Protein AF-0000000079569703 (afdb_homodimer)

Sequence (438 aa):
MSLWSQFIEHDGRGVQKWSQYFAAYENHLARFEGRPVRLLEIGVNRGGSLQLWKKYLGPRAIIVGLDIDPACKQVEEPQIHVRIGSQTDTALLQSIDDEFGPFDVVLDDGSHQNAHQIATMEFLYPRMSPTGVYLVEDVHTSYMERYAGGLHREGTFIERAKHLIDELHADYAGEALAPSAFTRSTTSLHFYDSVVAFERAPHPQAVSVDRGHPPLNRKMSLWSQFIEHDGRGVQKWSQYFAAYENHLARFEGRPVRLLEIGVNRGGSLQLWKKYLGPRAIIVGLDIDPACKQVEEPQIHVRIGSQTDTALLQSIDDEFGPFDVVLDDGSHQNAHQIATMEFLYPRMSPTGVYLVEDVHTSYMERYAGGLHREGTFIERAKHLIDELHADYAGEALAPSAFTRSTTSLHFYDSVVAFERAPHPQAVSVDRGHPPLNRK

Secondary structure (DSSP, 8-state):
--HHHHHHT--SB-EEEETTHHHHHHHHHGGGTTS-EEEEEE--TTSHHHHHHHHHH-TTEEEEEEESSGGGGGG-BTTEEEEES-TT-HHHHHHHHHHH-S-SEEEE-S---HHHHHHHHHHHGGGS-TT-EEEEE-GGGGG-GGGT--TT-TTSHHHHHHHHHHHHTGGGSGGGS---HHHHHEEEEEEETTEEEEEE---PPP-EEEESB------/--HHHHHHT--SB-EEEETTHHHHHHHHHGGGTTS-EEEEEE--TTSHHHHHHHHHH-TTEEEEEEESSGGGGGG-BTTEEEEES-TT-HHHHHHHHHHH-S-SEEEE-S---HHHHHHHHHHHGGGS-TT-EEEEE-GGGGG-GGGT--TT-TTSHHHHHHHHHHHHTGGGSGGGS---HHHHHEEEEEEETTEEEEEE---PPP-EEEESB------

Foldseek 3Di:
DALLVCVVPQDDWDDDDDSQCSVVCCVACVVQAPHQFEEEEEDQVRNSVQVSCPVRRHDNYAYEYEAQDPVSCVSDDVSYGYDHRALLPLVSVVVVCVVGDQGQEYEYPHPLQQQSVVNNCVRNVLSHDLFHKYKYAQLVCLPPVVSVHRDVDPSGNVVVVVVLVCLCVQVPVPPVHHHDPSVQFWDDWDDDDGMIMTGTHGDDDDDDDDDDDPPDPPD/DALLVCVVPQDDWDDDDDSQCSVVCCVACVVQAPHQFEEEEEDQVRNRVQVSCPVRNHDNYAYEYEAQDPVSCVSDDVSYGYDHRALLPLVSVVVVCVVGDQGQEYEYPHPLQQLSVVNNCVRNVLSHDLFHKYKYAQLVCLPPVVSVHRDVDPSGNVVVVVVLVCLCVQVPVPPVHHHDSSVQFWDDWDDDDGMIMTGTHGDDDDDDDDDDDPDDPPD

Structure (mmCIF, N/CA/C/O backbone):
data_AF-0000000079569703-model_v1
#
loop_
_entity.id
_entity.type
_entity.pdbx_description
1 polymer 'Class I SAM-dependent methyltransferase'
#
loop_
_atom_site.group_PDB
_atom_site.id
_atom_site.type_symbol
_atom_site.label_atom_id
_atom_site.label_alt_id
_atom_site.label_comp_id
_atom_site.label_asym_id
_atom_site.label_entity_id
_atom_site.label_seq_id
_atom_site.pdbx_PDB_ins_code
_atom_site.Cartn_x
_atom_site.Cartn_y
_atom_site.Cartn_z
_atom_site.occupancy
_atom_site.B_iso_or_equiv
_atom_site.auth_seq_id
_atom_site.auth_comp_id
_atom_site.auth_asym_id
_atom_site.auth_atom_id
_atom_site.pdbx_PDB_model_num
ATOM 1 N N . MET A 1 1 ? -22.016 9.148 -0.458 1 83.06 1 MET A N 1
ATOM 2 C CA . MET A 1 1 ? -21.266 10.023 -1.351 1 83.06 1 MET A CA 1
ATOM 3 C C . MET A 1 1 ? -19.766 9.805 -1.186 1 83.06 1 MET A C 1
ATOM 5 O O . MET A 1 1 ? -19.281 9.656 -0.065 1 83.06 1 MET A O 1
ATOM 9 N N . SER A 1 2 ? -19.062 9.773 -2.312 1 92.75 2 SER A N 1
ATOM 10 C CA . SER A 1 2 ? -17.625 9.578 -2.248 1 92.75 2 SER A CA 1
ATOM 11 C C . SER A 1 2 ? -16.922 10.812 -1.703 1 92.75 2 SER A C 1
ATOM 13 O O . SER A 1 2 ? -17.484 11.914 -1.735 1 92.75 2 SER A O 1
ATOM 15 N N . LEU A 1 3 ? -15.797 10.633 -1.174 1 95.94 3 LEU A N 1
ATOM 16 C CA . LEU A 1 3 ? -15.008 11.758 -0.678 1 95.94 3 LEU A CA 1
ATOM 17 C C . LEU A 1 3 ? -14.68 12.734 -1.805 1 95.94 3 LEU A C 1
ATOM 19 O O . LEU A 1 3 ? -14.68 13.945 -1.6 1 95.94 3 LEU A O 1
ATOM 23 N N . TRP A 1 4 ? -14.461 12.211 -2.99 1 94.19 4 TRP A N 1
ATOM 24 C CA . TRP A 1 4 ? -14.195 13.047 -4.156 1 94.19 4 TRP A CA 1
ATOM 25 C C . TRP A 1 4 ? -15.383 13.945 -4.469 1 94.19 4 TRP A C 1
ATOM 27 O O . TRP A 1 4 ? -15.219 15.148 -4.699 1 94.19 4 TRP A O 1
ATOM 37 N N . SER A 1 5 ? -16.562 13.359 -4.438 1 95.5 5 SER A N 1
ATOM 38 C CA . SER A 1 5 ? -17.766 14.133 -4.699 1 95.5 5 SER A CA 1
ATOM 39 C C . SER A 1 5 ? -17.953 15.219 -3.648 1 95.5 5 SER A C 1
ATOM 41 O O . SER A 1 5 ? -18.344 16.344 -3.975 1 95.5 5 SER A O 1
ATOM 43 N N . GLN A 1 6 ? -17.688 14.891 -2.436 1 96.44 6 GLN A N 1
ATOM 44 C CA . GLN A 1 6 ? -17.797 15.867 -1.355 1 96.44 6 GLN A CA 1
ATOM 45 C C . GLN A 1 6 ? -16.797 17 -1.547 1 96.44 6 GLN A C 1
ATOM 47 O O . GLN A 1 6 ? -17.125 18.172 -1.303 1 96.44 6 GLN A O 1
ATOM 52 N N . PHE A 1 7 ? -15.609 16.672 -2.002 1 97.44 7 PHE A N 1
ATOM 53 C CA . PHE A 1 7 ? -14.562 17.641 -2.26 1 97.44 7 PHE A CA 1
ATOM 54 C C . PHE A 1 7 ? -14.961 18.578 -3.4 1 97.44 7 PHE A C 1
ATOM 56 O O . PHE A 1 7 ? -14.852 19.797 -3.281 1 97.44 7 PHE A O 1
ATOM 63 N N . ILE A 1 8 ? -15.484 17.984 -4.445 1 96 8 ILE A N 1
ATOM 64 C CA . ILE A 1 8 ? -15.852 18.75 -5.625 1 96 8 ILE A CA 1
ATOM 65 C C . ILE A 1 8 ? -17 19.719 -5.285 1 96 8 ILE A C 1
ATOM 67 O O . ILE A 1 8 ? -17.047 20.828 -5.797 1 96 8 ILE A O 1
ATOM 71 N N . GLU A 1 9 ? -17.828 19.375 -4.359 1 96.38 9 GLU A N 1
ATOM 72 C CA . GLU A 1 9 ? -19 20.172 -4 1 96.38 9 GLU A CA 1
ATOM 73 C C . GLU A 1 9 ? -18.703 21.078 -2.811 1 96.38 9 GLU A C 1
ATOM 75 O O . GLU A 1 9 ? -19.562 21.844 -2.377 1 96.38 9 GLU A O 1
ATOM 80 N N . HIS A 1 10 ? -17.531 20.984 -2.266 1 96.5 10 HIS A N 1
ATOM 81 C CA . HIS A 1 10 ? -17.172 21.734 -1.064 1 96.5 10 HIS A CA 1
ATOM 82 C C . HIS A 1 10 ? -17.281 23.234 -1.296 1 96.5 10 HIS A C 1
ATOM 84 O O . HIS A 1 10 ? -16.734 23.766 -2.266 1 96.5 10 HIS A O 1
ATOM 90 N N . ASP A 1 11 ? -17.984 23.891 -0.408 1 95.19 11 ASP A N 1
ATOM 91 C CA . ASP A 1 11 ? -18.203 25.328 -0.532 1 95.19 11 ASP A CA 1
ATOM 92 C C . ASP A 1 11 ? -17.812 26.062 0.758 1 95.19 11 ASP A C 1
ATOM 94 O O . ASP A 1 11 ? -18.234 27.188 0.982 1 95.19 11 ASP A O 1
ATOM 98 N N . GLY A 1 12 ? -17.094 25.469 1.61 1 96.25 12 GLY A N 1
ATOM 99 C CA . GLY A 1 12 ? -16.578 26.078 2.826 1 96.25 12 GLY A CA 1
ATOM 100 C C . GLY A 1 12 ? -15.234 26.75 2.639 1 96.25 12 GLY A C 1
ATOM 101 O O . GLY A 1 12 ? -15.008 27.422 1.639 1 96.25 12 GLY A O 1
ATOM 102 N N . ARG A 1 13 ? -14.383 26.625 3.643 1 96.06 13 ARG A N 1
ATOM 103 C CA . ARG A 1 13 ? -13.039 27.188 3.568 1 96.06 13 ARG A CA 1
ATOM 104 C C . ARG A 1 13 ? -12.258 26.578 2.404 1 96.06 13 ARG A C 1
ATOM 106 O O . ARG A 1 13 ? -12.539 25.453 1.977 1 96.06 13 ARG A O 1
ATOM 113 N N . GLY A 1 14 ? -11.242 27.344 1.96 1 96.44 14 GLY A N 1
ATOM 114 C CA . GLY A 1 14 ? -10.477 26.906 0.803 1 96.44 14 GLY A CA 1
ATOM 115 C C . GLY A 1 14 ? -9.719 25.609 1.049 1 96.44 14 GLY A C 1
ATOM 116 O O . GLY A 1 14 ? -9.164 25.406 2.131 1 96.44 14 GLY A O 1
ATOM 117 N N . VAL A 1 15 ? -9.695 24.75 0.038 1 96.69 15 VAL A N 1
ATOM 118 C CA . VAL A 1 15 ? -8.961 23.5 0.113 1 96.69 15 VAL A CA 1
ATOM 119 C C . VAL A 1 15 ? -8.375 23.156 -1.255 1 96.69 15 VAL A C 1
ATOM 121 O O . VAL A 1 15 ? -9.055 23.281 -2.275 1 96.69 15 VAL A O 1
ATOM 124 N N . GLN A 1 16 ? -7.164 22.922 -1.303 1 96.19 16 GLN A N 1
ATOM 125 C CA . GLN A 1 16 ? -6.465 22.453 -2.492 1 96.19 16 GLN A CA 1
ATOM 126 C C . GLN A 1 16 ? -5.949 21.031 -2.301 1 96.19 16 GLN A C 1
ATOM 128 O O . GLN A 1 16 ? -5.289 20.734 -1.302 1 96.19 16 GLN A O 1
ATOM 133 N N . LYS A 1 17 ? -6.32 20.156 -3.197 1 97.12 17 LYS A N 1
ATOM 134 C CA . LYS A 1 17 ? -5.836 18.781 -3.164 1 97.12 17 LYS A CA 1
ATOM 135 C C . LYS A 1 17 ? -5.531 18.266 -4.57 1 97.12 17 LYS A C 1
ATOM 137 O O . LYS A 1 17 ? -6.094 18.766 -5.551 1 97.12 17 LYS A O 1
ATOM 142 N N . TRP A 1 18 ? -4.613 17.344 -4.621 1 96.62 18 TRP A N 1
ATOM 143 C CA . TRP A 1 18 ? -4.395 16.594 -5.852 1 96.62 18 TRP A CA 1
ATOM 144 C C . TRP A 1 18 ? -5.461 15.523 -6.027 1 96.62 18 TRP A C 1
ATOM 146 O O . TRP A 1 18 ? -5.805 14.82 -5.074 1 96.62 18 TRP A O 1
ATOM 156 N N . SER A 1 19 ? -5.957 15.344 -7.23 1 94.62 19 SER A N 1
ATOM 157 C CA . SER A 1 19 ? -7.086 14.461 -7.496 1 94.62 19 SER A CA 1
ATOM 158 C C . SER A 1 19 ? -6.754 13.016 -7.145 1 94.62 19 SER A C 1
ATOM 160 O O . SER A 1 19 ? -7.605 12.281 -6.648 1 94.62 19 SER A O 1
ATOM 162 N N . GLN A 1 20 ? -5.52 12.625 -7.336 1 94.31 20 GLN A N 1
ATOM 163 C CA . GLN A 1 20 ? -5.156 11.219 -7.18 1 94.31 20 GLN A CA 1
ATOM 164 C C . GLN A 1 20 ? -5.047 10.836 -5.703 1 94.31 20 GLN A C 1
ATOM 166 O O . GLN A 1 20 ? -4.922 9.656 -5.367 1 94.31 20 GLN A O 1
ATOM 171 N N . TYR A 1 21 ? -5.105 11.867 -4.812 1 97.81 21 TYR A N 1
ATOM 172 C CA . TYR A 1 21 ? -4.996 11.586 -3.385 1 97.81 21 TYR A CA 1
ATOM 173 C C . TYR A 1 21 ? -6.258 10.914 -2.865 1 97.81 21 TYR A C 1
ATOM 175 O O . TYR A 1 21 ? -6.23 10.234 -1.833 1 97.81 21 TYR A O 1
ATOM 183 N N . PHE A 1 22 ? -7.352 11.094 -3.529 1 96.88 22 PHE A N 1
ATOM 184 C CA . PHE A 1 22 ? -8.648 10.719 -2.977 1 96.88 22 PHE A CA 1
ATOM 185 C C . PHE A 1 22 ? -8.797 9.195 -2.939 1 96.88 22 PHE A C 1
ATOM 187 O O . PHE A 1 22 ? -9.461 8.656 -2.051 1 96.88 22 PHE A O 1
ATOM 194 N N . ALA A 1 23 ? -8.109 8.516 -3.877 1 94.06 23 ALA A N 1
ATOM 195 C CA . ALA A 1 23 ? -8.109 7.059 -3.793 1 94.06 23 ALA A CA 1
ATOM 196 C C . ALA A 1 23 ? -7.434 6.59 -2.508 1 94.06 23 ALA A C 1
ATOM 198 O O . ALA A 1 23 ? -7.938 5.688 -1.832 1 94.06 23 ALA A O 1
ATOM 199 N N . ALA A 1 24 ? -6.301 7.199 -2.189 1 97.81 24 ALA A N 1
ATOM 200 C CA . ALA A 1 24 ? -5.594 6.863 -0.957 1 97.81 24 ALA A CA 1
ATOM 201 C C . ALA A 1 24 ? -6.438 7.195 0.27 1 97.81 24 ALA A C 1
ATOM 203 O O . ALA A 1 24 ? -6.578 6.371 1.177 1 97.81 24 ALA A O 1
ATOM 204 N N . TYR A 1 25 ? -7.074 8.406 0.26 1 98.5 25 TYR A N 1
ATOM 205 C CA . TYR A 1 25 ? -7.918 8.812 1.377 1 98.5 25 TYR A CA 1
ATOM 206 C C . TYR A 1 25 ? -9.023 7.797 1.625 1 98.5 25 TYR A C 1
ATOM 208 O O . TYR A 1 25 ? -9.18 7.301 2.744 1 98.5 25 TYR A O 1
ATOM 216 N N . GLU A 1 26 ? -9.711 7.473 0.61 1 97.19 26 GLU A N 1
ATOM 217 C CA . GLU A 1 26 ? -10.867 6.598 0.758 1 97.19 26 GLU A CA 1
ATOM 218 C C . GLU A 1 26 ? -10.453 5.195 1.195 1 97.19 26 GLU A C 1
ATOM 220 O O . GLU A 1 26 ? -11.102 4.586 2.045 1 97.19 26 GLU A O 1
ATOM 225 N N . ASN A 1 27 ? -9.398 4.754 0.633 1 97.31 27 ASN A N 1
ATOM 226 C CA . ASN A 1 27 ? -8.922 3.418 0.984 1 97.31 27 ASN A CA 1
ATOM 227 C C . ASN A 1 27 ? -8.57 3.32 2.467 1 97.31 27 ASN A C 1
ATOM 229 O O . ASN A 1 27 ? -8.797 2.285 3.094 1 97.31 27 ASN A O 1
ATOM 233 N N . HIS A 1 28 ? -8.062 4.375 3.076 1 98.56 28 HIS A N 1
ATOM 234 C CA . HIS A 1 28 ? -7.492 4.254 4.414 1 98.56 28 HIS A CA 1
ATOM 235 C C . HIS A 1 28 ? -8.406 4.891 5.457 1 98.56 28 HIS A C 1
ATOM 237 O O . HIS A 1 28 ? -8.305 4.578 6.648 1 98.56 28 HIS A O 1
ATOM 243 N N . LEU A 1 29 ? -9.336 5.789 5.035 1 98.62 29 LEU A N 1
ATOM 244 C CA . LEU A 1 29 ? -10.117 6.539 6.02 1 98.62 29 LEU A CA 1
ATOM 245 C C . LEU A 1 29 ? -11.547 6.016 6.094 1 98.62 29 LEU A C 1
ATOM 247 O O . LEU A 1 29 ? -12.273 6.32 7.043 1 98.62 29 LEU A O 1
ATOM 251 N N . ALA A 1 30 ? -11.969 5.207 5.086 1 97.56 30 ALA A N 1
ATOM 252 C CA . ALA A 1 30 ? -13.367 4.789 4.988 1 97.56 30 ALA A CA 1
ATOM 253 C C . ALA A 1 30 ? -13.82 4.07 6.254 1 97.56 30 ALA A C 1
ATOM 255 O O . ALA A 1 30 ? -14.953 4.234 6.703 1 97.56 30 ALA A O 1
ATOM 256 N N . ARG A 1 31 ? -12.969 3.293 6.863 1 96.69 31 ARG A N 1
ATOM 257 C CA . ARG A 1 31 ? -13.336 2.475 8.016 1 96.69 31 ARG A CA 1
ATOM 258 C C . ARG A 1 31 ? -13.648 3.346 9.227 1 96.69 31 ARG A C 1
ATOM 260 O O . ARG A 1 31 ? -14.219 2.871 10.211 1 96.69 31 ARG A O 1
ATOM 267 N N . PHE A 1 32 ? -13.281 4.582 9.195 1 98.25 32 PHE A N 1
ATOM 268 C CA . PHE A 1 32 ? -13.477 5.477 10.336 1 98.25 32 PHE A CA 1
ATOM 269 C C . PHE A 1 32 ? -14.75 6.293 10.172 1 98.25 32 PHE A C 1
ATOM 271 O O . PHE A 1 32 ? -15.18 6.977 11.102 1 98.25 32 PHE A O 1
ATOM 278 N N . GLU A 1 33 ? -15.359 6.332 9 1 97.94 33 GLU A N 1
ATOM 279 C CA . GLU A 1 33 ? -16.531 7.148 8.719 1 97.94 33 GLU A CA 1
ATOM 280 C C . GLU A 1 33 ? -17.672 6.828 9.688 1 97.94 33 GLU A C 1
ATOM 282 O O . GLU A 1 33 ? -18.031 5.66 9.867 1 97.94 33 GLU A O 1
ATOM 287 N N . GLY A 1 34 ? -18.172 7.789 10.32 1 97.75 34 GLY A N 1
ATOM 288 C CA . GLY A 1 34 ? -19.328 7.645 11.203 1 97.75 34 GLY A CA 1
ATOM 289 C C . GLY A 1 34 ? -18.953 7.102 12.57 1 97.75 34 GLY A C 1
ATOM 290 O O . GLY A 1 34 ? -19.828 6.848 13.406 1 97.75 34 GLY A O 1
ATOM 291 N N . ARG A 1 35 ? -17.672 6.945 12.859 1 97.94 35 ARG A N 1
ATOM 292 C CA . ARG A 1 35 ? -17.203 6.391 14.125 1 97.94 35 ARG A CA 1
ATOM 293 C C . ARG A 1 35 ? -16.438 7.438 14.93 1 97.94 35 ARG A C 1
ATOM 295 O O . ARG A 1 35 ? -16.047 8.484 14.391 1 97.94 35 ARG A O 1
ATOM 302 N N . PRO A 1 36 ? -16.344 7.156 16.25 1 98.38 36 PRO A N 1
ATOM 303 C CA . PRO A 1 36 ? -15.398 8.008 16.984 1 98.38 36 PRO A CA 1
ATOM 304 C C . PRO A 1 36 ? -13.977 7.895 16.453 1 98.38 36 PRO A C 1
ATOM 306 O O . PRO A 1 36 ? -13.438 6.789 16.328 1 98.38 36 PRO A O 1
ATOM 309 N N . VAL A 1 37 ? -13.422 8.969 16.016 1 98.75 37 VAL A N 1
ATOM 310 C CA . VAL A 1 37 ? -12.086 8.977 15.438 1 98.75 37 VAL A CA 1
ATOM 311 C C . VAL A 1 37 ? -11.398 10.305 15.75 1 98.75 37 VAL A C 1
ATOM 313 O O . VAL A 1 37 ? -12.039 11.359 15.758 1 98.75 37 VAL A O 1
ATOM 316 N N . ARG A 1 38 ? -10.148 10.281 16.109 1 98.94 38 ARG A N 1
ATOM 317 C CA . ARG A 1 38 ? -9.305 11.453 16.312 1 98.94 38 ARG A CA 1
ATOM 318 C C . ARG A 1 38 ? -8.281 11.594 15.188 1 98.94 38 ARG A C 1
ATOM 320 O O . ARG A 1 38 ? -7.445 10.711 14.984 1 98.94 38 ARG A O 1
ATOM 327 N N . LEU A 1 39 ? -8.375 12.703 14.461 1 98.94 39 LEU A N 1
ATOM 328 C CA . LEU A 1 39 ? -7.512 12.953 13.312 1 98.94 39 LEU A CA 1
ATOM 329 C C . LEU A 1 39 ? -6.66 14.195 13.539 1 98.94 39 LEU A C 1
ATOM 331 O O . LEU A 1 39 ? -7.176 15.242 13.945 1 98.94 39 LEU A O 1
ATOM 335 N N . LEU A 1 40 ? -5.352 14.047 13.336 1 99 40 LEU A N 1
ATOM 336 C CA . LEU A 1 40 ? -4.43 15.18 13.312 1 99 40 LEU A CA 1
ATOM 337 C C . LEU A 1 40 ? -3.951 15.461 11.891 1 99 40 LEU A C 1
ATOM 339 O O . LEU A 1 40 ? -3.412 14.57 11.227 1 99 40 LEU A O 1
ATOM 343 N N . GLU A 1 41 ? -4.215 16.609 11.445 1 98.94 41 GLU A N 1
ATOM 344 C 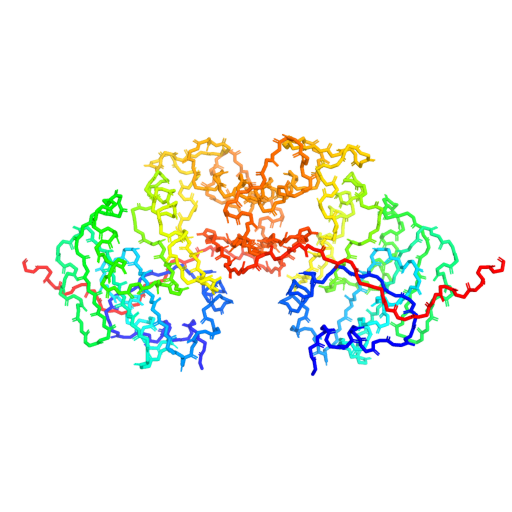CA . GLU A 1 41 ? -3.621 17.047 10.188 1 98.94 41 GLU A CA 1
ATOM 345 C C . GLU A 1 41 ? -2.537 18.094 10.438 1 98.94 41 GLU A C 1
ATOM 347 O O . GLU A 1 41 ? -2.789 19.125 11.078 1 98.94 41 GLU A O 1
ATOM 352 N N . ILE A 1 42 ? -1.378 17.781 9.969 1 98.88 42 ILE A N 1
ATOM 353 C CA . ILE A 1 42 ? -0.294 18.75 9.938 1 98.88 42 ILE A CA 1
ATOM 354 C C . ILE A 1 42 ? -0.381 19.594 8.664 1 98.88 42 ILE A C 1
ATOM 356 O O . ILE A 1 42 ? -0.294 19.062 7.559 1 98.88 42 ILE A O 1
ATOM 360 N N . GLY A 1 43 ? -0.492 20.859 8.773 1 98.62 43 GLY A N 1
ATOM 361 C CA . GLY A 1 43 ? -0.796 21.75 7.672 1 98.62 43 GLY A CA 1
ATOM 362 C C . GLY A 1 43 ? -2.271 22.094 7.562 1 98.62 43 GLY A C 1
ATOM 363 O O . GLY A 1 43 ? -3.068 21.266 7.102 1 98.62 43 GLY A O 1
ATOM 364 N N . VAL A 1 44 ? -2.627 23.328 7.996 1 97.81 44 VAL A N 1
ATOM 365 C CA . VAL A 1 44 ? -4.02 23.766 8.016 1 97.81 44 VAL A CA 1
ATOM 366 C C . VAL A 1 44 ? -4.293 24.672 6.824 1 97.81 44 VAL A C 1
ATOM 368 O O . VAL A 1 44 ? -5.254 24.453 6.078 1 97.81 44 VAL A O 1
ATOM 371 N N . ASN A 1 45 ? -3.363 25.625 6.582 1 96 45 ASN A N 1
ATOM 372 C CA . ASN A 1 45 ? -3.51 26.609 5.523 1 96 45 ASN A CA 1
ATOM 373 C C . ASN A 1 45 ? -4.863 27.312 5.598 1 96 45 ASN A C 1
ATOM 375 O O . ASN A 1 45 ? -5.18 27.953 6.602 1 96 45 ASN A O 1
ATOM 379 N N . ARG A 1 46 ? -5.836 27.109 4.68 1 95.56 46 ARG A N 1
ATOM 380 C CA . ARG A 1 46 ? -7.102 27.828 4.664 1 95.56 46 ARG A CA 1
ATOM 381 C C . ARG A 1 46 ? -8.172 27.078 5.445 1 95.56 46 ARG A C 1
ATOM 383 O O . ARG A 1 46 ? -9.289 27.578 5.621 1 95.56 46 ARG A O 1
ATOM 390 N N . GLY A 1 47 ? -7.914 25.906 5.836 1 97.38 47 GLY A N 1
ATOM 391 C CA . GLY A 1 47 ? -8.758 25.172 6.77 1 97.38 47 GLY A CA 1
ATOM 392 C C . GLY A 1 47 ? -9.805 24.312 6.078 1 97.38 47 GLY A C 1
ATOM 393 O O . GLY A 1 47 ? -10.562 23.594 6.738 1 97.38 47 GLY A O 1
ATOM 394 N N . GLY A 1 48 ? -9.836 24.328 4.758 1 97.56 48 GLY A N 1
ATOM 395 C CA . GLY A 1 48 ? -10.867 23.609 4.023 1 97.56 48 GLY A CA 1
ATOM 396 C C . GLY A 1 48 ? -10.773 22.109 4.176 1 97.56 48 GLY A C 1
ATOM 397 O O . GLY A 1 48 ? -11.789 21.406 4.207 1 97.56 48 GLY A O 1
ATOM 398 N N . SER A 1 49 ? -9.57 21.547 4.227 1 97.88 49 SER A N 1
ATOM 399 C CA . SER A 1 49 ? -9.422 20.109 4.391 1 97.88 49 SER A CA 1
ATOM 400 C C . SER A 1 49 ? -9.977 19.641 5.738 1 97.88 49 SER A C 1
ATOM 402 O O . SER A 1 49 ? -10.586 18.578 5.832 1 97.88 49 SER A O 1
ATOM 404 N N . LEU A 1 50 ? -9.734 20.438 6.805 1 98.56 50 LEU A N 1
ATOM 405 C CA . LEU A 1 50 ? -10.281 20.094 8.109 1 98.56 50 LEU A CA 1
ATOM 406 C C . LEU A 1 50 ? -11.805 20 8.062 1 98.56 50 LEU A C 1
ATOM 408 O O . LEU A 1 50 ? -12.391 19.094 8.648 1 98.56 50 LEU A O 1
ATOM 412 N N . GLN A 1 51 ? -12.406 20.906 7.312 1 98.19 51 GLN A N 1
ATOM 413 C CA . GLN A 1 51 ? -13.859 20.859 7.145 1 98.19 51 GLN A CA 1
ATOM 414 C C . GLN A 1 51 ? -14.289 19.641 6.344 1 98.19 51 GLN A C 1
ATOM 416 O O . GLN A 1 51 ? -15.328 19.047 6.625 1 98.19 51 GLN A O 1
ATOM 421 N N . LEU A 1 52 ? -13.516 19.344 5.344 1 97.94 52 LEU A N 1
ATOM 422 C CA . LEU A 1 52 ? -13.797 18.156 4.551 1 97.94 52 LEU A CA 1
ATOM 423 C C . LEU A 1 52 ? -13.758 16.906 5.418 1 97.94 52 LEU A C 1
ATOM 425 O O . LEU A 1 52 ? -14.656 16.062 5.34 1 97.94 52 LEU A O 1
ATOM 429 N N . TRP A 1 53 ? -12.703 16.781 6.312 1 98.5 53 TRP A N 1
ATOM 430 C CA . TRP A 1 53 ? -12.602 15.625 7.199 1 98.5 53 TRP A CA 1
ATOM 431 C C . TRP A 1 53 ? -13.773 15.57 8.164 1 98.5 53 TRP A C 1
ATOM 433 O O . TRP A 1 53 ? -14.336 14.5 8.406 1 98.5 53 TRP A O 1
ATOM 443 N N . LYS A 1 54 ? -14.102 16.734 8.719 1 98.19 54 LYS A N 1
ATOM 444 C CA . LYS A 1 54 ? -15.242 16.828 9.633 1 98.19 54 LYS A CA 1
ATOM 445 C C . LYS A 1 54 ? -16.5 16.266 8.992 1 98.19 54 LYS A C 1
ATOM 447 O O . LYS A 1 54 ? -17.203 15.445 9.594 1 98.19 54 LYS A O 1
ATOM 452 N N . LYS A 1 55 ? -16.766 16.672 7.762 1 97.62 55 LYS A N 1
ATOM 453 C CA . LYS A 1 55 ? -17.953 16.234 7.039 1 97.62 55 LYS A CA 1
ATOM 454 C C . LYS A 1 55 ? -17.875 14.75 6.707 1 97.62 55 LYS A C 1
ATOM 456 O O . LYS A 1 55 ? -18.828 14.008 6.918 1 97.62 55 LYS A O 1
ATOM 461 N N . TYR A 1 56 ? -16.797 14.281 6.219 1 98.06 56 TYR A N 1
ATOM 462 C CA . TYR A 1 56 ? -16.609 12.922 5.73 1 98.06 56 TYR A CA 1
ATOM 463 C C . TYR A 1 56 ? -16.641 11.922 6.883 1 98.06 56 TYR A C 1
ATOM 465 O O . TYR A 1 56 ? -17.328 10.898 6.797 1 98.06 56 TYR A O 1
ATOM 473 N N . LEU A 1 57 ? -15.953 12.219 8.023 1 98.25 57 LEU A N 1
ATOM 474 C CA . LEU A 1 57 ? -15.789 11.273 9.125 1 98.25 57 LEU A CA 1
ATOM 475 C C . LEU A 1 57 ? -17 11.328 10.062 1 98.25 57 LEU A C 1
ATOM 477 O O . LEU A 1 57 ? -17.266 10.359 10.773 1 98.25 57 LEU A O 1
ATOM 481 N N . GLY A 1 58 ? -17.688 12.531 10.141 1 97.88 58 GLY A N 1
ATOM 482 C CA . GLY A 1 58 ? -18.953 12.57 10.844 1 97.88 58 GLY A CA 1
ATOM 483 C C . GLY A 1 58 ? -18.859 13.258 12.195 1 97.88 58 GLY A C 1
ATOM 484 O O . GLY A 1 58 ? -17.812 13.758 12.578 1 97.88 58 GLY A O 1
ATOM 485 N N . PRO A 1 59 ? -19.922 13.281 12.914 1 97.88 59 PRO A N 1
ATOM 486 C CA . PRO A 1 59 ? -20.062 14.148 14.086 1 97.88 59 PRO A CA 1
ATOM 487 C C . PRO A 1 59 ? -19.297 13.641 15.297 1 97.88 59 PRO A C 1
ATOM 489 O O . PRO A 1 59 ? -19.125 14.367 16.281 1 97.88 59 PRO A O 1
ATOM 492 N N . ARG A 1 60 ? -18.844 12.438 15.266 1 97.88 60 ARG A N 1
ATOM 493 C CA . ARG A 1 60 ? -18.141 11.883 16.422 1 97.88 60 ARG A CA 1
ATOM 494 C C . ARG A 1 60 ? -16.625 12.047 16.266 1 97.88 60 ARG A C 1
ATOM 496 O O . ARG A 1 60 ? -15.867 11.641 17.156 1 97.88 60 ARG A O 1
ATOM 503 N N . ALA A 1 61 ? -16.203 12.617 15.148 1 98.56 61 ALA A N 1
ATOM 504 C CA . ALA A 1 61 ? -14.781 12.828 14.898 1 98.56 61 ALA A CA 1
ATOM 505 C C . ALA A 1 61 ? -14.266 14.055 15.648 1 98.56 61 ALA A C 1
ATOM 507 O O . ALA A 1 61 ? -14.992 15.031 15.828 1 98.56 61 ALA A O 1
ATOM 508 N N . ILE A 1 62 ? -13.094 13.961 16.141 1 98.69 62 ILE A N 1
ATOM 509 C CA . ILE A 1 62 ? -12.312 15.102 16.625 1 98.69 62 ILE A CA 1
ATOM 510 C C . ILE A 1 62 ? -11.195 15.422 15.641 1 98.69 62 ILE A C 1
ATOM 512 O O . ILE A 1 62 ? -10.344 14.578 15.367 1 98.69 62 ILE A O 1
ATOM 516 N N . ILE A 1 63 ? -11.25 16.625 15.148 1 98.88 63 ILE A N 1
ATOM 517 C CA . ILE A 1 63 ? -10.289 17.047 14.125 1 98.88 63 ILE A CA 1
ATOM 518 C C . ILE A 1 63 ? -9.336 18.094 14.703 1 98.88 63 ILE A C 1
ATOM 520 O O . ILE A 1 63 ? -9.773 19.125 15.219 1 98.88 63 ILE A O 1
ATOM 524 N N . VAL A 1 64 ? -8.062 17.797 14.609 1 98.94 64 VAL A N 1
ATOM 525 C CA . VAL A 1 64 ? -7.035 18.719 15.109 1 98.94 64 VAL A CA 1
ATOM 526 C C . VAL A 1 64 ? -6.102 19.109 13.969 1 98.94 64 VAL A C 1
ATOM 528 O O . VAL A 1 64 ? -5.641 18.266 13.203 1 98.94 64 VAL A O 1
ATOM 531 N N . GLY A 1 65 ? -5.93 20.406 13.812 1 98.88 65 GLY A N 1
ATOM 532 C CA . GLY A 1 65 ? -4.961 20.938 12.867 1 98.88 65 GLY A CA 1
ATOM 533 C C . GLY A 1 65 ? -3.75 21.562 13.539 1 98.88 65 GLY A C 1
ATOM 534 O O . GLY A 1 65 ? -3.873 22.188 14.586 1 98.88 65 GLY A O 1
ATOM 535 N N . LEU A 1 66 ? -2.609 21.359 12.984 1 98.94 66 LEU A N 1
ATOM 536 C CA . LEU A 1 66 ? -1.36 21.984 13.391 1 98.94 66 LEU A CA 1
ATOM 537 C C . LEU A 1 66 ? -0.767 22.812 12.25 1 98.94 66 LEU A C 1
ATOM 539 O O . LEU A 1 66 ? -0.645 22.312 11.125 1 98.94 66 LEU A O 1
ATOM 543 N N . ASP A 1 67 ? -0.524 24.031 12.523 1 98.81 67 ASP A N 1
ATOM 544 C CA . ASP A 1 67 ? 0.116 24.875 11.523 1 98.81 67 ASP A CA 1
ATOM 545 C C . ASP A 1 67 ? 1.081 25.859 12.18 1 98.81 67 ASP A C 1
ATOM 547 O O . ASP A 1 67 ? 0.873 26.281 13.32 1 98.81 67 ASP A O 1
ATOM 551 N N . ILE A 1 68 ? 2.129 26.188 11.422 1 98.5 68 ILE A N 1
ATOM 552 C CA . ILE A 1 68 ? 3.127 27.125 11.945 1 98.5 68 ILE A CA 1
ATOM 553 C C . ILE A 1 68 ? 2.59 28.547 11.883 1 98.5 68 ILE A C 1
ATOM 555 O O . ILE A 1 68 ? 3.023 29.406 12.648 1 98.5 68 ILE A O 1
ATOM 559 N N . ASP A 1 69 ? 1.674 28.812 10.945 1 97.94 69 ASP A N 1
ATOM 560 C CA . ASP A 1 69 ? 1.104 30.156 10.75 1 97.94 69 ASP A CA 1
ATOM 561 C C . ASP A 1 69 ? 0.07 30.469 11.828 1 97.94 69 ASP A C 1
ATOM 563 O O . ASP A 1 69 ? -1.01 29.875 11.852 1 97.94 69 ASP A O 1
ATOM 567 N N . PRO A 1 70 ? 0.258 31.453 12.586 1 97.81 70 PRO A N 1
ATOM 568 C CA . PRO A 1 70 ? -0.667 31.781 13.672 1 97.81 70 PRO A CA 1
ATOM 569 C C . PRO A 1 70 ? -2.062 32.156 13.18 1 97.81 70 PRO A C 1
ATOM 571 O O . PRO A 1 70 ? -3.047 31.969 13.898 1 97.81 70 PRO A O 1
ATOM 574 N N . ALA A 1 71 ? -2.172 32.562 11.953 1 96.5 71 ALA A N 1
ATOM 575 C CA . ALA A 1 71 ? -3.465 32.969 11.398 1 96.5 71 ALA A CA 1
ATOM 576 C C . ALA A 1 71 ? -4.398 31.766 11.289 1 96.5 71 ALA A C 1
ATOM 578 O O . ALA A 1 71 ? -5.621 31.922 11.234 1 96.5 71 ALA A O 1
ATOM 579 N N . CYS A 1 72 ? -3.85 30.594 11.312 1 97.69 72 CYS A N 1
ATOM 580 C CA . CYS A 1 72 ? -4.645 29.391 11.141 1 97.69 72 CYS A CA 1
ATOM 581 C C . CYS A 1 72 ? -5.5 29.125 12.375 1 97.69 72 CYS A C 1
ATOM 583 O O . CYS A 1 72 ? -6.441 28.328 12.32 1 97.69 72 CYS A O 1
ATOM 585 N N . LYS A 1 73 ? -5.219 29.797 13.477 1 97.75 73 LYS A N 1
ATOM 586 C CA . LYS A 1 73 ? -6.031 29.641 14.68 1 97.75 73 LYS A CA 1
ATOM 587 C C . LYS A 1 73 ? -7.484 30.016 14.406 1 97.75 73 LYS A C 1
ATOM 589 O O . LYS A 1 73 ? -8.398 29.453 15.023 1 97.75 73 LYS A O 1
ATOM 594 N N . GLN A 1 74 ? -7.73 30.828 13.469 1 95.81 74 GLN A N 1
ATOM 595 C CA . GLN A 1 74 ? -9.055 31.344 13.156 1 95.81 74 GLN A CA 1
ATOM 596 C C . GLN A 1 74 ? -9.938 30.266 12.516 1 95.81 74 GLN A C 1
ATOM 598 O O . GLN A 1 74 ? -11.148 30.453 12.375 1 95.81 74 GLN A O 1
ATOM 603 N N . VAL A 1 75 ? -9.305 29.188 12.102 1 95.56 75 VAL A N 1
ATOM 604 C CA . VAL A 1 75 ? -10 28.109 11.406 1 95.56 75 VAL A CA 1
ATOM 605 C C . VAL A 1 75 ? -10.836 27.312 12.406 1 95.56 75 VAL A C 1
ATOM 607 O O . VAL A 1 75 ? -11.727 26.547 12.008 1 95.56 75 VAL A O 1
ATOM 610 N N . GLU A 1 76 ? -10.594 27.453 13.672 1 97.88 76 GLU A N 1
ATOM 611 C CA . GLU A 1 76 ? -11.273 26.672 14.695 1 97.88 76 GLU A CA 1
ATOM 612 C C . GLU A 1 76 ? -12.789 26.844 14.617 1 97.88 76 GLU A C 1
ATOM 614 O O . GLU A 1 76 ? -13.281 27.938 14.336 1 97.88 76 GLU A O 1
ATOM 619 N N . GLU A 1 77 ? -13.461 25.906 14.812 1 97.31 77 GLU A N 1
ATOM 620 C CA . GLU A 1 77 ? -14.914 25.797 14.914 1 97.31 77 GLU A CA 1
ATOM 621 C C . GLU A 1 77 ? -15.328 24.531 15.648 1 97.31 77 GLU A C 1
ATOM 623 O O . GLU A 1 77 ? -14.469 23.719 16.031 1 97.31 77 GLU A O 1
ATOM 628 N N . PRO A 1 78 ? -16.516 24.359 15.992 1 96.25 78 PRO A N 1
ATOM 629 C CA . PRO A 1 78 ? -16.906 23.141 16.703 1 96.25 78 PRO A CA 1
ATOM 630 C C . PRO A 1 78 ? -16.391 21.875 16.031 1 96.25 78 PRO A C 1
ATOM 632 O O . PRO A 1 78 ? -16.516 21.719 14.805 1 96.25 78 PRO A O 1
ATOM 635 N N . GLN A 1 79 ? -15.727 21.062 16.719 1 97.19 79 GLN A N 1
ATOM 636 C CA . GLN A 1 79 ? -15.203 19.781 16.281 1 97.19 79 GLN A CA 1
ATOM 637 C C . GLN A 1 79 ? -13.805 19.922 15.68 1 97.19 79 GLN A C 1
ATOM 639 O O . GLN A 1 79 ? -13.102 18.938 15.477 1 97.19 79 GLN A O 1
ATOM 644 N N . ILE A 1 80 ? -13.406 21.156 15.352 1 98.75 80 ILE A N 1
ATOM 645 C CA . ILE A 1 80 ? -12.102 21.422 14.758 1 98.75 80 ILE A CA 1
ATOM 646 C C . ILE A 1 80 ? -11.258 22.25 15.719 1 98.75 80 ILE A C 1
ATOM 648 O O . ILE A 1 80 ? -11.633 23.375 16.062 1 98.75 80 ILE A O 1
ATOM 652 N N . HIS A 1 81 ? -10.219 21.734 16.109 1 98.88 81 HIS A N 1
ATOM 653 C CA . HIS A 1 81 ? -9.258 22.391 16.984 1 98.88 81 HIS A CA 1
ATOM 654 C C . HIS A 1 81 ? -7.945 22.656 16.25 1 98.88 81 HIS A C 1
ATOM 656 O O . HIS A 1 81 ? -7.48 21.828 15.477 1 98.88 81 HIS A O 1
ATOM 662 N N . VAL A 1 82 ? -7.348 23.844 16.5 1 98.88 82 VAL A N 1
ATOM 663 C CA . VAL A 1 82 ? -6.113 24.203 15.812 1 98.88 82 VAL A CA 1
ATOM 664 C C . VAL A 1 82 ? -5.035 24.562 16.828 1 98.88 82 VAL A C 1
ATOM 666 O O . VAL A 1 82 ? -5.297 25.312 17.781 1 98.88 82 VAL A O 1
ATOM 669 N N . ARG A 1 83 ? -3.9 24.016 16.672 1 98.88 83 ARG A N 1
ATOM 670 C CA . ARG A 1 83 ? -2.699 24.359 17.438 1 98.88 83 ARG A CA 1
ATOM 671 C C . ARG A 1 83 ? -1.64 24.969 16.516 1 98.88 83 ARG A C 1
ATOM 673 O O . ARG A 1 83 ? -1.55 24.609 15.344 1 98.88 83 ARG A O 1
ATOM 680 N N . ILE A 1 84 ? -0.916 25.922 17.094 1 98.81 84 ILE A N 1
ATOM 681 C CA . ILE A 1 84 ? 0.021 26.719 16.297 1 98.81 84 ILE A CA 1
ATOM 682 C C . ILE A 1 84 ? 1.453 26.359 16.703 1 98.81 84 ILE A C 1
ATOM 684 O O . ILE A 1 84 ? 1.799 26.375 17.875 1 98.81 84 ILE A O 1
ATOM 688 N N . GLY A 1 85 ? 2.295 26 15.734 1 98.81 85 GLY A N 1
ATOM 689 C CA . GLY A 1 85 ? 3.709 25.75 15.969 1 98.81 85 GLY A CA 1
ATOM 690 C C . GLY A 1 85 ? 4.34 24.859 14.906 1 98.81 85 GLY A C 1
ATOM 691 O O . GLY A 1 85 ? 3.695 24.516 13.922 1 98.81 85 GLY A O 1
ATOM 692 N N . SER A 1 86 ? 5.578 24.578 15.07 1 98.69 86 SER A N 1
ATOM 693 C CA . SER A 1 86 ? 6.348 23.781 14.125 1 98.69 86 SER A CA 1
ATOM 694 C C . SER A 1 86 ? 6.07 22.297 14.305 1 98.69 86 SER A C 1
ATOM 696 O O . SER A 1 86 ? 6.012 21.797 15.438 1 98.69 86 SER A O 1
ATOM 698 N N . GLN A 1 87 ? 5.91 21.562 13.234 1 98.62 87 GLN A N 1
ATOM 699 C CA . GLN A 1 87 ? 5.723 20.125 13.312 1 98.62 87 GLN A CA 1
ATOM 700 C C . GLN A 1 87 ? 6.984 19.438 13.828 1 98.62 87 GLN A C 1
ATOM 702 O O . GLN A 1 87 ? 6.953 18.25 14.172 1 98.62 87 GLN A O 1
ATOM 707 N N . THR A 1 88 ? 8.117 20.078 13.852 1 98.19 88 THR A N 1
ATOM 708 C CA . THR A 1 88 ? 9.344 19.453 14.328 1 98.19 88 THR A CA 1
ATOM 709 C C . THR A 1 88 ? 9.539 19.719 15.82 1 98.19 88 THR A C 1
ATOM 711 O O . THR A 1 88 ? 10.492 19.234 16.422 1 98.19 88 THR A O 1
ATOM 714 N N . ASP A 1 89 ? 8.641 20.562 16.406 1 98.75 89 ASP A N 1
ATOM 715 C CA . ASP A 1 89 ? 8.672 20.812 17.844 1 98.75 89 ASP A CA 1
ATOM 716 C C . ASP A 1 89 ? 8.055 19.641 18.625 1 98.75 89 ASP A C 1
ATOM 718 O O . ASP A 1 89 ? 6.844 19.594 18.812 1 98.75 89 ASP A O 1
ATOM 722 N N . THR A 1 90 ? 8.914 18.781 19.188 1 98.44 90 THR A N 1
ATOM 723 C CA . THR A 1 90 ? 8.445 17.547 19.812 1 98.44 90 THR A CA 1
ATOM 724 C C . THR A 1 90 ? 7.695 17.844 21.109 1 98.44 90 THR A C 1
ATOM 726 O O . THR A 1 90 ? 6.785 17.094 21.484 1 98.44 90 THR A O 1
ATOM 729 N N . ALA A 1 91 ? 8.078 18.906 21.766 1 98.75 91 ALA A N 1
ATOM 730 C CA . ALA A 1 91 ? 7.332 19.281 22.969 1 98.75 91 ALA A CA 1
ATOM 731 C C . ALA A 1 91 ? 5.902 19.688 22.625 1 98.75 91 ALA A C 1
ATOM 733 O O . ALA A 1 91 ? 4.961 19.328 23.328 1 98.75 91 ALA A O 1
ATOM 734 N N . LEU A 1 92 ? 5.785 20.438 21.578 1 98.81 92 LEU A N 1
ATOM 735 C CA . LEU A 1 92 ? 4.457 20.812 21.109 1 98.81 92 LEU A CA 1
ATOM 736 C C . LEU A 1 92 ? 3.662 19.594 20.672 1 98.81 92 LEU A C 1
ATOM 738 O O . LEU A 1 92 ? 2.496 19.438 21.047 1 98.81 92 LEU A O 1
ATOM 742 N N . LEU A 1 93 ? 4.273 18.703 19.906 1 98.94 93 LEU A N 1
ATOM 743 C CA . LEU A 1 93 ? 3.604 17.484 19.469 1 98.94 93 LEU A CA 1
ATOM 744 C C . LEU A 1 93 ? 3.145 16.656 20.656 1 98.94 93 LEU A C 1
ATOM 746 O O . LEU A 1 93 ? 2.037 16.109 20.656 1 98.94 93 LEU A O 1
ATOM 750 N N . GLN A 1 94 ? 4.008 16.578 21.641 1 98.88 94 GLN A N 1
ATOM 751 C CA . GLN A 1 94 ? 3.635 15.852 22.844 1 98.88 94 GLN A CA 1
ATOM 752 C C . GLN A 1 94 ? 2.428 16.484 23.531 1 98.88 94 GLN A C 1
ATOM 754 O O . GLN A 1 94 ? 1.515 15.781 23.969 1 98.88 94 GLN A O 1
ATOM 759 N N . SER A 1 95 ? 2.455 17.766 23.656 1 98.88 95 SER A N 1
ATOM 760 C CA . SER A 1 95 ? 1.338 18.453 24.281 1 98.88 95 SER A CA 1
ATOM 761 C C . SER A 1 95 ? 0.038 18.219 23.516 1 98.88 95 SER A C 1
ATOM 763 O O . SER A 1 95 ? -1.021 18.047 24.125 1 98.88 95 SER A O 1
ATOM 765 N N . ILE A 1 96 ? 0.082 18.203 22.203 1 98.94 96 ILE A N 1
ATOM 766 C CA . ILE A 1 96 ? -1.079 17.938 21.359 1 98.94 96 ILE A CA 1
ATOM 767 C C . ILE A 1 96 ? -1.549 16.5 21.578 1 98.94 96 ILE A C 1
ATOM 769 O O . ILE A 1 96 ? -2.748 16.234 21.703 1 98.94 96 ILE A O 1
ATOM 773 N N . ASP A 1 97 ? -0.61 15.602 21.625 1 98.81 97 ASP A N 1
ATOM 774 C CA . ASP A 1 97 ? -0.926 14.195 21.859 1 98.81 97 ASP A CA 1
ATOM 775 C C . ASP A 1 97 ? -1.57 14.008 23.234 1 98.81 97 ASP A C 1
ATOM 777 O O . ASP A 1 97 ? -2.537 13.258 23.375 1 98.81 97 ASP A O 1
ATOM 781 N N . ASP A 1 98 ? -1.03 14.656 24.25 1 98.81 98 ASP A N 1
ATOM 782 C CA . ASP A 1 98 ? -1.582 14.578 25.609 1 98.81 98 ASP A CA 1
ATOM 783 C C . ASP A 1 98 ? -3.016 15.102 25.641 1 98.81 98 ASP A C 1
ATOM 785 O O . ASP A 1 98 ? -3.855 14.57 26.375 1 98.81 98 ASP A O 1
ATOM 789 N N . GLU A 1 99 ? -3.246 16.062 24.891 1 98.88 99 GLU A N 1
ATOM 790 C CA . GLU A 1 99 ? -4.543 16.734 24.922 1 98.88 99 GLU A CA 1
ATOM 791 C C . GLU A 1 99 ? -5.582 15.984 24.109 1 98.88 99 GLU A C 1
ATOM 793 O O . GLU A 1 99 ? -6.738 15.859 24.516 1 98.88 99 GLU A O 1
ATOM 798 N N . PHE A 1 100 ? -5.172 15.43 22.938 1 98.75 100 PHE A N 1
ATOM 799 C CA . PHE A 1 100 ? -6.176 14.938 22.016 1 98.75 100 PHE A CA 1
ATOM 800 C C . PHE A 1 100 ? -5.945 13.469 21.688 1 98.75 100 PHE A C 1
ATOM 802 O O . PHE A 1 100 ? -6.844 12.789 21.172 1 98.75 100 PHE A O 1
ATOM 809 N N . GLY A 1 101 ? -4.699 12.938 21.906 1 98 101 GLY A N 1
ATOM 810 C CA . GLY A 1 101 ? -4.34 11.594 21.484 1 98 101 GLY A CA 1
ATOM 811 C C . GLY A 1 101 ? -4.945 10.516 22.359 1 98 101 GLY A C 1
ATOM 812 O O . GLY A 1 101 ? -5.746 10.805 23.25 1 98 101 GLY A O 1
ATOM 813 N N . PRO A 1 102 ? -4.586 9.344 22.062 1 98.75 102 PRO A N 1
ATOM 814 C CA . PRO A 1 102 ? -3.861 8.906 20.859 1 98.75 102 PRO A CA 1
ATOM 815 C C . PRO A 1 102 ? -4.664 9.109 19.578 1 98.75 102 PRO A C 1
ATOM 817 O O . PRO A 1 102 ? -5.887 8.93 19.578 1 98.75 102 PRO A O 1
ATOM 820 N N . PHE A 1 103 ? -4.008 9.469 18.516 1 98.94 103 PHE A N 1
ATOM 821 C CA . PHE A 1 103 ? -4.676 9.719 17.25 1 98.94 103 PHE A CA 1
ATOM 822 C C . PHE A 1 103 ? -4.895 8.422 16.484 1 98.94 103 PHE A C 1
ATOM 824 O O . PHE A 1 103 ? -4.031 7.539 16.484 1 98.94 103 PHE A O 1
ATOM 831 N N . ASP A 1 104 ? -6.039 8.344 15.852 1 98.94 104 ASP A N 1
ATOM 832 C CA . ASP A 1 104 ? -6.355 7.238 14.953 1 98.94 104 ASP A CA 1
ATOM 833 C C . ASP A 1 104 ? -5.816 7.5 13.547 1 98.94 104 ASP A C 1
ATOM 835 O O . ASP A 1 104 ? -5.445 6.562 12.836 1 98.94 104 ASP A O 1
ATOM 839 N N . VAL A 1 105 ? -5.832 8.734 13.156 1 98.94 105 VAL A N 1
ATOM 840 C CA . VAL A 1 105 ? -5.379 9.148 11.828 1 98.94 105 VAL A CA 1
ATOM 841 C C . VAL A 1 105 ? -4.434 10.344 11.961 1 98.94 105 VAL A C 1
ATOM 843 O O . VAL A 1 105 ? -4.754 11.328 12.641 1 98.94 105 VAL A O 1
ATOM 846 N N . VAL A 1 106 ? -3.293 10.25 11.367 1 99 106 VAL A N 1
ATOM 847 C CA . VAL A 1 106 ? -2.424 11.406 11.172 1 99 106 VAL A CA 1
ATOM 848 C C . VAL A 1 106 ? -2.197 11.633 9.68 1 99 106 VAL A C 1
ATOM 850 O O . VAL A 1 106 ? -1.896 10.695 8.938 1 99 106 VAL A O 1
ATOM 853 N N . LEU A 1 107 ? -2.461 12.805 9.266 1 98.94 107 LEU A N 1
ATOM 854 C CA . LEU A 1 107 ? -2.207 13.227 7.891 1 98.94 107 LEU A CA 1
ATOM 855 C C . LEU A 1 107 ? -1.19 14.367 7.852 1 98.94 107 LEU A C 1
ATOM 857 O O . LEU A 1 107 ? -1.483 15.484 8.289 1 98.94 107 LEU A O 1
ATOM 861 N N . ASP A 1 108 ? 0.021 14.062 7.371 1 98.94 108 ASP A N 1
ATOM 862 C CA . ASP A 1 108 ? 1.091 15.047 7.273 1 98.94 108 ASP A CA 1
ATOM 863 C C . ASP A 1 108 ? 1.033 15.797 5.945 1 98.94 108 ASP A C 1
ATOM 865 O O . ASP A 1 108 ? 1.442 15.266 4.91 1 98.94 108 ASP A O 1
ATOM 869 N N . ASP A 1 109 ? 0.507 16.922 5.938 1 98.62 109 ASP A N 1
ATOM 870 C CA . ASP A 1 109 ? 0.436 17.859 4.812 1 98.62 109 ASP A CA 1
ATOM 871 C C . ASP A 1 109 ? 1.046 19.203 5.18 1 98.62 109 ASP A C 1
ATOM 873 O O . ASP A 1 109 ? 0.459 20.266 4.902 1 98.62 109 ASP A O 1
ATOM 877 N N . GLY A 1 110 ? 2.174 19.156 5.891 1 97.75 110 GLY A N 1
ATOM 878 C CA . GLY A 1 110 ? 2.818 20.328 6.449 1 97.75 110 GLY A CA 1
ATOM 879 C C . GLY A 1 110 ? 3.84 20.953 5.52 1 97.75 110 GLY A C 1
ATOM 880 O O . GLY A 1 110 ? 3.506 21.344 4.402 1 97.75 110 GLY A O 1
ATOM 881 N N . SER A 1 111 ? 5.145 20.984 5.961 1 97.44 111 SER A N 1
ATOM 882 C CA . SER A 1 111 ? 6.203 21.719 5.277 1 97.44 111 SER A CA 1
ATOM 883 C C . SER A 1 111 ? 6.625 21.016 3.994 1 97.44 111 SER A C 1
ATOM 885 O O . SER A 1 111 ? 7.234 21.641 3.113 1 97.44 111 SER A O 1
ATOM 887 N N . HIS A 1 112 ? 6.434 19.75 3.896 1 97.88 112 HIS A N 1
ATOM 888 C CA . HIS A 1 112 ? 6.84 18.891 2.801 1 97.88 112 HIS A CA 1
ATOM 889 C C . HIS A 1 112 ? 8.359 18.766 2.736 1 97.88 112 HIS A C 1
ATOM 891 O O . HIS A 1 112 ? 8.898 18.172 1.799 1 97.88 112 HIS A O 1
ATOM 897 N N . GLN A 1 113 ? 9.055 19.406 3.75 1 98.69 113 GLN A N 1
ATOM 898 C CA . GLN A 1 113 ? 10.484 19.141 3.891 1 98.69 113 GLN A CA 1
ATOM 899 C C . GLN A 1 113 ? 10.742 17.719 4.348 1 98.69 113 GLN A C 1
ATOM 901 O O . GLN A 1 113 ? 10.195 17.281 5.363 1 98.69 113 GLN A O 1
ATOM 906 N N . ASN A 1 114 ? 11.602 17.062 3.633 1 98.88 114 ASN A N 1
ATOM 907 C CA . ASN A 1 114 ? 11.836 15.648 3.904 1 98.88 114 ASN A CA 1
ATOM 908 C C . ASN A 1 114 ? 12.227 15.414 5.359 1 98.88 114 ASN A C 1
ATOM 910 O O . ASN A 1 114 ? 11.672 14.539 6.023 1 98.88 114 ASN A O 1
ATOM 914 N N . ALA A 1 115 ? 13.117 16.203 5.852 1 98.81 115 ALA A N 1
ATOM 915 C CA . ALA A 1 115 ? 13.578 16.031 7.227 1 98.81 115 ALA A CA 1
ATOM 916 C C . ALA A 1 115 ? 12.438 16.25 8.219 1 98.81 115 ALA A C 1
ATOM 918 O O . ALA A 1 115 ? 12.375 15.578 9.25 1 98.81 115 ALA A O 1
ATOM 919 N N . HIS A 1 116 ? 11.516 17.188 7.965 1 98.88 116 HIS A N 1
ATOM 920 C CA . HIS A 1 116 ? 10.375 17.438 8.836 1 98.88 116 HIS A CA 1
ATOM 921 C C . HIS A 1 116 ? 9.391 16.281 8.805 1 98.88 116 HIS A C 1
ATOM 923 O O . HIS A 1 116 ? 8.883 15.859 9.844 1 98.88 116 HIS A O 1
ATOM 929 N N . GLN A 1 117 ? 9.133 15.781 7.598 1 98.88 117 GLN A N 1
ATOM 930 C CA . GLN A 1 117 ? 8.219 14.656 7.449 1 98.88 117 GLN A CA 1
ATOM 931 C C . GLN A 1 117 ? 8.719 13.438 8.227 1 98.88 117 GLN A C 1
ATOM 933 O O . GLN A 1 117 ? 7.949 12.781 8.922 1 98.88 117 GLN A O 1
ATOM 938 N N . ILE A 1 118 ? 10.023 13.156 8.102 1 98.88 118 ILE A N 1
ATOM 939 C CA . ILE A 1 118 ? 10.617 12.016 8.789 1 98.88 118 ILE A CA 1
ATOM 940 C C . ILE A 1 118 ? 10.523 12.219 10.297 1 98.88 118 ILE A C 1
ATOM 942 O O . ILE A 1 118 ? 10.062 11.328 11.023 1 98.88 118 ILE A O 1
ATOM 946 N N . ALA A 1 119 ? 10.906 13.406 10.75 1 98.75 119 ALA A N 1
ATOM 947 C CA . ALA A 1 119 ? 10.906 13.695 12.18 1 98.75 119 ALA A CA 1
ATOM 948 C C . ALA A 1 119 ? 9.5 13.602 12.766 1 98.75 119 ALA A C 1
ATOM 950 O O . ALA A 1 119 ? 9.312 13.055 13.859 1 98.75 119 ALA A O 1
ATOM 951 N N . THR A 1 120 ? 8.547 14.125 12.086 1 98.81 120 THR A N 1
ATOM 952 C CA . THR A 1 120 ? 7.16 14.117 12.547 1 98.81 120 THR A CA 1
ATOM 953 C C . THR A 1 120 ? 6.633 12.688 12.664 1 98.81 120 THR A C 1
ATOM 955 O O . THR A 1 120 ? 6.031 12.328 13.672 1 98.81 120 THR A O 1
ATOM 958 N N . MET A 1 121 ? 6.863 11.898 11.633 1 98.81 121 MET A N 1
ATOM 959 C CA . MET A 1 121 ? 6.398 10.516 11.641 1 98.81 121 MET A CA 1
ATOM 960 C C . MET A 1 121 ? 7.047 9.727 12.766 1 98.81 121 MET A C 1
ATOM 962 O O . MET A 1 121 ? 6.371 8.984 13.477 1 98.81 121 MET A O 1
ATOM 966 N N . GLU A 1 122 ? 8.344 9.844 12.891 1 98.5 122 GLU A N 1
ATOM 967 C CA . GLU A 1 122 ? 9.078 9.086 13.906 1 98.5 122 GLU A CA 1
ATOM 968 C C . GLU A 1 122 ? 8.578 9.414 15.305 1 98.5 122 GLU A C 1
ATOM 970 O O . GLU A 1 122 ? 8.578 8.555 16.188 1 98.5 122 GLU A O 1
ATOM 975 N N . PHE A 1 123 ? 8.117 10.625 15.492 1 98.81 123 PHE A N 1
ATOM 976 C CA . PHE A 1 123 ? 7.617 11.031 16.797 1 98.81 123 PHE A CA 1
ATOM 977 C C . PHE A 1 123 ? 6.188 10.547 17 1 98.81 123 PHE A C 1
ATOM 979 O O . PHE A 1 123 ? 5.863 9.977 18.047 1 98.81 123 PHE A O 1
ATOM 986 N N . LEU A 1 124 ? 5.34 10.75 16.016 1 98.88 124 LEU A N 1
ATOM 987 C CA . LEU A 1 124 ? 3.906 10.555 16.203 1 98.88 124 LEU A CA 1
ATOM 988 C C . LEU A 1 124 ? 3.527 9.094 16.016 1 98.88 124 LEU A C 1
ATOM 990 O O . LEU A 1 124 ? 2.645 8.586 16.719 1 98.88 124 LEU A O 1
ATOM 994 N N . TYR A 1 125 ? 4.137 8.383 15.148 1 98.88 125 TYR A N 1
ATOM 995 C CA . TYR A 1 125 ? 3.689 7.062 14.711 1 98.88 125 TYR A CA 1
ATOM 996 C C . TYR A 1 125 ? 3.619 6.098 15.883 1 98.88 125 TYR A C 1
ATOM 998 O O . TYR A 1 125 ? 2.602 5.43 16.094 1 98.88 125 TYR A O 1
ATOM 1006 N N . PRO A 1 126 ? 4.676 6.008 16.703 1 98.5 126 PRO A N 1
ATOM 1007 C CA . PRO A 1 126 ? 4.617 5.039 17.812 1 98.5 126 PRO A CA 1
ATOM 1008 C C . PRO A 1 126 ? 3.594 5.422 18.875 1 98.5 126 PRO A C 1
ATOM 1010 O O . PRO A 1 126 ? 3.279 4.613 19.75 1 98.5 126 PRO A O 1
ATOM 1013 N N . ARG A 1 127 ? 3.037 6.609 18.828 1 98.69 127 ARG A N 1
ATOM 1014 C CA . ARG A 1 127 ? 2.152 7.121 19.875 1 98.69 127 ARG A CA 1
ATOM 1015 C C . ARG A 1 127 ? 0.691 7.023 19.438 1 98.69 127 ARG A C 1
ATOM 1017 O O . ARG A 1 127 ? -0.212 7.297 20.234 1 98.69 127 ARG A O 1
ATOM 1024 N N . MET A 1 128 ? 0.453 6.582 18.219 1 98.81 128 MET A N 1
ATOM 1025 C CA . MET A 1 128 ? -0.893 6.512 17.656 1 98.81 128 MET A CA 1
ATOM 1026 C C . MET A 1 128 ? -1.658 5.32 18.234 1 98.81 128 MET A C 1
ATOM 1028 O O . MET A 1 128 ? -1.068 4.449 18.875 1 98.81 128 MET A O 1
ATOM 1032 N N . SER A 1 129 ? -2.971 5.363 17.953 1 98.5 129 SER A N 1
ATOM 1033 C CA . SER A 1 129 ? -3.793 4.191 18.234 1 98.5 129 SER A CA 1
ATOM 1034 C C . SER A 1 129 ? -3.205 2.938 17.578 1 98.5 129 SER A C 1
ATOM 1036 O O . SER A 1 129 ? -2.684 2.992 16.469 1 98.5 129 SER A O 1
ATOM 1038 N N . PRO A 1 130 ? -3.316 1.785 18.234 1 98.06 130 PRO A N 1
ATOM 1039 C CA . PRO A 1 130 ? -2.719 0.55 17.719 1 98.06 130 PRO A CA 1
ATOM 1040 C C . PRO A 1 130 ? -3.266 0.153 16.359 1 98.06 130 PRO A C 1
ATOM 1042 O O . PRO A 1 130 ? -2.658 -0.665 15.656 1 98.06 130 PRO A O 1
ATOM 1045 N N . THR A 1 131 ? -4.41 0.706 15.977 1 97.88 131 THR A N 1
ATOM 1046 C CA . THR A 1 131 ? -4.992 0.369 14.68 1 97.88 131 THR A CA 1
ATOM 1047 C C . THR A 1 131 ? -5.098 1.608 13.797 1 97.88 131 THR A C 1
ATOM 1049 O O . THR A 1 131 ? -5.996 1.701 12.953 1 97.88 131 THR A O 1
ATOM 1052 N N . GLY A 1 132 ? -4.242 2.564 14.055 1 98.69 132 GLY A N 1
ATOM 1053 C CA . GLY A 1 132 ? -4.309 3.834 13.344 1 98.69 132 GLY A CA 1
ATOM 1054 C C . GLY A 1 132 ? -3.641 3.789 11.984 1 98.69 132 GLY A C 1
ATOM 1055 O O . GLY A 1 132 ? -3.078 2.764 11.594 1 98.69 132 GLY A O 1
ATOM 1056 N N . VAL A 1 133 ? -3.801 4.879 11.234 1 98.94 133 VAL A N 1
ATOM 1057 C CA . VAL A 1 133 ? -3.168 5.035 9.93 1 98.94 133 VAL A CA 1
ATOM 1058 C C . VAL A 1 133 ? -2.432 6.371 9.867 1 98.94 133 VAL A C 1
ATOM 1060 O O . VAL A 1 133 ? -2.922 7.383 10.375 1 98.94 133 VAL A O 1
ATOM 1063 N N . TYR A 1 134 ? -1.222 6.352 9.367 1 98.94 134 TYR A N 1
ATOM 1064 C CA . TYR A 1 134 ? -0.393 7.531 9.141 1 98.94 134 TYR A CA 1
ATOM 1065 C C . TYR A 1 134 ? -0.205 7.793 7.652 1 98.94 134 TYR A C 1
ATOM 1067 O O . TYR A 1 134 ? 0.291 6.934 6.922 1 98.94 134 TYR A O 1
ATOM 1075 N N . LEU A 1 135 ? -0.667 8.984 7.18 1 98.94 135 LEU A N 1
ATOM 1076 C CA . LEU A 1 135 ? -0.513 9.352 5.777 1 98.94 135 LEU A CA 1
ATOM 1077 C C . LEU A 1 135 ? 0.426 10.539 5.629 1 98.94 135 LEU A C 1
ATOM 1079 O O . LEU A 1 135 ? 0.362 11.492 6.414 1 98.94 135 LEU A O 1
ATOM 1083 N N . VAL A 1 136 ? 1.295 10.445 4.648 1 98.94 136 VAL A N 1
ATOM 1084 C CA . VAL A 1 136 ? 2.16 11.562 4.293 1 98.94 136 VAL A CA 1
ATOM 1085 C C . VAL A 1 136 ? 1.881 11.992 2.855 1 98.94 136 VAL A C 1
ATOM 1087 O O . VAL A 1 136 ? 1.994 11.188 1.926 1 98.94 136 VAL A O 1
ATOM 1090 N N . GLU A 1 137 ? 1.474 13.258 2.691 1 98.5 137 GLU A N 1
ATOM 1091 C CA . GLU A 1 137 ? 1.186 13.828 1.381 1 98.5 137 GLU A CA 1
ATOM 1092 C C . GLU A 1 137 ? 2.43 14.469 0.774 1 98.5 137 GLU A C 1
ATOM 1094 O O . GLU A 1 137 ? 3.402 14.742 1.481 1 98.5 137 GLU A O 1
ATOM 1099 N N . ASP A 1 138 ? 2.359 14.664 -0.533 1 98.62 138 ASP A N 1
ATOM 1100 C CA . ASP A 1 138 ? 3.336 15.422 -1.312 1 98.62 138 ASP A CA 1
ATOM 1101 C C . ASP A 1 138 ? 4.734 14.828 -1.164 1 98.62 138 ASP A C 1
ATOM 1103 O O . ASP A 1 138 ? 5.719 15.562 -1.082 1 98.62 138 ASP A O 1
ATOM 1107 N N . VAL A 1 139 ? 4.848 13.547 -1.114 1 98.81 139 VAL A N 1
ATOM 1108 C CA . VAL A 1 139 ? 6.148 12.898 -0.964 1 98.81 139 VAL A CA 1
ATOM 1109 C C . VAL A 1 139 ? 6.914 12.969 -2.283 1 98.81 139 VAL A C 1
ATOM 1111 O O . VAL A 1 139 ? 8.078 12.578 -2.352 1 98.81 139 VAL A O 1
ATOM 1114 N N . HIS A 1 140 ? 6.254 13.5 -3.436 1 98.38 140 HIS A N 1
ATOM 1115 C CA . HIS A 1 140 ? 7.023 13.797 -4.641 1 98.38 140 HIS A CA 1
ATOM 1116 C C . HIS A 1 140 ? 8.164 14.758 -4.344 1 98.38 140 HIS A C 1
ATOM 1118 O O . HIS A 1 140 ? 9.148 14.805 -5.086 1 98.38 140 HIS A O 1
ATOM 1124 N N . THR A 1 141 ? 8.102 15.523 -3.248 1 98.75 141 THR A N 1
ATOM 1125 C CA . THR A 1 141 ? 9.172 16.438 -2.852 1 98.75 141 THR A CA 1
ATOM 1126 C C . THR A 1 141 ? 10.445 15.664 -2.518 1 98.75 141 THR A C 1
ATOM 1128 O O . THR A 1 141 ? 11.531 16.234 -2.477 1 98.75 141 THR A O 1
ATOM 1131 N N . SER A 1 142 ? 10.344 14.375 -2.246 1 98.94 142 SER A N 1
ATOM 1132 C CA . SER A 1 142 ? 11.5 13.508 -2.031 1 98.94 142 SER A CA 1
ATOM 1133 C C . SER A 1 142 ? 12.406 13.477 -3.258 1 98.94 142 SER A C 1
ATOM 1135 O O . SER A 1 142 ? 13.547 13.016 -3.184 1 98.94 142 SER A O 1
ATOM 1137 N N . TYR A 1 143 ? 11.898 14 -4.387 1 98.75 143 TYR A N 1
ATOM 1138 C CA . TYR A 1 143 ? 12.664 13.961 -5.625 1 98.75 143 TYR A CA 1
ATOM 1139 C C . TYR A 1 143 ? 13.117 15.359 -6.039 1 98.75 143 TYR A C 1
ATOM 1141 O O . TYR A 1 143 ? 13.828 15.516 -7.031 1 98.75 143 TYR A O 1
ATOM 1149 N N . MET A 1 144 ? 12.727 16.359 -5.262 1 98.5 144 MET A N 1
ATOM 1150 C CA . MET A 1 144 ? 12.93 17.75 -5.656 1 98.5 144 MET A CA 1
ATOM 1151 C C . MET A 1 144 ? 14.039 18.391 -4.828 1 98.5 144 MET A C 1
ATOM 1153 O O . MET A 1 144 ? 13.977 18.406 -3.598 1 98.5 144 MET A O 1
ATOM 1157 N N . GLU A 1 145 ? 14.938 19.031 -5.43 1 97.94 145 GLU A N 1
ATOM 1158 C CA . GLU A 1 145 ? 16.109 19.609 -4.785 1 97.94 145 GLU A CA 1
ATOM 1159 C C . GLU A 1 145 ? 15.727 20.656 -3.754 1 97.94 145 GLU A C 1
ATOM 1161 O O . GLU A 1 145 ? 16.312 20.734 -2.676 1 97.94 145 GLU A O 1
ATOM 1166 N N . ARG A 1 146 ? 14.75 21.438 -4.027 1 97.56 146 ARG A N 1
ATOM 1167 C CA . ARG A 1 146 ? 14.32 22.531 -3.156 1 97.56 146 ARG A CA 1
ATOM 1168 C C . ARG A 1 146 ? 13.875 22 -1.796 1 97.56 146 ARG A C 1
ATOM 1170 O O . ARG A 1 146 ? 13.812 22.75 -0.821 1 97.56 146 ARG A O 1
ATOM 1177 N N . TYR A 1 147 ? 13.594 20.734 -1.672 1 98.44 147 TYR A N 1
ATOM 1178 C CA . TYR A 1 147 ? 13.156 20.094 -0.433 1 98.44 147 TYR A CA 1
ATOM 1179 C C . TYR A 1 147 ? 14.211 19.125 0.084 1 98.44 147 TYR A C 1
ATOM 1181 O O . TYR A 1 147 ? 13.883 18.188 0.817 1 98.44 147 TYR A O 1
ATOM 1189 N N . ALA A 1 148 ? 15.398 19.328 -0.438 1 98.25 148 ALA A N 1
ATOM 1190 C CA . ALA A 1 148 ? 16.516 18.438 -0.134 1 98.25 148 ALA A CA 1
ATOM 1191 C C . ALA A 1 148 ? 16.234 17.016 -0.632 1 98.25 148 ALA A C 1
ATOM 1193 O O . ALA A 1 148 ? 16.641 16.047 0.003 1 98.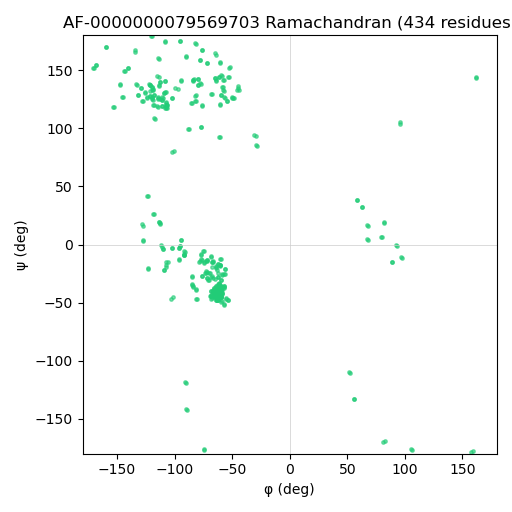25 148 ALA A O 1
ATOM 1194 N N . GLY A 1 149 ? 15.5 16.984 -1.726 1 98.62 149 GLY A N 1
ATOM 1195 C CA . GLY A 1 149 ? 15.195 15.703 -2.354 1 98.62 149 GLY A CA 1
ATOM 1196 C C . GLY A 1 149 ? 16.156 15.344 -3.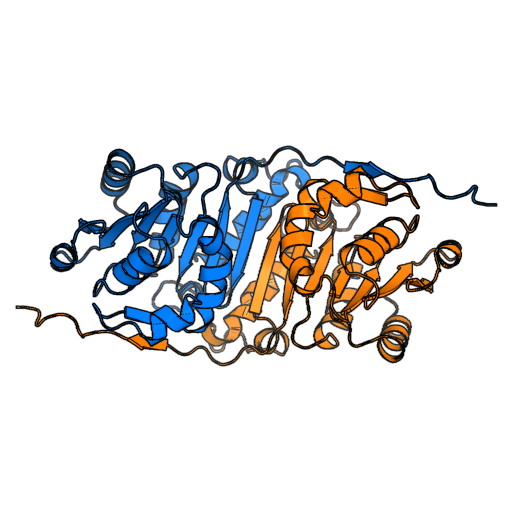471 1 98.62 149 GLY A C 1
ATOM 1197 O O . GLY A 1 149 ? 17.062 16.109 -3.789 1 98.62 149 GLY A O 1
ATOM 1198 N N . GLY A 1 150 ? 15.984 14.156 -4.008 1 98.69 150 GLY A N 1
ATOM 1199 C CA . GLY A 1 150 ? 16.781 13.562 -5.078 1 98.69 150 GLY A CA 1
ATOM 1200 C C . GLY A 1 150 ? 16.625 12.055 -5.168 1 98.69 150 GLY A C 1
ATOM 1201 O O . GLY A 1 150 ? 16.5 11.375 -4.148 1 98.69 150 GLY A O 1
ATOM 1202 N N . LEU A 1 151 ? 16.641 11.633 -6.418 1 98.62 151 LEU A N 1
ATOM 1203 C CA . LEU A 1 151 ? 16.516 10.195 -6.633 1 98.62 151 LEU A CA 1
ATOM 1204 C C . LEU A 1 151 ? 17.578 9.438 -5.832 1 98.62 151 LEU A C 1
ATOM 1206 O O . LEU A 1 151 ? 18.766 9.727 -5.934 1 98.62 151 LEU A O 1
ATOM 1210 N N . HIS A 1 152 ? 17.172 8.469 -4.926 1 98 152 HIS A N 1
ATOM 1211 C CA . HIS A 1 152 ? 18.016 7.586 -4.121 1 98 152 HIS A CA 1
ATOM 1212 C C . HIS A 1 152 ? 18.781 8.367 -3.062 1 98 152 HIS A C 1
ATOM 1214 O O . HIS A 1 152 ? 19.75 7.859 -2.482 1 98 152 HIS A O 1
ATOM 1220 N N . ARG A 1 153 ? 18.359 9.562 -2.816 1 98.31 153 ARG A N 1
ATOM 1221 C CA . ARG A 1 153 ? 19.078 10.367 -1.835 1 98.31 153 ARG A CA 1
ATOM 1222 C C . ARG A 1 153 ? 18.656 10.008 -0.416 1 98.31 153 ARG A C 1
ATOM 1224 O O . ARG A 1 153 ? 17.484 10.164 -0.056 1 98.31 153 ARG A O 1
ATOM 1231 N N . GLU A 1 154 ? 19.609 9.641 0.375 1 98.19 154 GLU A N 1
ATOM 1232 C CA . GLU A 1 154 ? 19.328 9.367 1.779 1 98.19 154 GLU A CA 1
ATOM 1233 C C . GLU A 1 154 ? 18.797 10.609 2.49 1 98.19 154 GLU A C 1
ATOM 1235 O O . GLU A 1 154 ? 19.203 11.727 2.18 1 98.19 154 GLU A O 1
ATOM 1240 N N . GLY A 1 155 ? 17.906 10.391 3.381 1 98.44 155 GLY A N 1
ATOM 1241 C CA . GLY A 1 155 ? 17.328 11.5 4.129 1 98.44 155 GLY A CA 1
ATOM 1242 C C . GLY A 1 155 ? 16.016 11.977 3.568 1 98.44 155 GLY A C 1
ATOM 1243 O O . GLY A 1 155 ? 15.344 12.828 4.172 1 98.44 155 GLY A O 1
ATOM 1244 N N . THR A 1 156 ? 15.656 11.508 2.369 1 98.88 156 THR A N 1
ATOM 1245 C CA . THR A 1 156 ? 14.328 11.805 1.861 1 98.88 156 THR A CA 1
ATOM 1246 C C . THR A 1 156 ? 13.281 10.906 2.521 1 98.88 156 THR A C 1
ATOM 1248 O O . THR A 1 156 ? 13.617 9.859 3.076 1 98.88 156 THR A O 1
ATOM 1251 N N . PHE A 1 157 ? 12.047 11.32 2.494 1 98.94 157 PHE A N 1
ATOM 1252 C CA . PHE A 1 157 ? 11 10.516 3.117 1 98.94 157 PHE A CA 1
ATOM 1253 C C . PHE A 1 157 ? 10.812 9.203 2.377 1 98.94 157 PHE A C 1
ATOM 1255 O O . PHE A 1 157 ? 10.609 8.156 3 1 98.94 157 PHE A O 1
ATOM 1262 N N . ILE A 1 158 ? 10.844 9.203 1.016 1 98.94 158 ILE A N 1
ATOM 1263 C CA . ILE A 1 158 ? 10.664 7.996 0.22 1 98.94 158 ILE A CA 1
ATOM 1264 C C . ILE A 1 158 ? 11.758 6.988 0.56 1 98.94 158 ILE A C 1
ATOM 1266 O O . ILE A 1 158 ? 11.484 5.801 0.743 1 98.94 158 ILE A O 1
ATOM 1270 N N . GLU A 1 159 ? 13.016 7.418 0.699 1 98.88 159 GLU A N 1
ATOM 1271 C CA . GLU A 1 159 ? 14.078 6.484 1.062 1 98.88 159 GLU A CA 1
ATOM 1272 C C . GLU A 1 159 ? 13.875 5.945 2.477 1 98.88 159 GLU A C 1
ATOM 1274 O O . GLU A 1 159 ? 14.125 4.766 2.736 1 98.88 159 GLU A O 1
ATOM 1279 N N . ARG A 1 160 ? 13.438 6.816 3.375 1 98.88 160 ARG A N 1
ATOM 1280 C CA . ARG A 1 160 ? 13.117 6.336 4.715 1 98.88 160 ARG A CA 1
ATOM 1281 C C . ARG A 1 160 ? 12.023 5.277 4.668 1 98.88 160 ARG A C 1
ATOM 1283 O O . ARG A 1 160 ? 12.109 4.25 5.344 1 98.88 160 ARG A O 1
ATOM 1290 N N . ALA A 1 161 ? 11.008 5.543 3.898 1 98.94 161 ALA A N 1
ATOM 1291 C CA . ALA A 1 161 ? 9.914 4.59 3.762 1 98.94 161 ALA A CA 1
ATOM 1292 C C . ALA A 1 161 ? 10.398 3.271 3.168 1 98.94 161 ALA A C 1
ATOM 1294 O O . ALA A 1 161 ? 9.938 2.197 3.568 1 98.94 161 ALA A O 1
ATOM 1295 N N . LYS A 1 162 ? 11.305 3.322 2.195 1 98.88 162 LYS A N 1
ATOM 1296 C CA . LYS A 1 162 ? 11.891 2.107 1.638 1 98.88 162 LYS A CA 1
ATOM 1297 C C . LYS A 1 162 ? 12.617 1.305 2.713 1 98.88 162 LYS A C 1
ATOM 1299 O O . LYS A 1 162 ? 12.531 0.075 2.742 1 98.88 162 LYS A O 1
ATOM 1304 N N . HIS A 1 163 ? 13.312 1.973 3.611 1 98.75 163 HIS A N 1
ATOM 1305 C CA . HIS A 1 163 ? 13.961 1.289 4.723 1 98.75 163 HIS A CA 1
ATOM 1306 C C . HIS A 1 163 ? 12.93 0.633 5.641 1 98.75 163 HIS A C 1
ATOM 1308 O O . HIS A 1 163 ? 13.18 -0.443 6.191 1 98.75 163 HIS A O 1
ATOM 1314 N N . LEU A 1 164 ? 11.836 1.271 5.797 1 98.88 164 LEU A N 1
ATOM 1315 C CA . LEU A 1 164 ? 10.797 0.742 6.672 1 98.88 164 LEU A CA 1
ATOM 1316 C C . LEU A 1 164 ? 10.156 -0.503 6.066 1 98.88 164 LEU A C 1
ATOM 1318 O O . LEU A 1 164 ? 9.641 -1.356 6.793 1 98.88 164 LEU A O 1
ATOM 1322 N N . ILE A 1 165 ? 10.203 -0.647 4.715 1 98.88 165 ILE A N 1
ATOM 1323 C CA . ILE A 1 165 ? 9.797 -1.897 4.082 1 98.88 165 ILE A CA 1
ATOM 1324 C C . ILE A 1 165 ? 10.648 -3.047 4.613 1 98.88 165 ILE A C 1
ATOM 1326 O O . ILE A 1 165 ? 10.133 -4.129 4.906 1 98.88 165 ILE A O 1
ATOM 1330 N N . ASP A 1 166 ? 11.961 -2.814 4.75 1 98.88 166 ASP A N 1
ATOM 1331 C CA . ASP A 1 166 ? 12.836 -3.834 5.309 1 98.88 166 ASP A CA 1
ATOM 1332 C C . ASP A 1 166 ? 12.5 -4.113 6.773 1 98.88 166 ASP A C 1
ATOM 1334 O O . ASP A 1 166 ? 12.5 -5.266 7.207 1 98.88 166 ASP A O 1
ATOM 1338 N N . GLU A 1 167 ? 12.18 -3.053 7.52 1 98.5 167 GLU A N 1
ATOM 1339 C CA . GLU A 1 167 ? 11.805 -3.252 8.922 1 98.5 167 GLU A CA 1
ATOM 1340 C C . GLU A 1 167 ? 10.531 -4.086 9.039 1 98.5 167 GLU A C 1
ATOM 1342 O O . GLU A 1 167 ? 10.406 -4.906 9.945 1 98.5 167 GLU A O 1
ATOM 1347 N N . LEU A 1 168 ? 9.617 -3.871 8.141 1 98.25 168 LEU A N 1
ATOM 1348 C CA . LEU A 1 168 ? 8.398 -4.668 8.094 1 98.25 168 LEU A CA 1
ATOM 1349 C C . LEU A 1 168 ? 8.727 -6.152 7.961 1 98.25 168 LEU A C 1
ATOM 1351 O O . LEU A 1 168 ? 7.965 -7.004 8.43 1 98.25 168 LEU A O 1
ATOM 1355 N N . HIS A 1 169 ? 9.922 -6.477 7.395 1 98.25 169 HIS A N 1
ATOM 1356 C CA . HIS A 1 169 ? 10.297 -7.852 7.094 1 98.25 169 HIS A CA 1
ATOM 1357 C C . HIS A 1 169 ? 11.461 -8.312 7.961 1 98.25 169 HIS A C 1
ATOM 1359 O O . HIS A 1 169 ? 12.117 -9.305 7.652 1 98.25 169 HIS A O 1
ATOM 1365 N N . ALA A 1 170 ? 11.68 -7.641 9.031 1 97.94 170 ALA A N 1
ATOM 1366 C CA . ALA A 1 170 ? 12.875 -7.855 9.844 1 97.94 170 ALA A CA 1
ATOM 1367 C C . ALA A 1 170 ? 12.914 -9.281 10.398 1 97.94 170 ALA A C 1
ATOM 1369 O O . ALA A 1 170 ? 13.992 -9.852 10.586 1 97.94 170 ALA A O 1
ATOM 1370 N N . ASP A 1 171 ? 11.758 -9.898 10.602 1 97.06 171 ASP A N 1
ATOM 1371 C CA . ASP A 1 171 ? 11.672 -11.242 11.156 1 97.06 171 ASP A CA 1
ATOM 1372 C C . ASP A 1 171 ? 12.352 -12.258 10.234 1 97.06 171 ASP A C 1
ATOM 1374 O O . ASP A 1 171 ? 12.68 -13.367 10.664 1 97.06 171 ASP A O 1
ATOM 1378 N N . TYR A 1 172 ? 12.594 -11.891 9 1 97.19 172 TYR A N 1
ATOM 1379 C CA . TYR A 1 172 ? 13.078 -12.852 8.008 1 97.19 172 TYR A CA 1
ATOM 1380 C C . TYR A 1 172 ? 14.531 -12.555 7.633 1 97.19 172 TYR A C 1
ATOM 1382 O O . TYR A 1 172 ? 15.117 -13.25 6.801 1 97.19 172 TYR A O 1
ATOM 1390 N N . ALA A 1 173 ? 15.047 -11.469 8.188 1 97.38 173 ALA A N 1
ATOM 1391 C CA . ALA A 1 173 ? 16.359 -10.984 7.766 1 97.38 173 ALA A CA 1
ATOM 1392 C C . ALA A 1 173 ? 17.453 -11.523 8.68 1 97.38 173 ALA A C 1
ATOM 1394 O O . ALA A 1 173 ? 18.625 -11.188 8.508 1 97.38 173 ALA A O 1
ATOM 1395 N N . GLY A 1 174 ? 17.125 -12.391 9.656 1 95.94 174 GLY A N 1
ATOM 1396 C CA . GLY A 1 174 ? 18.109 -12.953 10.57 1 95.94 174 GLY A CA 1
ATOM 1397 C C . GLY A 1 174 ? 18.906 -11.891 11.312 1 95.94 174 GLY A C 1
ATOM 1398 O O . GLY A 1 174 ? 18.328 -10.938 11.844 1 95.94 174 GLY A O 1
ATOM 1399 N N . GLU A 1 175 ? 20.156 -12.055 11.336 1 97 175 GLU A N 1
ATOM 1400 C CA . GLU A 1 175 ? 21.016 -11.156 12.102 1 97 175 GLU A CA 1
ATOM 1401 C C . GLU A 1 175 ? 21.25 -9.844 11.359 1 97 175 GLU A C 1
ATOM 1403 O O . GLU A 1 175 ? 21.719 -8.875 11.945 1 97 175 GLU A O 1
ATOM 1408 N N . ALA A 1 176 ? 20.922 -9.859 10.094 1 97.62 176 ALA A N 1
ATOM 1409 C CA . ALA A 1 176 ? 21.188 -8.68 9.273 1 97.62 176 ALA A CA 1
ATOM 1410 C C . ALA A 1 176 ? 20.312 -7.5 9.703 1 97.62 176 ALA A C 1
ATOM 1412 O O . ALA A 1 176 ? 20.672 -6.344 9.484 1 97.62 176 ALA A O 1
ATOM 1413 N N . LEU A 1 177 ? 19.141 -7.777 10.273 1 98.12 177 LEU A N 1
ATOM 1414 C CA . LEU A 1 177 ? 18.203 -6.734 10.695 1 98.12 177 LEU A CA 1
ATOM 1415 C C . LEU A 1 177 ? 17.328 -7.227 11.844 1 98.12 177 LEU A C 1
ATOM 1417 O O . LEU A 1 177 ? 16.516 -8.141 11.664 1 98.12 177 LEU A O 1
ATOM 1421 N N . ALA A 1 178 ? 17.406 -6.617 12.961 1 97.75 178 ALA A N 1
ATOM 1422 C CA . ALA A 1 178 ? 16.609 -7.008 14.117 1 97.75 178 ALA A CA 1
ATOM 1423 C C . ALA A 1 178 ? 15.211 -6.383 14.055 1 97.75 178 ALA A C 1
ATOM 1425 O O . ALA A 1 178 ? 15.062 -5.23 13.641 1 97.75 178 ALA A O 1
ATOM 1426 N N . PRO A 1 179 ? 14.203 -7.129 14.469 1 97.12 179 PRO A N 1
ATOM 1427 C CA . PRO A 1 179 ? 12.875 -6.516 14.555 1 97.12 179 PRO A CA 1
ATOM 1428 C C . PRO A 1 179 ? 12.844 -5.305 15.484 1 97.12 179 PRO A C 1
ATOM 1430 O O . PRO A 1 179 ? 13.57 -5.27 16.484 1 97.12 179 PRO A O 1
ATOM 1433 N N . SER A 1 180 ? 12.062 -4.348 15.148 1 97.12 180 SER A N 1
ATOM 1434 C CA . SER A 1 180 ? 11.883 -3.107 15.898 1 97.12 180 SER A CA 1
ATOM 1435 C C . SER A 1 180 ? 10.438 -2.93 16.344 1 97.12 180 SER A C 1
ATOM 1437 O O . SER A 1 180 ? 9.594 -3.799 16.109 1 97.12 180 SER A O 1
ATOM 1439 N N . ALA A 1 181 ? 10.156 -1.856 17.047 1 97.38 181 ALA A N 1
ATOM 1440 C CA . ALA A 1 181 ? 8.781 -1.512 17.406 1 97.38 181 ALA A CA 1
ATOM 1441 C C . ALA A 1 181 ? 7.922 -1.341 16.156 1 97.38 181 ALA A C 1
ATOM 1443 O O . ALA A 1 181 ? 6.742 -1.708 16.141 1 97.38 181 ALA A O 1
ATOM 1444 N N . PHE A 1 182 ? 8.531 -0.787 15.109 1 98.19 182 PHE A N 1
ATOM 1445 C CA . PHE A 1 182 ? 7.824 -0.65 13.836 1 98.19 182 PHE A CA 1
ATOM 1446 C C . PHE A 1 182 ? 7.426 -2.016 13.289 1 98.19 182 PHE A C 1
ATOM 1448 O O . PHE A 1 182 ? 6.289 -2.205 12.852 1 98.19 182 PHE A O 1
ATOM 1455 N N . THR A 1 183 ? 8.336 -2.982 13.383 1 97.94 183 THR A N 1
ATOM 1456 C CA . THR A 1 183 ? 8.07 -4.348 12.945 1 97.94 183 THR A CA 1
ATOM 1457 C C . THR A 1 183 ? 6.855 -4.922 13.664 1 97.94 183 THR A C 1
ATOM 1459 O O . THR A 1 183 ? 6.027 -5.594 13.047 1 97.94 183 THR A O 1
ATOM 1462 N N . ARG A 1 184 ? 6.688 -4.574 14.891 1 97.75 184 ARG A N 1
ATOM 1463 C CA . ARG A 1 184 ? 5.707 -5.227 15.75 1 97.75 184 ARG A CA 1
ATOM 1464 C C . ARG A 1 184 ? 4.371 -4.496 15.711 1 97.75 184 ARG A C 1
ATOM 1466 O O . ARG A 1 184 ? 3.355 -5.02 16.172 1 97.75 184 ARG A O 1
ATOM 1473 N N . SER A 1 185 ? 4.355 -3.287 15.062 1 98.38 185 SER A N 1
ATOM 1474 C CA . SER A 1 185 ? 3.145 -2.484 15.188 1 98.38 185 SER A CA 1
ATOM 1475 C C . SER A 1 185 ? 2.609 -2.072 13.82 1 98.38 185 SER A C 1
ATOM 1477 O O . SER A 1 185 ? 1.667 -1.283 13.734 1 98.38 185 SER A O 1
ATOM 1479 N N . THR A 1 186 ? 3.248 -2.533 12.75 1 98.5 186 THR A N 1
ATOM 1480 C CA . THR A 1 186 ? 2.855 -2.129 11.406 1 98.5 186 THR A CA 1
ATOM 1481 C C . THR A 1 186 ? 2.484 -3.348 10.562 1 98.5 186 THR A C 1
ATOM 1483 O O . THR A 1 186 ? 3.188 -4.359 10.586 1 98.5 186 THR A O 1
ATOM 1486 N N . THR A 1 187 ? 1.398 -3.223 9.797 1 97.81 187 THR A N 1
ATOM 1487 C CA . THR A 1 187 ? 0.96 -4.379 9.016 1 97.81 187 THR A CA 1
ATOM 1488 C C . THR A 1 187 ? 1.219 -4.156 7.531 1 97.81 187 THR A C 1
ATOM 1490 O O . THR A 1 187 ? 1.282 -5.117 6.758 1 97.81 187 THR A O 1
ATOM 1493 N N . SER A 1 188 ? 1.344 -2.836 7.148 1 98.62 188 SER A N 1
ATOM 1494 C CA . SER A 1 188 ? 1.537 -2.621 5.719 1 98.62 188 SER A CA 1
ATOM 1495 C C . SER A 1 188 ? 1.948 -1.182 5.426 1 98.62 188 SER A C 1
ATOM 1497 O O . SER A 1 188 ? 1.721 -0.287 6.242 1 98.62 188 SER A O 1
ATOM 1499 N N . LEU A 1 189 ? 2.615 -0.976 4.344 1 98.81 189 LEU A N 1
ATOM 1500 C CA . LEU A 1 189 ? 2.98 0.292 3.721 1 98.81 189 LEU A CA 1
ATOM 1501 C C . LEU A 1 189 ? 2.389 0.402 2.32 1 98.81 189 LEU A C 1
ATOM 1503 O O . LEU A 1 189 ? 2.457 -0.548 1.537 1 98.81 189 LEU A O 1
ATOM 1507 N N . HIS A 1 190 ? 1.858 1.542 2.055 1 98.94 190 HIS A N 1
ATOM 1508 C CA . HIS A 1 190 ? 1.19 1.753 0.776 1 98.94 190 HIS A CA 1
ATOM 1509 C C . HIS A 1 190 ? 1.721 3 0.076 1 98.94 190 HIS A C 1
ATOM 1511 O O . HIS A 1 190 ? 1.696 4.094 0.644 1 98.94 190 HIS A O 1
ATOM 1517 N N . PHE A 1 191 ? 2.193 2.809 -1.119 1 98.88 191 PHE A N 1
ATOM 1518 C CA . PHE A 1 191 ? 2.715 3.9 -1.935 1 98.88 191 PHE A CA 1
ATOM 1519 C C . PHE A 1 191 ? 1.753 4.234 -3.068 1 98.88 191 PHE A C 1
ATOM 1521 O O . PHE A 1 191 ? 1.438 3.377 -3.895 1 98.88 191 PHE A O 1
ATOM 1528 N N . TYR A 1 192 ? 1.248 5.41 -3.064 1 98.56 192 TYR A N 1
ATOM 1529 C CA . TYR A 1 192 ? 0.478 5.996 -4.156 1 98.56 192 TYR A CA 1
ATOM 1530 C C . TYR A 1 192 ? 1.279 7.082 -4.867 1 98.56 192 TYR A C 1
ATOM 1532 O O . TYR A 1 192 ? 2.424 7.359 -4.496 1 98.56 192 TYR A O 1
ATOM 1540 N N . ASP A 1 193 ? 0.694 7.598 -5.957 1 97.69 193 ASP A N 1
ATOM 1541 C CA . ASP A 1 193 ? 1.309 8.766 -6.578 1 97.69 193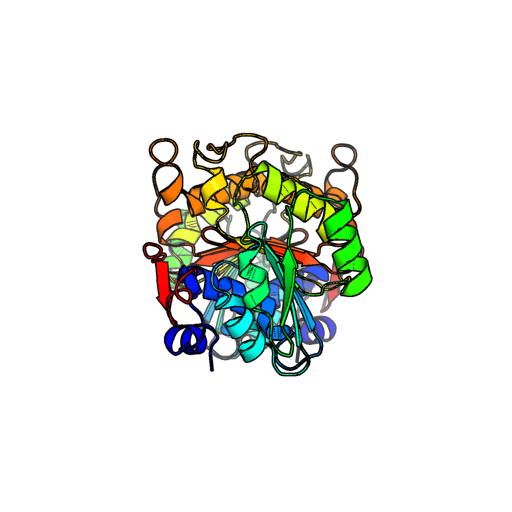 ASP A CA 1
ATOM 1542 C C . ASP A 1 193 ? 1.355 9.945 -5.605 1 97.69 193 ASP A C 1
ATOM 1544 O O . ASP A 1 193 ? 0.369 10.672 -5.449 1 97.69 193 ASP A O 1
ATOM 1548 N N . SER A 1 194 ? 2.479 10.039 -4.895 1 98.38 194 SER A N 1
ATOM 1549 C CA . SER A 1 194 ? 2.883 11.156 -4.043 1 98.38 194 SER A CA 1
ATOM 1550 C C . SER A 1 194 ? 2.219 11.07 -2.672 1 98.38 194 SER A C 1
ATOM 1552 O O . SER A 1 194 ? 2.107 12.078 -1.969 1 98.38 194 SER A O 1
ATOM 1554 N N . VAL A 1 195 ? 1.713 9.93 -2.252 1 98.81 195 VAL A N 1
ATOM 1555 C CA . VAL A 1 195 ? 1.23 9.672 -0.898 1 98.81 195 VAL A CA 1
ATOM 1556 C C . VAL A 1 195 ? 1.789 8.344 -0.394 1 98.81 195 VAL A C 1
ATOM 1558 O O . VAL A 1 195 ? 1.841 7.363 -1.139 1 98.81 195 VAL A O 1
ATOM 1561 N N . VAL A 1 196 ? 2.217 8.297 0.829 1 98.94 196 VAL A N 1
ATOM 1562 C CA . VAL A 1 196 ? 2.557 7.051 1.509 1 98.94 196 VAL A CA 1
ATOM 1563 C C . VAL A 1 196 ? 1.657 6.867 2.729 1 98.94 196 VAL A C 1
ATOM 1565 O O . VAL A 1 196 ? 1.421 7.812 3.482 1 98.94 196 VAL A O 1
ATOM 1568 N N . ALA A 1 197 ? 1.11 5.711 2.896 1 98.94 197 ALA A N 1
ATOM 1569 C CA . ALA A 1 197 ? 0.285 5.387 4.059 1 98.94 197 ALA A CA 1
ATOM 1570 C C . ALA A 1 197 ? 0.855 4.195 4.82 1 98.94 197 ALA A C 1
ATOM 1572 O O . ALA A 1 197 ? 1.327 3.229 4.215 1 98.94 197 ALA A O 1
ATOM 1573 N N . PHE A 1 198 ? 0.869 4.266 6.109 1 98.94 198 PHE A N 1
ATOM 1574 C CA . PHE A 1 198 ? 1.267 3.205 7.027 1 98.94 198 PHE A CA 1
ATOM 1575 C C . PHE A 1 198 ? 0.082 2.742 7.867 1 98.94 198 PHE A C 1
ATOM 1577 O O . PHE A 1 198 ? -0.579 3.553 8.516 1 98.94 198 PHE A O 1
ATOM 1584 N N . GLU A 1 199 ? -0.184 1.471 7.863 1 98.81 199 GLU A N 1
ATOM 1585 C CA . GLU A 1 199 ? -1.26 0.9 8.672 1 98.81 199 GLU A CA 1
ATOM 1586 C C . GLU A 1 199 ? -0.713 0.221 9.922 1 98.81 199 GLU A C 1
ATOM 1588 O O . GLU A 1 199 ? 0.134 -0.669 9.828 1 98.81 199 GLU A O 1
ATOM 1593 N N . ARG A 1 200 ? -1.237 0.632 11.047 1 98.62 200 ARG A N 1
ATOM 1594 C CA . ARG A 1 200 ? -0.828 0.055 12.32 1 98.62 200 ARG A CA 1
ATOM 1595 C C . ARG A 1 200 ? -1.768 -1.07 12.742 1 98.62 200 ARG A C 1
ATOM 1597 O O . ARG A 1 200 ? -2.979 -0.986 12.531 1 98.62 200 ARG A O 1
ATOM 1604 N N . ALA A 1 201 ? -1.316 -2.068 13.266 1 97.31 201 ALA A N 1
ATOM 1605 C CA . ALA A 1 201 ? -1.965 -3.145 14.016 1 97.31 201 ALA A CA 1
ATOM 1606 C C . ALA A 1 201 ? -0.932 -4.055 14.672 1 97.31 201 ALA A C 1
ATOM 1608 O O . ALA A 1 201 ? 0.217 -4.121 14.227 1 97.31 201 ALA A O 1
ATOM 1609 N N . PRO A 1 202 ? -1.35 -4.637 15.75 1 93.12 202 PRO A N 1
ATOM 1610 C CA . PRO A 1 202 ? -0.416 -5.648 16.25 1 93.12 202 PRO A CA 1
ATOM 1611 C C . PRO A 1 202 ? 0.025 -6.633 15.172 1 93.12 202 PRO A C 1
ATOM 1613 O O . PRO A 1 202 ? -0.801 -7.102 14.383 1 93.12 202 PRO A O 1
ATOM 1616 N N . HIS A 1 203 ? 1.254 -6.777 15.016 1 89.38 203 HIS A N 1
ATOM 1617 C CA . HIS A 1 203 ? 1.834 -7.684 14.023 1 89.38 203 HIS A CA 1
ATOM 1618 C C . HIS A 1 203 ? 2.33 -8.969 14.688 1 89.38 203 HIS A C 1
ATOM 1620 O O . HIS A 1 203 ? 3.535 -9.148 14.867 1 89.38 203 HIS A O 1
ATOM 1626 N N . PRO A 1 204 ? 1.364 -9.844 14.953 1 82.44 204 PRO A N 1
ATOM 1627 C CA . PRO A 1 204 ? 1.808 -11.102 15.555 1 82.44 204 PRO A CA 1
ATOM 1628 C C . PRO A 1 204 ? 2.691 -11.922 14.617 1 82.44 204 PRO A C 1
ATOM 1630 O O . PRO A 1 204 ? 2.771 -11.633 13.422 1 82.44 204 PRO A O 1
ATOM 1633 N N . GLN A 1 205 ? 3.336 -12.859 15.172 1 84.19 205 GLN A N 1
ATOM 1634 C CA . GLN A 1 205 ? 4.141 -13.766 14.359 1 84.19 205 GLN A CA 1
ATOM 1635 C C . GLN A 1 205 ? 3.283 -14.461 13.305 1 84.19 205 GLN A C 1
ATOM 1637 O O . GLN A 1 205 ? 2.166 -14.898 13.594 1 84.19 205 GLN A O 1
ATOM 1642 N N . ALA A 1 206 ? 3.814 -14.438 12.125 1 87.88 206 ALA A N 1
ATOM 1643 C CA . ALA A 1 206 ? 3.146 -15.109 11.008 1 87.88 206 ALA A CA 1
ATOM 1644 C C . ALA A 1 206 ? 2.955 -16.594 11.305 1 87.88 206 ALA A C 1
ATOM 1646 O O . ALA A 1 206 ? 3.85 -17.25 11.852 1 87.88 206 ALA A O 1
ATOM 1647 N N . VAL A 1 207 ? 1.757 -17.047 10.992 1 90.69 207 VAL A N 1
ATOM 1648 C CA . VAL A 1 207 ? 1.475 -18.469 11.18 1 90.69 207 VAL A CA 1
ATOM 1649 C C . VAL A 1 207 ? 1.005 -19.078 9.859 1 90.69 207 VAL A C 1
ATOM 1651 O O . VAL A 1 207 ? 0.121 -18.531 9.195 1 90.69 207 VAL A O 1
ATOM 1654 N N . SER A 1 208 ? 1.676 -20.141 9.484 1 93.81 208 SER A N 1
ATOM 1655 C CA . SER A 1 208 ? 1.222 -20.922 8.336 1 93.81 208 SER A CA 1
ATOM 1656 C C . SER A 1 208 ? 0.118 -21.891 8.719 1 93.81 208 SER A C 1
ATOM 1658 O O . SER A 1 208 ? 0.264 -22.656 9.68 1 93.81 208 SER A O 1
ATOM 1660 N N . VAL A 1 209 ? -0.961 -21.859 8.031 1 94.44 209 VAL A N 1
ATOM 1661 C CA . VAL A 1 209 ? -2.117 -22.688 8.352 1 94.44 209 VAL A CA 1
ATOM 1662 C C . VAL A 1 209 ? -2.432 -23.609 7.172 1 94.44 209 VAL A C 1
ATOM 1664 O O . VAL A 1 209 ? -2.414 -23.172 6.016 1 94.44 209 VAL A O 1
ATOM 1667 N N . ASP A 1 210 ? -2.637 -24.812 7.418 1 95.44 210 ASP A N 1
ATOM 1668 C CA . ASP A 1 210 ? -2.973 -25.828 6.418 1 95.44 210 ASP A CA 1
ATOM 1669 C C . ASP A 1 210 ? -4.422 -26.281 6.566 1 95.44 210 ASP A C 1
ATOM 1671 O O . ASP A 1 210 ? -4.883 -26.547 7.676 1 95.44 210 ASP A O 1
ATOM 1675 N N . ARG A 1 211 ? -5.129 -26.281 5.469 1 94.25 211 ARG A N 1
ATOM 1676 C CA . ARG A 1 211 ? -6.512 -26.75 5.434 1 94.25 211 ARG A CA 1
ATOM 1677 C C . ARG A 1 211 ? -6.75 -27.672 4.246 1 94.25 211 ARG A C 1
ATOM 1679 O O . ARG A 1 211 ? -5.934 -27.734 3.322 1 94.25 211 ARG A O 1
ATOM 1686 N N . GLY A 1 212 ? -7.809 -28.359 4.242 1 93.38 212 GLY A N 1
ATOM 1687 C CA . GLY A 1 212 ? -8.18 -29.234 3.145 1 93.38 212 GLY A CA 1
ATOM 1688 C C . GLY A 1 212 ? -7.508 -30.594 3.221 1 93.38 212 GLY A C 1
ATOM 1689 O O . GLY A 1 212 ? -7.066 -31.016 4.293 1 93.38 212 GLY A O 1
ATOM 1690 N N . HIS A 1 213 ? -7.613 -31.359 2.168 1 88.56 213 HIS A N 1
ATOM 1691 C CA . HIS A 1 213 ? -7.16 -32.75 2.143 1 88.56 213 HIS A CA 1
ATOM 1692 C C . HIS A 1 213 ? -5.793 -32.875 1.48 1 88.56 213 HIS A C 1
ATOM 1694 O O . HIS A 1 213 ? -5.453 -32.062 0.593 1 88.56 213 HIS A O 1
ATOM 1700 N N . PRO A 1 214 ? -4.926 -33.656 2.135 1 74.56 214 PRO A N 1
ATOM 1701 C CA . PRO A 1 214 ? -3.631 -33.875 1.488 1 74.56 214 PRO A CA 1
ATOM 1702 C C . PRO A 1 214 ? -3.771 -34.375 0.055 1 74.56 214 PRO A C 1
ATOM 1704 O O . PRO A 1 214 ? -4.859 -34.812 -0.352 1 74.56 214 PRO A O 1
ATOM 1707 N N . PRO A 1 215 ? -2.607 -33.969 -0.775 1 62.25 215 PRO A N 1
ATOM 1708 C CA . PRO A 1 215 ? -2.691 -34.469 -2.152 1 62.25 215 PRO A CA 1
ATOM 1709 C C . PRO A 1 215 ? -3.129 -35.938 -2.229 1 62.25 215 PRO A C 1
ATOM 1711 O O . PRO A 1 215 ? -2.875 -36.719 -1.304 1 62.25 215 PRO A O 1
ATOM 1714 N N . LEU A 1 216 ? -4.062 -36.188 -3.09 1 49.91 216 LEU A N 1
ATOM 1715 C CA . LEU A 1 216 ? -4.352 -37.594 -3.348 1 49.91 216 LEU A CA 1
ATOM 1716 C C . LEU A 1 216 ? -3.061 -38.406 -3.516 1 49.91 216 LEU A C 1
ATOM 1718 O O . LEU A 1 216 ? -2.047 -37.844 -3.963 1 49.91 216 LEU A O 1
ATOM 1722 N N . ASN A 1 217 ? -2.943 -39.562 -2.947 1 43.41 217 ASN A N 1
ATOM 1723 C CA . ASN A 1 217 ? -1.866 -40.531 -3.119 1 43.41 217 ASN A CA 1
ATOM 1724 C C . ASN A 1 217 ? -1.233 -40.438 -4.504 1 43.41 217 ASN A C 1
ATOM 1726 O O . ASN A 1 217 ? -1.931 -40.5 -5.516 1 43.41 217 ASN A O 1
ATOM 1730 N N . ARG A 1 218 ? -0.147 -39.438 -4.652 1 46.34 218 ARG A N 1
ATOM 1731 C CA . ARG A 1 218 ? 0.68 -39.594 -5.848 1 46.34 218 ARG A CA 1
ATOM 1732 C C . ARG A 1 218 ? 0.777 -41.062 -6.262 1 46.34 218 ARG A C 1
ATOM 1734 O O . ARG A 1 218 ? 1.15 -41.906 -5.457 1 46.34 218 ARG A O 1
ATOM 1741 N N . LYS A 1 219 ? -0.106 -41.562 -7.199 1 37.03 219 LYS A N 1
ATOM 1742 C CA . LYS A 1 219 ? 0.245 -42.875 -7.715 1 37.03 219 LYS A CA 1
ATOM 1743 C C . LYS A 1 219 ? 1.64 -42.875 -8.336 1 37.03 219 LYS A C 1
ATOM 1745 O O . LYS A 1 219 ? 2.049 -41.875 -8.945 1 37.03 219 LYS A O 1
ATOM 1750 N N . MET B 1 1 ? -19.391 -13.758 3.941 1 83.31 1 MET B N 1
ATOM 1751 C CA . MET B 1 1 ? -18.328 -14.445 4.672 1 83.31 1 MET B CA 1
ATOM 1752 C C . MET B 1 1 ? -16.953 -13.953 4.234 1 83.31 1 MET B C 1
ATOM 1754 O O . MET B 1 1 ? -16.719 -13.742 3.047 1 83.31 1 MET B O 1
ATOM 1758 N N . SER B 1 2 ? -16.078 -13.766 5.227 1 92.62 2 SER B N 1
ATOM 1759 C CA . SER B 1 2 ? -14.742 -13.305 4.898 1 92.62 2 SER B CA 1
ATOM 1760 C C . SER B 1 2 ? -13.93 -14.398 4.219 1 92.62 2 SER B C 1
ATOM 1762 O O . SER B 1 2 ? -14.242 -15.586 4.34 1 92.62 2 SER B O 1
ATOM 1764 N N . LEU B 1 3 ? -12.977 -14.023 3.484 1 95.88 3 LEU B N 1
ATOM 1765 C CA . LEU B 1 3 ? -12.094 -14.992 2.842 1 95.88 3 LEU B CA 1
ATOM 1766 C C . LEU B 1 3 ? -11.391 -15.859 3.879 1 95.88 3 LEU B C 1
ATOM 1768 O O . LEU B 1 3 ? -11.195 -17.062 3.666 1 95.88 3 LEU B O 1
ATOM 1772 N N . TRP B 1 4 ? -11.055 -15.273 5.008 1 94.06 4 TRP B N 1
ATOM 1773 C CA . TRP B 1 4 ? -10.422 -16.016 6.098 1 94.06 4 TRP B CA 1
ATOM 1774 C C . TRP B 1 4 ? -11.344 -17.125 6.613 1 94.06 4 TRP B C 1
ATOM 1776 O O . TRP B 1 4 ? -10.914 -18.266 6.793 1 94.06 4 TRP B O 1
ATOM 1786 N N . SER B 1 5 ? -12.594 -16.75 6.809 1 95.38 5 SER B N 1
ATOM 1787 C CA . SER B 1 5 ? -13.555 -17.734 7.281 1 95.38 5 SER B CA 1
ATOM 1788 C C . SER B 1 5 ? -13.734 -18.875 6.27 1 95.38 5 SER B C 1
ATOM 1790 O O . SER B 1 5 ? -13.828 -20.047 6.648 1 95.38 5 SER B O 1
ATOM 1792 N N . GLN B 1 6 ? -13.758 -18.531 5.027 1 96.44 6 GLN B N 1
ATOM 1793 C CA . GLN B 1 6 ? -13.875 -19.531 3.975 1 96.44 6 GLN B CA 1
ATOM 1794 C C . GLN B 1 6 ? -12.664 -20.453 3.967 1 96.44 6 GLN B C 1
ATOM 1796 O O . GLN B 1 6 ? -12.805 -21.672 3.777 1 96.44 6 GLN B O 1
ATOM 1801 N N . PHE B 1 7 ? -11.5 -19.891 4.188 1 97.38 7 PHE B N 1
ATOM 1802 C CA . PHE B 1 7 ? -10.258 -20.641 4.238 1 97.38 7 PHE B CA 1
ATOM 1803 C C . PHE B 1 7 ? -10.258 -21.609 5.422 1 97.38 7 PHE B C 1
ATOM 1805 O O . PHE B 1 7 ? -9.93 -22.781 5.27 1 97.38 7 PHE B O 1
ATOM 1812 N N . ILE B 1 8 ? -10.688 -21.109 6.555 1 95.81 8 ILE B N 1
ATOM 1813 C CA . ILE B 1 8 ? -10.672 -21.906 7.773 1 95.81 8 ILE B CA 1
ATOM 1814 C C . ILE B 1 8 ? -11.656 -23.062 7.641 1 95.81 8 ILE B C 1
ATOM 1816 O O . ILE B 1 8 ? -11.406 -24.156 8.141 1 95.81 8 ILE B O 1
ATOM 1820 N N . GLU B 1 9 ? -12.688 -22.906 6.879 1 96.31 9 GLU B N 1
ATOM 1821 C CA . GLU B 1 9 ? -13.734 -23.922 6.734 1 96.31 9 GLU B CA 1
ATOM 1822 C C . GLU B 1 9 ? -13.492 -24.781 5.496 1 96.31 9 GLU B C 1
ATOM 1824 O O . GLU B 1 9 ? -14.266 -25.703 5.219 1 96.31 9 GLU B O 1
ATOM 1829 N N . HIS B 1 10 ? -12.492 -24.469 4.746 1 96.5 10 HIS B N 1
ATOM 1830 C CA . HIS B 1 10 ? -12.227 -25.172 3.488 1 96.5 10 HIS B CA 1
ATOM 1831 C C . HIS B 1 10 ? -12.008 -26.656 3.715 1 96.5 10 HIS B C 1
ATOM 1833 O O . HIS B 1 10 ? -11.203 -27.047 4.562 1 96.5 10 HIS B O 1
ATOM 1839 N N . ASP B 1 11 ? -12.727 -27.469 2.959 1 95.19 11 ASP B N 1
ATOM 1840 C CA . ASP B 1 11 ? -12.625 -28.906 3.096 1 95.19 11 ASP B CA 1
ATOM 1841 C C . ASP B 1 11 ? -12.359 -29.578 1.747 1 95.19 11 ASP B C 1
ATOM 1843 O O . ASP B 1 11 ? -12.578 -30.781 1.585 1 95.19 11 ASP B O 1
ATOM 1847 N N . GLY B 1 12 ? -11.93 -28.875 0.789 1 96.31 12 GLY B N 1
ATOM 1848 C CA . GLY B 1 12 ? -11.547 -29.406 -0.512 1 96.31 12 GLY B CA 1
ATOM 1849 C C . GLY B 1 12 ? -10.086 -29.797 -0.589 1 96.31 12 GLY B C 1
ATOM 1850 O O . GLY B 1 12 ? -9.555 -30.406 0.337 1 96.31 12 GLY B O 1
ATOM 1851 N N . ARG B 1 13 ? -9.469 -29.531 -1.729 1 96.12 13 ARG B N 1
ATOM 1852 C CA . ARG B 1 13 ? -8.055 -29.828 -1.914 1 96.12 13 ARG B CA 1
ATOM 1853 C C . ARG B 1 13 ? -7.199 -29.062 -0.904 1 96.12 13 ARG B C 1
ATOM 1855 O O . ARG B 1 13 ? -7.605 -28.016 -0.41 1 96.12 13 ARG B O 1
ATOM 1862 N N . GLY B 1 14 ? -6 -29.625 -0.67 1 96.5 14 GLY B N 1
ATOM 1863 C CA . GLY B 1 14 ? -5.133 -29.016 0.333 1 96.5 14 GLY B CA 1
ATOM 1864 C C . GLY B 1 14 ? -4.691 -27.609 -0.024 1 96.5 14 GLY B C 1
ATOM 1865 O O . GLY B 1 14 ? -4.395 -27.328 -1.186 1 96.5 14 GLY B O 1
ATOM 1866 N N . VAL B 1 15 ? -4.637 -26.75 0.976 1 96.75 15 VAL B N 1
ATOM 1867 C CA . VAL B 1 15 ? -4.184 -25.375 0.79 1 96.75 15 VAL B CA 1
ATOM 1868 C C . VAL B 1 15 ? -3.432 -24.906 2.033 1 96.75 15 VAL B C 1
ATOM 1870 O O . VAL B 1 15 ? -3.885 -25.125 3.158 1 96.75 15 VAL B O 1
ATOM 1873 N N . GLN B 1 16 ? -2.305 -24.438 1.86 1 96.19 16 GLN B N 1
ATOM 1874 C CA . GLN B 1 16 ? -1.499 -23.828 2.91 1 96.19 16 GLN B CA 1
ATOM 1875 C C . GLN B 1 16 ? -1.297 -22.344 2.65 1 96.19 16 GLN B C 1
ATOM 1877 O O . GLN B 1 16 ? -0.896 -21.938 1.553 1 96.19 16 GLN B O 1
ATOM 1882 N N . LYS B 1 17 ? -1.654 -21.531 3.607 1 97.12 17 LYS B N 1
ATOM 1883 C CA . LYS B 1 17 ? -1.445 -20.094 3.506 1 97.12 17 LYS B CA 1
ATOM 1884 C C . LYS B 1 17 ? -0.994 -19.5 4.84 1 97.12 17 LYS B C 1
ATOM 1886 O O . LYS B 1 17 ? -1.273 -20.078 5.898 1 97.12 17 LYS B O 1
ATOM 1891 N N . TRP B 1 18 ? -0.271 -18.438 4.742 1 96.5 18 TRP B N 1
ATOM 1892 C CA . TRP B 1 18 ? 0.025 -17.625 5.922 1 96.5 18 TRP B CA 1
ATOM 1893 C C . TRP B 1 18 ? -1.175 -16.766 6.309 1 96.5 18 TRP B C 1
ATOM 1895 O O . TRP B 1 18 ? -1.819 -16.172 5.449 1 96.5 18 TRP B O 1
ATOM 1905 N N . SER B 1 19 ? -1.461 -16.672 7.582 1 94.38 19 SER B N 1
ATOM 1906 C CA . SER B 1 19 ? -2.666 -16 8.07 1 94.38 19 SER B CA 1
ATOM 1907 C C . SER B 1 19 ? -2.68 -14.531 7.688 1 94.38 19 SER B C 1
ATOM 1909 O O . SER B 1 19 ? -3.734 -13.977 7.371 1 94.38 19 SER B O 1
ATOM 1911 N N . GLN B 1 20 ? -1.533 -13.906 7.637 1 94.19 20 GLN B N 1
ATOM 1912 C CA . GLN B 1 20 ? -1.474 -12.461 7.434 1 94.19 20 GLN B CA 1
ATOM 1913 C C . GLN B 1 20 ? -1.715 -12.102 5.969 1 94.19 20 GLN B C 1
ATOM 1915 O O . GLN B 1 20 ? -1.87 -10.93 5.633 1 94.19 20 GLN B O 1
ATOM 1920 N N . TYR B 1 21 ? -1.759 -13.148 5.102 1 97.75 21 TYR B N 1
ATOM 1921 C CA . TYR B 1 21 ? -1.97 -12.883 3.684 1 97.75 21 TYR B CA 1
ATOM 1922 C C . TYR B 1 21 ? -3.41 -12.469 3.414 1 97.75 21 TYR B C 1
ATOM 1924 O O . TYR B 1 21 ? -3.695 -11.82 2.402 1 97.75 21 TYR B O 1
ATOM 1932 N N . PHE B 1 22 ? -4.309 -12.828 4.262 1 96.75 22 PHE B N 1
ATOM 1933 C CA . PHE B 1 22 ? -5.73 -12.719 3.961 1 96.75 22 PHE B CA 1
ATOM 1934 C C . PHE B 1 22 ? -6.172 -11.258 3.973 1 96.75 22 PHE B C 1
ATOM 1936 O O . PHE B 1 22 ? -7.074 -10.875 3.225 1 96.75 22 PHE B O 1
ATOM 1943 N N . ALA B 1 23 ? -5.465 -10.445 4.781 1 93.94 23 ALA B N 1
ATOM 1944 C CA . ALA B 1 23 ? -5.75 -9.016 4.715 1 93.94 23 ALA B CA 1
ATOM 1945 C C . ALA B 1 23 ? -5.426 -8.453 3.336 1 93.94 23 ALA B C 1
ATOM 1947 O O . ALA B 1 23 ? -6.203 -7.676 2.775 1 93.94 23 ALA B O 1
ATOM 1948 N N . ALA B 1 24 ? -4.273 -8.844 2.811 1 97.81 24 ALA B N 1
ATOM 1949 C CA . ALA B 1 24 ? -3.881 -8.406 1.475 1 97.81 24 ALA B CA 1
ATOM 1950 C C . ALA B 1 24 ? -4.855 -8.922 0.419 1 97.81 24 ALA B C 1
ATOM 1952 O O . ALA B 1 24 ? -5.312 -8.156 -0.436 1 97.81 24 ALA B O 1
ATOM 1953 N N . TYR B 1 25 ? -5.234 -10.219 0.523 1 98.5 25 TYR B N 1
ATOM 1954 C CA . TYR B 1 25 ? -6.176 -10.805 -0.427 1 98.5 25 TYR B CA 1
ATOM 1955 C C . TYR B 1 25 ? -7.48 -10.016 -0.452 1 98.5 25 TYR B C 1
ATOM 1957 O O . TYR B 1 25 ? -7.934 -9.586 -1.516 1 98.5 25 TYR B O 1
ATOM 1965 N N . GLU B 1 26 ? -8.031 -9.82 0.68 1 97.12 26 GLU B N 1
ATOM 1966 C CA . GLU B 1 26 ? -9.336 -9.18 0.762 1 97.12 26 GLU B CA 1
ATOM 1967 C C . GLU B 1 26 ? -9.281 -7.734 0.278 1 97.12 26 GLU B C 1
ATOM 1969 O O . GLU B 1 26 ? -10.18 -7.273 -0.429 1 97.12 26 GLU B O 1
ATOM 1974 N N . ASN B 1 27 ? -8.242 -7.09 0.639 1 97.31 27 ASN B N 1
ATOM 1975 C CA . ASN B 1 27 ? -8.102 -5.695 0.227 1 97.31 27 ASN B CA 1
ATOM 1976 C C . ASN B 1 27 ? -8.055 -5.562 -1.292 1 97.31 27 ASN B C 1
ATOM 1978 O O . ASN B 1 27 ? -8.578 -4.602 -1.853 1 97.31 27 ASN B O 1
ATOM 1982 N N . HIS B 1 28 ? -7.477 -6.512 -1.996 1 98.56 28 HIS B N 1
ATOM 1983 C CA . HIS B 1 28 ? -7.195 -6.309 -3.412 1 98.56 28 HIS B CA 1
ATOM 1984 C C . HIS B 1 28 ? -8.133 -7.133 -4.285 1 98.56 28 HIS B C 1
ATOM 1986 O O . HIS B 1 28 ? -8.305 -6.84 -5.473 1 98.56 28 HIS B O 1
ATOM 1992 N N . LEU B 1 29 ? -8.805 -8.172 -3.711 1 98.56 29 LEU B N 1
ATOM 1993 C CA . LEU B 1 29 ? -9.586 -9.07 -4.543 1 98.56 29 LEU B CA 1
ATOM 1994 C C . LEU B 1 29 ? -11.078 -8.828 -4.348 1 98.56 29 LEU B C 1
ATOM 1996 O O . LEU B 1 29 ? -11.898 -9.281 -5.152 1 98.56 29 LEU B O 1
ATOM 2000 N N . ALA B 1 30 ? -11.453 -8.102 -3.27 1 97.56 30 ALA B N 1
ATOM 2001 C CA . ALA B 1 30 ? -12.859 -7.953 -2.904 1 97.56 30 ALA B CA 1
ATOM 2002 C C . ALA B 1 30 ? -13.664 -7.355 -4.055 1 97.56 30 ALA B C 1
ATOM 2004 O O . ALA B 1 30 ? -14.812 -7.75 -4.289 1 97.56 30 ALA B O 1
ATOM 2005 N N . ARG B 1 31 ? -13.109 -6.438 -4.793 1 96.69 31 ARG B N 1
ATOM 2006 C CA . ARG B 1 31 ? -13.836 -5.73 -5.84 1 96.69 31 ARG B CA 1
ATOM 2007 C C . ARG B 1 31 ? -14.195 -6.668 -6.988 1 96.69 31 ARG B C 1
ATOM 2009 O O . ARG B 1 31 ? -15.023 -6.328 -7.84 1 96.69 31 ARG B O 1
ATOM 2016 N N . PHE B 1 32 ? -13.602 -7.809 -7.055 1 98.25 32 PHE B N 1
ATOM 2017 C CA . PHE B 1 32 ? -13.828 -8.742 -8.148 1 98.25 32 PHE B CA 1
ATOM 2018 C C . PHE B 1 32 ? -14.867 -9.789 -7.77 1 98.25 32 PHE B C 1
ATOM 2020 O O . PHE B 1 32 ? -15.328 -10.555 -8.617 1 98.25 32 PHE B O 1
ATOM 2027 N N . GLU B 1 33 ? -15.242 -9.914 -6.5 1 97.88 33 GLU B N 1
ATOM 2028 C CA . GLU B 1 33 ? -16.172 -10.938 -6.027 1 97.88 33 GLU B CA 1
ATOM 2029 C C . GLU B 1 33 ? -17.5 -10.852 -6.766 1 97.88 33 GLU B C 1
ATOM 2031 O O . GLU B 1 33 ? -18.109 -9.773 -6.852 1 97.88 33 GLU B O 1
ATOM 2036 N N . GLY B 1 34 ? -17.922 -11.906 -7.312 1 97.75 34 GLY B N 1
ATOM 2037 C CA . GLY B 1 34 ? -19.203 -12 -7.977 1 97.75 34 GLY B CA 1
ATOM 2038 C C . GLY B 1 34 ? -19.203 -11.422 -9.383 1 97.75 34 GLY B C 1
ATOM 2039 O O . GLY B 1 34 ? -20.25 -11.352 -10.031 1 97.75 34 GLY B O 1
ATOM 2040 N N . ARG B 1 35 ? -18.062 -11.031 -9.891 1 97.94 35 ARG B N 1
ATOM 2041 C CA . ARG B 1 35 ? -17.922 -10.422 -11.211 1 97.94 35 ARG B CA 1
ATOM 2042 C C . ARG B 1 35 ? -17.141 -11.32 -12.156 1 97.94 35 ARG B C 1
ATOM 2044 O O . ARG B 1 35 ? -16.484 -12.273 -11.719 1 97.94 35 ARG B O 1
ATOM 2051 N N . PRO B 1 36 ? -17.344 -11.047 -13.469 1 98.38 36 PRO B N 1
ATOM 2052 C CA . PRO B 1 36 ? -16.406 -11.719 -14.375 1 98.38 36 PRO B CA 1
ATOM 2053 C C . PRO B 1 36 ? -14.961 -11.328 -14.109 1 98.38 36 PRO B C 1
ATOM 2055 O O . PRO B 1 36 ? -14.633 -10.141 -14.07 1 98.38 36 PRO B O 1
ATOM 2058 N N . VAL B 1 37 ? -14.156 -12.258 -13.805 1 98.75 37 VAL B N 1
ATOM 2059 C CA . VAL B 1 37 ? -12.758 -12.008 -13.477 1 98.75 37 VAL B CA 1
ATOM 2060 C C . VAL B 1 37 ? -11.898 -13.188 -13.938 1 98.75 37 VAL B C 1
ATOM 2062 O O . VAL B 1 37 ? -12.32 -14.344 -13.844 1 98.75 37 VAL B O 1
ATOM 2065 N N . ARG B 1 38 ? -10.766 -12.938 -14.508 1 98.94 38 ARG B N 1
ATOM 2066 C CA . ARG B 1 38 ? -9.766 -13.93 -14.891 1 98.94 38 ARG B CA 1
ATOM 2067 C C . ARG B 1 38 ? -8.547 -13.859 -13.977 1 98.94 38 ARG B C 1
ATOM 2069 O O . ARG B 1 38 ? -7.867 -12.828 -13.922 1 98.94 38 ARG B O 1
ATOM 2076 N N . LEU B 1 39 ? -8.297 -14.945 -13.258 1 98.94 39 LEU B N 1
ATOM 2077 C CA . LEU B 1 39 ? -7.207 -15 -12.289 1 98.94 39 LEU B CA 1
ATOM 2078 C C . LEU B 1 39 ? -6.191 -16.078 -12.688 1 98.94 39 LEU B C 1
ATOM 2080 O O . LEU B 1 39 ? -6.566 -17.203 -13 1 98.94 39 LEU B O 1
ATOM 2084 N N . LEU B 1 40 ? -4.926 -15.68 -12.734 1 99 40 LEU B N 1
ATOM 2085 C CA . LEU B 1 40 ? -3.814 -16.609 -12.898 1 99 40 LEU B CA 1
ATOM 2086 C C . LEU B 1 40 ? -3.037 -16.766 -11.594 1 99 40 LEU B C 1
ATOM 2088 O O . LEU B 1 40 ? -2.564 -15.773 -11.023 1 99 40 LEU B O 1
ATOM 2092 N N . GLU B 1 41 ? -2.988 -17.938 -11.117 1 98.94 41 GLU B N 1
ATOM 2093 C CA . GLU B 1 41 ? -2.096 -18.234 -10 1 98.94 41 GLU B CA 1
ATOM 2094 C C . GLU B 1 41 ? -0.9 -19.062 -10.453 1 98.94 41 GLU B C 1
ATOM 2096 O O . GLU B 1 41 ? -1.067 -20.125 -11.055 1 98.94 41 GLU B O 1
ATOM 2101 N N . ILE B 1 42 ? 0.244 -18.516 -10.211 1 98.88 42 ILE B N 1
ATOM 2102 C CA . ILE B 1 42 ? 1.479 -19.266 -10.398 1 98.88 42 ILE B CA 1
ATOM 2103 C C . ILE B 1 42 ? 1.779 -20.078 -9.141 1 98.88 42 ILE B C 1
ATOM 2105 O O . ILE B 1 42 ? 1.961 -19.516 -8.062 1 98.88 42 ILE B O 1
ATOM 2109 N N . GLY B 1 43 ? 1.893 -21.344 -9.25 1 98.62 43 GLY B N 1
ATOM 2110 C CA . GLY B 1 43 ? 1.963 -22.266 -8.125 1 98.62 43 GLY B CA 1
ATOM 2111 C C . GLY B 1 43 ? 0.62 -22.875 -7.762 1 98.62 43 GLY B C 1
ATOM 2112 O O . GLY B 1 43 ? -0.241 -22.188 -7.199 1 98.62 43 GLY B O 1
ATOM 2113 N N . VAL B 1 44 ? 0.443 -24.156 -8.117 1 97.81 44 VAL B N 1
ATOM 2114 C CA . VAL B 1 44 ? -0.819 -24.859 -7.891 1 97.81 44 VAL B CA 1
ATOM 2115 C C . VAL B 1 44 ? -0.691 -25.781 -6.684 1 97.81 44 VAL B C 1
ATOM 2117 O O . VAL B 1 44 ? -1.511 -25.734 -5.762 1 97.81 44 VAL B O 1
ATOM 2120 N N . ASN B 1 45 ? 0.421 -26.547 -6.648 1 96 45 ASN B N 1
ATOM 2121 C CA . ASN B 1 45 ? 0.663 -27.516 -5.594 1 96 45 ASN B CA 1
ATOM 2122 C C . ASN B 1 45 ? -0.524 -28.469 -5.426 1 96 45 ASN B C 1
ATOM 2124 O O . ASN B 1 45 ? -0.898 -29.172 -6.363 1 96 45 ASN B O 1
ATOM 2128 N N . ARG B 1 46 ? -1.316 -28.422 -4.336 1 95.69 46 ARG B N 1
ATOM 2129 C CA . ARG B 1 46 ? -2.4 -29.359 -4.094 1 95.69 46 ARG B CA 1
ATOM 2130 C C . ARG B 1 46 ? -3.721 -28.844 -4.648 1 95.69 46 ARG B C 1
ATOM 2132 O O . ARG B 1 46 ? -4.734 -29.547 -4.625 1 95.69 46 ARG B O 1
ATOM 2139 N N . GLY B 1 47 ? -3.771 -27.641 -5.066 1 97.38 47 GLY B N 1
ATOM 2140 C CA . GLY B 1 47 ? -4.895 -27.109 -5.816 1 97.38 47 GLY B CA 1
ATOM 2141 C C . GLY B 1 47 ? -5.934 -26.438 -4.934 1 97.38 47 GLY B C 1
ATOM 2142 O O . GLY B 1 47 ? -6.918 -25.891 -5.43 1 97.38 47 GLY B O 1
ATOM 2143 N N . GLY B 1 48 ? -5.719 -26.438 -3.629 1 97.62 48 GLY B N 1
ATOM 2144 C CA . GLY B 1 48 ? -6.715 -25.906 -2.707 1 97.62 48 GLY B CA 1
ATOM 2145 C C . GLY B 1 48 ? -6.938 -24.422 -2.848 1 97.62 48 GLY B C 1
ATOM 2146 O O . GLY B 1 48 ? -8.055 -23.938 -2.68 1 97.62 48 GLY B O 1
ATOM 2147 N N . SER B 1 49 ? -5.887 -23.656 -3.105 1 97.88 49 SER B N 1
ATOM 2148 C CA . SER B 1 49 ? -6.051 -22.219 -3.275 1 97.88 49 SER B CA 1
ATOM 2149 C C . SER B 1 49 ? -6.918 -21.891 -4.488 1 97.88 49 SER B C 1
ATOM 2151 O O . SER B 1 49 ? -7.73 -20.969 -4.449 1 97.88 49 SER B O 1
ATOM 2153 N N . LEU B 1 50 ? -6.746 -22.641 -5.594 1 98.56 50 LEU B N 1
ATOM 2154 C CA . LEU B 1 50 ? -7.578 -22.422 -6.773 1 98.56 50 LEU B CA 1
ATOM 2155 C C . LEU B 1 50 ? -9.055 -22.625 -6.441 1 98.56 50 LEU B C 1
ATOM 2157 O O . LEU B 1 50 ? -9.906 -21.859 -6.895 1 98.56 50 LEU B O 1
ATOM 2161 N N . GLN B 1 51 ? -9.328 -23.609 -5.609 1 98.19 51 GLN B N 1
ATOM 2162 C CA . GLN B 1 51 ? -10.703 -23.844 -5.176 1 98.19 51 GLN B CA 1
ATOM 2163 C C . GLN B 1 51 ? -11.203 -22.719 -4.293 1 98.19 51 GLN B C 1
ATOM 2165 O O . GLN B 1 51 ? -12.367 -22.328 -4.367 1 98.19 51 GLN B O 1
ATOM 2170 N N . LEU B 1 52 ? -10.32 -22.266 -3.455 1 97.94 52 LEU B N 1
ATOM 2171 C CA . LEU B 1 52 ? -10.68 -21.125 -2.604 1 97.94 52 LEU B CA 1
ATOM 2172 C C . LEU B 1 52 ? -11.031 -19.906 -3.443 1 97.94 52 LEU B C 1
ATOM 2174 O O . LEU B 1 52 ? -12.047 -19.25 -3.188 1 97.94 52 LEU B O 1
ATOM 2178 N N . TRP B 1 53 ? -10.203 -19.609 -4.508 1 98.5 53 TRP B N 1
ATOM 2179 C CA . TRP B 1 53 ? -10.484 -18.469 -5.379 1 98.5 53 TRP B CA 1
ATOM 2180 C C . TRP B 1 53 ? -11.805 -18.656 -6.113 1 98.5 53 TRP B C 1
ATOM 2182 O O . TRP B 1 53 ? -12.594 -17.719 -6.227 1 98.5 53 TRP B O 1
ATOM 2192 N N . LYS B 1 54 ? -12 -19.875 -6.621 1 98.19 54 LYS B N 1
ATOM 2193 C CA . LYS B 1 54 ? -13.242 -20.203 -7.312 1 98.19 54 LYS B CA 1
ATOM 2194 C C . LYS B 1 54 ? -14.453 -19.875 -6.441 1 98.19 54 LYS B C 1
ATOM 2196 O O . LYS B 1 54 ? -15.391 -19.219 -6.895 1 98.19 54 LYS B O 1
ATOM 2201 N N . LYS B 1 55 ? -14.406 -20.297 -5.199 1 97.62 55 LYS B N 1
ATOM 2202 C CA . LYS B 1 55 ? -15.508 -20.078 -4.266 1 97.62 55 LYS B CA 1
ATOM 2203 C C . LYS B 1 55 ? -15.648 -18.594 -3.93 1 97.62 55 LYS B C 1
ATOM 2205 O O . LYS B 1 55 ? -16.766 -18.062 -3.945 1 97.62 55 LYS B O 1
ATOM 2210 N N . TYR B 1 56 ? -14.602 -17.938 -3.635 1 98.06 56 TYR B N 1
ATOM 2211 C CA . TYR B 1 56 ? -14.594 -16.547 -3.17 1 98.06 56 TYR B CA 1
ATOM 2212 C C . TYR B 1 56 ? -15.031 -15.602 -4.277 1 98.06 56 TYR B C 1
ATOM 2214 O O . TYR B 1 56 ? -15.859 -14.719 -4.051 1 98.06 56 TYR B O 1
ATOM 2222 N N . LEU B 1 57 ? -14.516 -15.781 -5.531 1 98.25 57 LEU B N 1
ATOM 2223 C CA . LEU B 1 57 ? -14.734 -14.844 -6.625 1 98.25 57 LEU B CA 1
ATOM 2224 C C . LEU B 1 57 ? -16.062 -15.141 -7.336 1 98.25 57 LEU B C 1
ATOM 2226 O O . LEU B 1 57 ? -16.641 -14.258 -7.973 1 98.25 57 LEU B O 1
ATOM 2230 N N . GLY B 1 58 ? -16.516 -16.453 -7.293 1 97.88 58 GLY B N 1
ATOM 2231 C CA . GLY B 1 58 ? -17.859 -16.75 -7.754 1 97.88 58 GLY B CA 1
ATOM 2232 C C . GLY B 1 58 ? -17.891 -17.438 -9.109 1 97.88 58 GLY B C 1
ATOM 2233 O O . GLY B 1 58 ? -16.844 -17.734 -9.688 1 97.88 58 GLY B O 1
ATOM 2234 N N . PRO B 1 59 ? -19.047 -17.672 -9.633 1 97.88 59 PRO B N 1
ATOM 2235 C CA . PRO B 1 59 ? -19.234 -18.578 -10.766 1 97.88 59 PRO B CA 1
ATOM 2236 C C . PRO B 1 59 ? -18.812 -17.953 -12.094 1 97.88 59 PRO B C 1
ATOM 2238 O O . PRO B 1 59 ? -18.688 -18.656 -13.102 1 97.88 59 PRO B O 1
ATOM 2241 N N . ARG B 1 60 ? -18.594 -16.688 -12.125 1 97.94 60 ARG B N 1
ATOM 2242 C CA . ARG B 1 60 ? -18.219 -16.031 -13.383 1 97.94 60 ARG B CA 1
ATOM 2243 C C . ARG B 1 60 ? -16.703 -15.898 -13.516 1 97.94 60 ARG B C 1
ATOM 2245 O O . ARG B 1 60 ? -16.203 -15.367 -14.508 1 97.94 60 ARG B O 1
ATOM 2252 N N . ALA B 1 61 ? -15.984 -16.359 -12.492 1 98.5 61 ALA B N 1
ATOM 2253 C CA . ALA B 1 61 ? -14.523 -16.281 -12.516 1 98.5 61 ALA B CA 1
ATOM 2254 C C . ALA B 1 61 ? -13.93 -17.406 -13.359 1 98.5 61 ALA B C 1
ATOM 2256 O O . ALA B 1 61 ? -14.484 -18.516 -13.414 1 98.5 61 ALA B O 1
ATOM 2257 N N . ILE B 1 62 ? -12.906 -17.109 -14.062 1 98.69 62 ILE B N 1
ATOM 2258 C CA . ILE B 1 62 ? -12.031 -18.094 -14.703 1 98.69 62 ILE B CA 1
ATOM 2259 C C . ILE B 1 62 ? -10.711 -18.172 -13.945 1 98.69 62 ILE B C 1
ATOM 2261 O O . ILE B 1 62 ? -9.992 -17.188 -13.82 1 98.69 62 ILE B O 1
ATOM 2265 N N . ILE B 1 63 ? -10.438 -19.359 -13.461 1 98.88 63 ILE B N 1
ATOM 2266 C CA . ILE B 1 63 ? -9.258 -19.562 -12.641 1 98.88 63 ILE B CA 1
ATOM 2267 C C . ILE B 1 63 ? -8.242 -20.422 -13.398 1 98.88 63 ILE B C 1
ATOM 2269 O O . ILE B 1 63 ? -8.562 -21.531 -13.844 1 98.88 63 ILE B O 1
ATOM 2273 N N . VAL B 1 64 ? -7.047 -19.891 -13.539 1 98.94 64 VAL B N 1
ATOM 2274 C CA . VAL B 1 64 ? -5.977 -20.609 -14.234 1 98.94 64 VAL B CA 1
ATOM 2275 C C . VAL B 1 64 ? -4.793 -20.797 -13.289 1 98.94 64 VAL B C 1
ATOM 2277 O O . VAL B 1 64 ? -4.371 -19.859 -12.609 1 98.94 64 VAL B O 1
ATOM 2280 N N . GLY B 1 65 ? -4.363 -22.047 -13.18 1 98.88 65 GLY B N 1
ATOM 2281 C CA . GLY B 1 65 ? -3.154 -22.359 -12.445 1 98.88 65 GLY B CA 1
ATOM 2282 C C . GLY B 1 65 ? -1.994 -22.766 -13.336 1 98.88 65 GLY B C 1
ATOM 2283 O O . GLY B 1 65 ? -2.186 -23.438 -14.344 1 98.88 65 GLY B O 1
ATOM 2284 N N . LEU B 1 66 ? -0.824 -22.328 -13 1 98.94 66 LEU B N 1
ATOM 2285 C CA . LEU B 1 66 ? 0.423 -22.719 -13.641 1 98.94 66 LEU B CA 1
ATOM 2286 C C . LEU B 1 66 ? 1.359 -23.391 -12.641 1 98.94 66 LEU B C 1
ATOM 2288 O O . LEU B 1 66 ? 1.593 -22.859 -11.555 1 98.94 66 LEU B O 1
ATOM 2292 N N . ASP B 1 67 ? 1.772 -24.562 -12.961 1 98.81 67 ASP B N 1
ATOM 2293 C CA . ASP B 1 67 ? 2.736 -25.25 -12.117 1 98.81 67 ASP B CA 1
ATOM 2294 C C . ASP B 1 67 ? 3.734 -26.047 -12.953 1 98.81 67 ASP B C 1
ATOM 2296 O O . ASP B 1 67 ? 3.406 -26.5 -14.047 1 98.81 67 ASP B O 1
ATOM 2300 N N . ILE B 1 68 ? 4.941 -26.156 -12.406 1 98.56 68 ILE B N 1
ATOM 2301 C CA . ILE B 1 68 ? 5.984 -26.891 -13.117 1 98.56 68 ILE B CA 1
ATOM 2302 C C . ILE B 1 68 ? 5.746 -28.391 -12.984 1 98.56 68 ILE B C 1
ATOM 2304 O O . ILE B 1 68 ? 6.195 -29.172 -13.828 1 98.56 68 ILE B O 1
ATOM 2308 N N . ASP B 1 69 ? 5.086 -28.812 -11.891 1 97.94 69 ASP B N 1
ATOM 2309 C CA . ASP B 1 69 ? 4.824 -30.219 -11.617 1 97.94 69 ASP B CA 1
ATOM 2310 C C . ASP B 1 69 ? 3.688 -30.75 -12.492 1 97.94 69 ASP B C 1
ATOM 2312 O O . ASP B 1 69 ? 2.529 -30.375 -12.312 1 97.94 69 ASP B O 1
ATOM 2316 N N . PRO B 1 70 ? 3.924 -31.703 -13.297 1 97.81 70 PRO B N 1
ATOM 2317 C CA . PRO B 1 70 ? 2.893 -32.219 -14.203 1 97.81 70 PRO B CA 1
ATOM 2318 C C . PRO B 1 70 ? 1.708 -32.812 -13.461 1 97.81 70 PRO B C 1
ATOM 2320 O O . PRO B 1 70 ? 0.593 -32.875 -13.984 1 97.81 70 PRO B O 1
ATOM 2323 N N . ALA B 1 71 ? 1.9 -33.25 -12.242 1 96.5 71 ALA B N 1
ATOM 2324 C CA . ALA B 1 71 ? 0.829 -33.844 -11.461 1 96.5 71 ALA B CA 1
ATOM 2325 C C . ALA B 1 71 ? -0.279 -32.844 -11.164 1 96.5 71 ALA B C 1
ATOM 2327 O O . ALA B 1 71 ? -1.417 -33.25 -10.883 1 96.5 71 ALA B O 1
ATOM 2328 N N . CYS B 1 72 ? 0.031 -31.609 -11.266 1 97.75 72 CYS B N 1
ATOM 2329 C CA . CYS B 1 72 ? -0.934 -30.562 -10.93 1 97.75 72 CYS B CA 1
ATOM 2330 C C . CYS B 1 72 ? -2.035 -30.484 -11.984 1 97.75 72 CYS B C 1
ATOM 2332 O O . CYS B 1 72 ? -3.084 -29.891 -11.742 1 97.75 72 CYS B O 1
ATOM 2334 N N . LYS B 1 73 ? -1.84 -31.109 -13.125 1 97.75 73 LYS B N 1
ATOM 2335 C CA . LYS B 1 73 ? -2.873 -31.141 -14.156 1 97.75 73 LYS B CA 1
ATOM 2336 C C . LYS B 1 73 ? -4.156 -31.766 -13.633 1 97.75 73 LYS B C 1
ATOM 2338 O O . LYS B 1 73 ? -5.254 -31.406 -14.062 1 97.75 73 LYS B O 1
ATOM 2343 N N . GLN B 1 74 ? -4.07 -32.594 -12.672 1 95.88 74 GLN B N 1
ATOM 2344 C CA . GLN B 1 74 ? -5.195 -33.344 -12.133 1 95.88 74 GLN B CA 1
ATOM 2345 C C . GLN B 1 74 ? -6.129 -32.438 -11.328 1 95.88 74 GLN B C 1
ATOM 2347 O O . GLN B 1 74 ? -7.234 -32.844 -10.977 1 95.88 74 GLN B O 1
ATOM 2352 N N . VAL B 1 75 ? -5.645 -31.25 -11.016 1 95.69 75 VAL B N 1
ATOM 2353 C CA . VAL B 1 75 ? -6.395 -30.312 -10.195 1 95.69 75 VAL B CA 1
ATOM 2354 C C . VAL B 1 75 ? -7.531 -29.703 -11.008 1 95.69 75 VAL B C 1
ATOM 2356 O O . VAL B 1 75 ? -8.461 -29.125 -10.445 1 95.69 75 VAL B O 1
ATOM 2359 N N . GLU B 1 76 ? -7.504 -29.828 -12.305 1 97.94 76 GLU B N 1
ATOM 2360 C CA . GLU B 1 76 ? -8.492 -29.203 -13.18 1 97.94 76 GLU B CA 1
ATOM 2361 C C . GLU B 1 76 ? -9.906 -29.656 -12.82 1 97.94 76 GLU B C 1
ATOM 2363 O O . GLU B 1 76 ? -10.125 -30.812 -12.461 1 97.94 76 GLU B O 1
ATOM 2368 N N . GLU B 1 77 ? -10.773 -28.875 -12.867 1 97.44 77 GLU B N 1
ATOM 2369 C CA . GLU B 1 77 ? -12.211 -29.031 -12.703 1 97.44 77 GLU B CA 1
ATOM 2370 C C . GLU B 1 77 ? -12.977 -27.875 -13.328 1 97.44 77 GLU B C 1
ATOM 2372 O O . GLU B 1 77 ? -12.375 -26.938 -13.852 1 97.44 77 GLU B O 1
ATOM 2377 N N . PRO B 1 78 ? -14.227 -27.953 -13.438 1 96.31 78 PRO B N 1
ATOM 2378 C CA . PRO B 1 78 ? -14.961 -26.828 -14.039 1 96.31 78 PRO B CA 1
ATOM 2379 C C . PRO B 1 78 ? -14.57 -25.484 -13.453 1 96.31 78 PRO B C 1
ATOM 2381 O O . PRO B 1 78 ? -14.5 -25.328 -12.227 1 96.31 78 PRO B O 1
ATOM 2384 N N . GLN B 1 79 ? -14.211 -24.578 -14.242 1 97.12 79 GLN B N 1
ATOM 2385 C CA . GLN B 1 79 ? -13.867 -23.203 -13.891 1 97.12 79 GLN B CA 1
ATOM 2386 C C . GLN B 1 79 ? -12.383 -23.078 -13.562 1 97.12 79 GLN B C 1
ATOM 2388 O O . GLN B 1 79 ? -11.852 -21.969 -13.461 1 97.12 79 GLN B O 1
ATOM 2393 N N . ILE B 1 80 ? -11.711 -24.203 -13.344 1 98.75 80 ILE B N 1
ATOM 2394 C CA . ILE B 1 80 ? -10.289 -24.203 -13 1 98.75 80 ILE B CA 1
ATOM 2395 C C . ILE B 1 80 ? -9.5 -24.891 -14.117 1 98.75 80 ILE B C 1
ATOM 2397 O O . ILE B 1 80 ? -9.711 -26.078 -14.406 1 98.75 80 ILE B O 1
ATOM 2401 N N . HIS B 1 81 ? -8.656 -24.188 -14.68 1 98.94 81 HIS B N 1
ATOM 2402 C CA . HIS B 1 81 ? -7.766 -24.672 -15.727 1 98.94 81 HIS B CA 1
ATOM 2403 C C . HIS B 1 81 ? -6.316 -24.688 -15.258 1 98.94 81 HIS B C 1
ATOM 2405 O O . HIS B 1 81 ? -5.879 -23.766 -14.555 1 98.94 81 HIS B O 1
ATOM 2411 N N . VAL B 1 82 ? -5.57 -25.734 -15.633 1 98.88 82 VAL B N 1
ATOM 2412 C CA . VAL B 1 82 ? -4.184 -25.844 -15.18 1 98.88 82 VAL B CA 1
ATOM 2413 C C . VAL B 1 82 ? -3.262 -26.016 -16.391 1 98.88 82 VAL B C 1
ATOM 2415 O O . VAL B 1 82 ? -3.543 -26.812 -17.281 1 98.88 82 VAL B O 1
ATOM 2418 N N . ARG B 1 83 ? -2.248 -25.25 -16.438 1 98.88 83 ARG B N 1
ATOM 2419 C CA . ARG B 1 83 ? -1.16 -25.375 -17.406 1 98.88 83 ARG B CA 1
ATOM 2420 C C . ARG B 1 83 ? 0.143 -25.766 -16.719 1 98.88 83 ARG B C 1
ATOM 2422 O O . ARG B 1 83 ? 0.38 -25.375 -15.562 1 98.88 83 ARG B O 1
ATOM 2429 N N . ILE B 1 84 ? 0.916 -26.578 -17.422 1 98.81 84 ILE B N 1
ATOM 2430 C CA . ILE B 1 84 ? 2.113 -27.156 -16.828 1 98.81 84 ILE B CA 1
ATOM 2431 C C . ILE B 1 84 ? 3.357 -26.547 -17.469 1 98.81 84 ILE B C 1
ATOM 2433 O O . ILE B 1 84 ? 3.477 -26.516 -18.688 1 98.81 84 ILE B O 1
ATOM 2437 N N . GLY B 1 85 ? 4.273 -26 -16.672 1 98.81 85 GLY B N 1
ATOM 2438 C CA . GLY B 1 85 ? 5.547 -25.5 -17.156 1 98.81 85 GLY B CA 1
ATOM 2439 C C . GLY B 1 85 ? 6.184 -24.5 -16.219 1 98.81 85 GLY B C 1
ATOM 2440 O O . GLY B 1 85 ? 5.68 -24.25 -15.125 1 98.81 85 GLY B O 1
ATOM 2441 N N . SER B 1 86 ? 7.301 -23.984 -16.609 1 98.69 86 SER B N 1
ATOM 2442 C CA . SER B 1 86 ? 8.062 -23.031 -15.805 1 98.69 86 SER B CA 1
ATOM 2443 C C . SER B 1 86 ? 7.484 -21.625 -15.914 1 98.69 86 SER B C 1
ATOM 2445 O O . SER B 1 86 ? 7.129 -21.188 -17 1 98.69 86 SER B O 1
ATOM 2447 N N . GLN B 1 87 ? 7.387 -20.922 -14.812 1 98.62 87 GLN B N 1
ATOM 2448 C CA . GLN B 1 87 ? 6.918 -19.547 -14.836 1 98.62 87 GLN B CA 1
ATOM 2449 C C . GLN B 1 87 ? 7.91 -18.641 -15.555 1 98.62 87 GLN B C 1
ATOM 2451 O O . GLN B 1 87 ? 7.598 -17.484 -15.875 1 98.62 87 GLN B O 1
ATOM 2456 N N . THR B 1 88 ? 9.125 -19.062 -15.797 1 98.19 88 THR B N 1
ATOM 2457 C CA . THR B 1 88 ? 10.109 -18.234 -16.484 1 98.19 88 THR B CA 1
ATOM 2458 C C . THR B 1 88 ? 10.07 -18.469 -17.984 1 98.19 88 THR B C 1
ATOM 2460 O O . THR B 1 88 ? 10.781 -17.828 -18.75 1 98.19 88 THR B O 1
ATOM 2463 N N . ASP B 1 89 ? 9.258 -19.484 -18.422 1 98.75 89 ASP B N 1
ATOM 2464 C CA . ASP B 1 89 ? 9.07 -19.75 -19.844 1 98.75 89 ASP B CA 1
ATOM 2465 C C . ASP B 1 89 ? 8.117 -18.734 -20.469 1 98.75 89 ASP B C 1
ATOM 2467 O O . ASP B 1 89 ? 6.898 -18.906 -20.422 1 98.75 89 ASP B O 1
ATOM 2471 N N . THR B 1 90 ? 8.672 -17.75 -21.172 1 98.44 90 THR B N 1
ATOM 2472 C CA . THR B 1 90 ? 7.871 -16.641 -21.672 1 98.44 90 THR B CA 1
ATOM 2473 C C . THR B 1 90 ? 6.965 -17.094 -22.812 1 98.44 90 THR B C 1
ATOM 2475 O O . THR B 1 90 ? 5.883 -16.547 -23.016 1 98.44 90 THR B O 1
ATOM 2478 N N . ALA B 1 91 ? 7.418 -18.078 -23.547 1 98.75 91 ALA B N 1
ATOM 2479 C CA . ALA B 1 91 ? 6.551 -18.625 -24.594 1 98.75 91 ALA B CA 1
ATOM 2480 C C . ALA B 1 91 ? 5.309 -19.281 -24 1 98.75 91 ALA B C 1
ATOM 2482 O O . ALA B 1 91 ? 4.203 -19.109 -24.516 1 98.75 91 ALA B O 1
ATOM 2483 N N . LEU B 1 92 ? 5.527 -20 -22.969 1 98.81 92 LEU B N 1
ATOM 2484 C CA . LEU B 1 92 ? 4.402 -20.625 -22.281 1 98.81 92 LEU B CA 1
ATOM 2485 C C . LEU B 1 92 ? 3.486 -19.562 -21.672 1 98.81 92 LEU B C 1
ATOM 2487 O O . LEU B 1 92 ? 2.264 -19.641 -21.828 1 98.81 92 LEU B O 1
ATOM 2491 N N . LEU B 1 93 ? 4.047 -18.562 -21.031 1 98.88 93 LEU B N 1
ATOM 2492 C CA . LEU B 1 93 ? 3.252 -17.484 -20.438 1 98.88 93 LEU B CA 1
ATOM 2493 C C . LEU B 1 93 ? 2.434 -16.781 -21.516 1 98.88 93 LEU B C 1
ATOM 2495 O O . LEU B 1 93 ? 1.263 -16.453 -21.297 1 98.88 93 LEU B O 1
ATOM 2499 N N . GLN B 1 94 ? 3.074 -16.562 -22.641 1 98.88 94 GLN B N 1
ATOM 2500 C CA . GLN B 1 94 ? 2.355 -15.938 -23.75 1 98.88 94 GLN B CA 1
ATOM 2501 C C . GLN B 1 94 ? 1.185 -16.797 -24.203 1 98.88 94 GLN B C 1
ATOM 2503 O O . GLN B 1 94 ? 0.091 -16.297 -24.453 1 98.88 94 GLN B O 1
ATOM 2508 N N . SER B 1 95 ? 1.434 -18.047 -24.359 1 98.88 95 SER B N 1
ATOM 2509 C CA . SER B 1 95 ? 0.373 -18.953 -24.781 1 98.88 95 SER B CA 1
ATOM 2510 C C . SER B 1 95 ? -0.788 -18.953 -23.781 1 98.88 95 SER B C 1
ATOM 2512 O O . SER B 1 95 ? -1.952 -19 -24.188 1 98.88 95 SER B O 1
ATOM 2514 N N . ILE B 1 96 ? -0.511 -18.906 -22.5 1 98.94 96 ILE B N 1
ATOM 2515 C CA . ILE B 1 96 ? -1.528 -18.844 -21.453 1 98.94 96 ILE B CA 1
ATOM 2516 C C . ILE B 1 96 ? -2.293 -17.516 -21.562 1 98.94 96 ILE B C 1
ATOM 2518 O O . ILE B 1 96 ? -3.521 -17.5 -21.469 1 98.94 96 ILE B O 1
ATOM 2522 N N . ASP B 1 97 ? -1.562 -16.469 -21.75 1 98.81 97 ASP B N 1
ATOM 2523 C CA . ASP B 1 97 ? -2.178 -15.156 -21.906 1 98.81 97 ASP B CA 1
ATOM 2524 C C . ASP B 1 97 ? -3.086 -15.117 -23.141 1 98.81 97 ASP B C 1
ATOM 2526 O O . ASP B 1 97 ? -4.188 -14.57 -23.078 1 98.81 97 ASP B O 1
ATOM 2530 N N . ASP B 1 98 ? -2.621 -15.672 -24.25 1 98.81 98 ASP B N 1
ATOM 2531 C CA . ASP B 1 98 ? -3.414 -15.727 -25.484 1 98.81 98 ASP B CA 1
ATOM 2532 C C . ASP B 1 98 ? -4.707 -16.516 -25.266 1 98.81 98 ASP B C 1
ATOM 2534 O O . ASP B 1 98 ? -5.75 -16.156 -25.812 1 98.81 98 ASP B O 1
ATOM 2538 N N . GLU B 1 99 ? -4.609 -17.5 -24.5 1 98.88 99 GLU B N 1
ATOM 2539 C CA . GLU B 1 99 ? -5.742 -18.391 -24.312 1 98.88 99 GLU B CA 1
ATOM 2540 C C . GLU B 1 99 ? -6.738 -17.828 -23.297 1 98.88 99 GLU B C 1
ATOM 2542 O O . GLU B 1 99 ? -7.949 -17.938 -23.5 1 98.88 99 GLU B O 1
ATOM 2547 N N . PHE B 1 100 ? -6.238 -17.188 -22.219 1 98.75 100 PHE B N 1
ATOM 2548 C CA . PHE B 1 100 ? -7.125 -16.891 -21.109 1 98.75 100 PHE B CA 1
ATOM 2549 C C . PHE B 1 100 ? -7.121 -15.391 -20.812 1 98.75 100 PHE B C 1
ATOM 2551 O O . PHE B 1 100 ? -8.016 -14.891 -20.125 1 98.75 100 PHE B O 1
ATOM 2558 N N . GLY B 1 101 ? -6.055 -14.633 -21.25 1 98 101 GLY B N 1
ATOM 2559 C CA . GLY B 1 101 ? -5.887 -13.242 -20.891 1 98 101 GLY B CA 1
ATOM 2560 C C . GLY B 1 101 ? -6.828 -12.305 -21.625 1 98 101 GLY B C 1
ATOM 2561 O O . GLY B 1 101 ? -7.711 -12.758 -22.359 1 98 101 GLY B O 1
ATOM 2562 N N . PRO B 1 102 ? -6.648 -11.086 -21.359 1 98.75 102 PRO B N 1
ATOM 2563 C CA . PRO B 1 102 ? -5.82 -10.492 -20.312 1 98.75 102 PRO B CA 1
ATOM 2564 C C . PRO B 1 102 ? -6.324 -10.82 -18.906 1 98.75 102 PRO B C 1
ATOM 2566 O O . PRO B 1 102 ? -7.539 -10.875 -18.688 1 98.75 102 PRO B O 1
ATOM 2569 N N . PHE B 1 103 ? -5.43 -11.023 -17.984 1 98.94 103 PHE B N 1
ATOM 2570 C CA . PHE B 1 103 ? -5.793 -11.375 -16.625 1 98.94 103 PHE B CA 1
ATOM 2571 C C . PHE B 1 103 ? -6.109 -10.125 -15.805 1 98.94 103 PHE B C 1
ATOM 2573 O O . PHE B 1 103 ? -5.445 -9.094 -15.953 1 98.94 103 PHE B O 1
ATOM 2580 N N . ASP B 1 104 ? -7.117 -10.25 -14.977 1 98.94 104 ASP B N 1
ATOM 2581 C CA . ASP B 1 104 ? -7.469 -9.203 -14.023 1 98.94 104 ASP B CA 1
ATOM 2582 C C . ASP B 1 104 ? -6.645 -9.336 -12.742 1 98.94 104 ASP B C 1
ATOM 2584 O O . ASP B 1 104 ? -6.34 -8.328 -12.094 1 98.94 104 ASP B O 1
ATOM 2588 N N . VAL B 1 105 ? -6.352 -10.547 -12.383 1 98.94 105 VAL B N 1
ATOM 2589 C CA . VAL B 1 105 ? -5.59 -10.844 -11.172 1 98.94 105 VAL B CA 1
ATOM 2590 C C . VAL B 1 105 ? -4.477 -11.836 -11.492 1 98.94 105 VAL B C 1
ATOM 2592 O O . VAL B 1 105 ? -4.723 -12.875 -12.117 1 98.94 105 VAL B O 1
ATOM 2595 N N . VAL B 1 106 ? -3.291 -11.516 -11.109 1 99 106 VAL B N 1
ATOM 2596 C CA . VAL B 1 106 ? -2.197 -12.484 -11.094 1 99 106 VAL B CA 1
ATOM 2597 C C . VAL B 1 106 ? -1.664 -12.633 -9.672 1 99 106 VAL B C 1
ATOM 2599 O O . VAL B 1 106 ? -1.417 -11.641 -8.984 1 99 106 VAL B O 1
ATOM 2602 N N . LEU B 1 107 ? -1.625 -13.828 -9.234 1 98.94 107 LEU B N 1
ATOM 2603 C CA . LEU B 1 107 ? -1.049 -14.172 -7.934 1 98.94 107 LEU B CA 1
ATOM 2604 C C . LEU B 1 107 ? 0.155 -15.094 -8.102 1 98.94 107 LEU B C 1
ATOM 2606 O O . LEU B 1 107 ? 0.004 -16.25 -8.484 1 98.94 107 LEU B O 1
ATOM 2610 N N . ASP B 1 108 ? 1.362 -14.547 -7.855 1 98.94 108 ASP B N 1
ATOM 2611 C CA . ASP B 1 108 ? 2.598 -15.312 -7.977 1 98.94 108 ASP B CA 1
ATOM 2612 C C . ASP B 1 108 ? 2.93 -16.031 -6.672 1 98.94 108 ASP B C 1
ATOM 2614 O O . ASP B 1 108 ? 3.422 -15.422 -5.727 1 98.94 108 ASP B O 1
ATOM 2618 N N . ASP B 1 109 ? 2.633 -17.25 -6.582 1 98.62 109 ASP B N 1
ATOM 2619 C CA . ASP B 1 109 ? 2.947 -18.156 -5.484 1 98.62 109 ASP B CA 1
ATOM 2620 C C . ASP B 1 109 ? 3.727 -19.375 -5.98 1 98.62 109 ASP B C 1
ATOM 2622 O O . ASP B 1 109 ? 3.414 -20.5 -5.613 1 98.62 109 ASP B O 1
ATOM 2626 N N . GLY B 1 110 ? 4.68 -19.125 -6.883 1 97.69 110 GLY B N 1
ATOM 2627 C CA . GLY B 1 110 ? 5.422 -20.156 -7.578 1 97.69 110 GLY B CA 1
ATOM 2628 C C . GLY B 1 110 ? 6.691 -20.562 -6.855 1 97.69 110 GLY B C 1
ATOM 2629 O O . GLY B 1 110 ? 6.645 -21 -5.707 1 97.69 110 GLY B O 1
ATOM 2630 N N . SER B 1 111 ? 7.875 -20.375 -7.527 1 97.38 111 SER B N 1
ATOM 2631 C CA . SER B 1 111 ? 9.156 -20.875 -7.059 1 97.38 111 SER B CA 1
ATOM 2632 C C . SER B 1 111 ? 9.664 -20.078 -5.859 1 97.38 111 SER B C 1
ATOM 2634 O O . SER B 1 111 ? 10.523 -20.562 -5.109 1 97.38 111 SER B O 1
ATOM 2636 N N . HIS B 1 112 ? 9.25 -18.875 -5.719 1 97.81 112 HIS B N 1
ATOM 2637 C CA . HIS B 1 112 ? 9.68 -17.906 -4.703 1 97.81 112 HIS B CA 1
ATOM 2638 C C . HIS B 1 112 ? 11.133 -17.5 -4.91 1 97.81 112 HIS B C 1
ATOM 2640 O O . HIS B 1 112 ? 11.711 -16.797 -4.078 1 97.81 112 HIS B O 1
ATOM 2646 N N . GLN B 1 113 ? 11.75 -18.016 -6.043 1 98.62 113 GLN B N 1
ATOM 2647 C CA . GLN B 1 113 ? 13.055 -17.5 -6.441 1 98.62 113 GLN B CA 1
ATOM 2648 C C . GLN B 1 113 ? 12.953 -16.047 -6.91 1 98.62 113 GLN B C 1
ATOM 2650 O O . GLN B 1 113 ? 12.156 -15.734 -7.801 1 98.62 113 GLN B O 1
ATOM 2655 N N . ASN B 1 114 ? 13.789 -15.25 -6.355 1 98.81 114 ASN B N 1
ATOM 2656 C CA . ASN B 1 114 ? 13.703 -13.82 -6.641 1 98.81 114 ASN B CA 1
ATOM 2657 C C . ASN B 1 114 ? 13.766 -13.547 -8.141 1 98.81 114 ASN B C 1
ATOM 2659 O O . ASN B 1 114 ? 12.938 -12.805 -8.672 1 98.81 114 ASN B O 1
ATOM 2663 N N . ALA B 1 115 ? 14.688 -14.164 -8.797 1 98.81 115 ALA B N 1
ATOM 2664 C CA . ALA B 1 115 ? 14.852 -13.938 -10.234 1 98.81 115 ALA B CA 1
ATOM 2665 C C . ALA B 1 115 ? 13.602 -14.383 -11 1 98.81 115 ALA B C 1
ATOM 2667 O O . ALA B 1 115 ? 13.234 -13.758 -11.992 1 98.81 115 ALA B O 1
ATOM 2668 N N . HIS B 1 116 ? 12.938 -15.477 -10.594 1 98.88 116 HIS B N 1
ATOM 2669 C CA . HI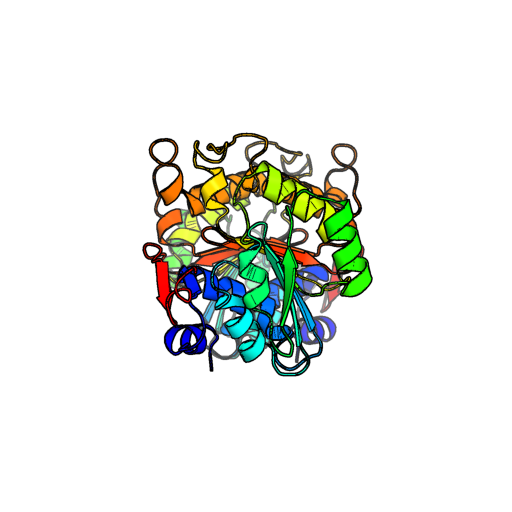S B 1 116 ? 11.719 -15.961 -11.242 1 98.88 116 HIS B CA 1
ATOM 2670 C C . HIS B 1 116 ? 10.555 -14.992 -11.016 1 98.88 116 HIS B C 1
ATOM 2672 O O . HIS B 1 116 ? 9.797 -14.695 -11.938 1 98.88 116 HIS B O 1
ATOM 2678 N N . GLN B 1 117 ? 10.438 -14.531 -9.773 1 98.88 117 GLN B N 1
ATOM 2679 C CA . GLN B 1 117 ? 9.375 -13.594 -9.445 1 98.88 117 GLN B CA 1
ATOM 2680 C C . GLN B 1 117 ? 9.484 -12.32 -10.281 1 98.88 117 GLN B C 1
ATOM 2682 O O . GLN B 1 117 ? 8.484 -11.836 -10.812 1 98.88 117 GLN B O 1
ATOM 2687 N N . ILE B 1 118 ? 10.703 -11.789 -10.398 1 98.88 118 ILE B N 1
ATOM 2688 C CA . ILE B 1 118 ? 10.938 -10.57 -11.156 1 98.88 118 ILE B CA 1
ATOM 2689 C C . ILE B 1 118 ? 10.609 -10.812 -12.633 1 98.88 118 ILE B C 1
ATOM 2691 O O . ILE B 1 118 ? 9.859 -10.047 -13.242 1 98.88 118 ILE B O 1
ATOM 2695 N N . ALA B 1 119 ? 11.117 -11.922 -13.164 1 98.75 119 ALA B N 1
ATOM 2696 C CA . ALA B 1 119 ? 10.914 -12.234 -14.57 1 98.75 119 ALA B CA 1
ATOM 2697 C C . ALA B 1 119 ? 9.43 -12.422 -14.891 1 98.75 119 ALA B C 1
ATOM 2699 O O . ALA B 1 119 ? 8.945 -11.945 -15.914 1 98.75 119 ALA B O 1
ATOM 2700 N N . THR B 1 120 ? 8.742 -13.102 -14.055 1 98.81 120 THR B N 1
ATOM 2701 C CA . THR B 1 120 ? 7.32 -13.367 -14.25 1 98.81 120 THR B CA 1
ATOM 2702 C C . THR B 1 120 ? 6.52 -12.07 -14.242 1 98.81 120 THR B C 1
ATOM 2704 O O . THR B 1 120 ? 5.688 -11.844 -15.125 1 98.81 120 THR B O 1
ATOM 2707 N N . MET B 1 121 ? 6.777 -11.227 -13.258 1 98.81 121 MET B N 1
ATOM 2708 C CA . MET B 1 121 ? 6.062 -9.961 -13.156 1 98.81 121 MET B CA 1
ATOM 2709 C C . MET B 1 121 ? 6.332 -9.086 -14.375 1 98.81 121 MET B C 1
ATOM 2711 O O . MET B 1 121 ? 5.41 -8.492 -14.938 1 98.81 121 MET B O 1
ATOM 2715 N N . GLU B 1 122 ? 7.586 -8.961 -14.734 1 98.5 122 GLU B N 1
ATOM 2716 C CA . GLU B 1 122 ? 7.961 -8.094 -15.852 1 98.5 122 GLU B CA 1
ATOM 2717 C C . GLU B 1 122 ? 7.285 -8.539 -17.141 1 98.5 122 GLU B C 1
ATOM 2719 O O . GLU B 1 122 ? 6.961 -7.711 -18 1 98.5 122 GLU B O 1
ATOM 2724 N N . PHE B 1 123 ? 7.039 -9.82 -17.266 1 98.81 123 PHE B N 1
ATOM 2725 C CA . PHE B 1 123 ? 6.395 -10.336 -18.453 1 98.81 123 PHE B CA 1
ATOM 2726 C C . PHE B 1 123 ? 4.887 -10.133 -18.391 1 98.81 123 PHE B C 1
ATOM 2728 O O . PHE B 1 123 ? 4.277 -9.656 -19.359 1 98.81 123 PHE B O 1
ATOM 2735 N N . LEU B 1 124 ? 4.281 -10.469 -17.281 1 98.88 124 LEU B N 1
ATOM 2736 C CA . LEU B 1 124 ? 2.826 -10.555 -17.188 1 98.88 124 LEU B CA 1
ATOM 2737 C C . LEU B 1 124 ? 2.217 -9.18 -16.922 1 98.88 124 LEU B C 1
ATOM 2739 O O . LEU B 1 124 ? 1.143 -8.859 -17.438 1 98.88 124 LEU B O 1
ATOM 2743 N N . TYR B 1 125 ? 2.844 -8.352 -16.156 1 98.88 125 TYR B N 1
ATOM 2744 C CA . TYR B 1 125 ? 2.244 -7.133 -15.625 1 98.88 125 TYR B CA 1
ATOM 2745 C C . TYR B 1 125 ? 1.778 -6.219 -16.75 1 98.88 125 TYR B C 1
ATOM 2747 O O . TYR B 1 125 ? 0.633 -5.762 -16.75 1 98.88 125 TYR B O 1
ATOM 2755 N N . PRO B 1 126 ? 2.621 -5.957 -17.75 1 98.5 126 PRO B N 1
ATOM 2756 C CA . PRO B 1 126 ? 2.182 -5.039 -18.812 1 98.5 126 PRO B CA 1
ATOM 2757 C C . PRO B 1 126 ? 1.07 -5.629 -19.672 1 98.5 126 PRO B C 1
ATOM 2759 O O . PRO B 1 126 ? 0.452 -4.91 -20.469 1 98.5 126 PRO B O 1
ATOM 2762 N N . ARG B 1 127 ? 0.763 -6.895 -19.547 1 98.69 127 ARG B N 1
ATOM 2763 C CA . ARG B 1 127 ? -0.185 -7.582 -20.422 1 98.69 127 ARG B CA 1
ATOM 2764 C C . ARG B 1 127 ? -1.533 -7.758 -19.734 1 98.69 127 ARG B C 1
ATOM 2766 O O . ARG B 1 127 ? -2.5 -8.203 -20.359 1 98.69 127 ARG B O 1
ATOM 2773 N N . MET B 1 128 ? -1.618 -7.34 -18.469 1 98.81 128 MET B N 1
ATOM 2774 C CA . MET B 1 128 ? -2.828 -7.512 -17.672 1 98.81 128 MET B CA 1
ATOM 2775 C C . MET B 1 128 ? -3.896 -6.504 -18.078 1 98.81 128 MET B C 1
ATOM 2777 O O . MET B 1 128 ? -3.611 -5.547 -18.797 1 98.81 128 MET B O 1
ATOM 2781 N N . SER B 1 129 ? -5.109 -6.793 -17.562 1 98.5 129 SER B N 1
ATOM 2782 C CA . SER B 1 129 ? -6.176 -5.801 -17.672 1 98.5 129 SER B CA 1
ATOM 2783 C C . SER B 1 129 ? -5.727 -4.449 -17.125 1 98.5 129 SER B C 1
ATOM 2785 O O . SER B 1 129 ? -5.016 -4.383 -16.125 1 98.5 129 SER B O 1
ATOM 2787 N N . PRO B 1 130 ? -6.164 -3.35 -17.719 1 98.06 130 PRO B N 1
ATOM 2788 C CA . PRO B 1 130 ? -5.723 -2.014 -17.312 1 98.06 130 PRO B CA 1
ATOM 2789 C C . PRO B 1 130 ? -6.07 -1.698 -15.859 1 98.06 130 PRO B C 1
ATOM 2791 O O . PRO B 1 130 ? -5.512 -0.768 -15.273 1 98.06 130 PRO B O 1
ATOM 2794 N N . THR B 1 131 ? -7.012 -2.447 -15.289 1 97.88 131 THR B N 1
ATOM 2795 C CA . THR B 1 131 ? -7.395 -2.197 -13.898 1 97.88 131 THR B CA 1
ATOM 2796 C C . THR B 1 131 ? -7.109 -3.416 -13.031 1 97.88 131 THR B C 1
ATOM 2798 O O . THR B 1 131 ? -7.801 -3.658 -12.039 1 97.88 131 THR B O 1
ATOM 2801 N N . GLY B 1 132 ? -6.156 -4.199 -13.453 1 98.69 132 GLY B N 1
ATOM 2802 C CA . GLY B 1 132 ? -5.852 -5.441 -12.766 1 98.69 132 GLY B CA 1
ATOM 2803 C C . GLY B 1 132 ? -4.969 -5.25 -11.547 1 98.69 132 GLY B C 1
ATOM 2804 O O . GLY B 1 132 ? -4.543 -4.133 -11.258 1 98.69 132 GLY B O 1
ATOM 2805 N N . VAL B 1 133 ? -4.781 -6.34 -10.797 1 98.94 133 VAL B N 1
ATOM 2806 C CA . VAL B 1 133 ? -3.904 -6.348 -9.633 1 98.94 133 VAL B CA 1
ATOM 2807 C C . VAL B 1 133 ? -2.928 -7.52 -9.734 1 98.94 133 VAL B C 1
ATOM 2809 O O . VAL B 1 133 ? -3.301 -8.609 -10.164 1 98.94 133 VAL B O 1
ATOM 2812 N N . TYR B 1 134 ? -1.667 -7.258 -9.461 1 98.94 134 TYR B N 1
ATOM 2813 C CA . TYR B 1 134 ? -0.602 -8.25 -9.414 1 98.94 134 TYR B CA 1
ATOM 2814 C C . TYR B 1 134 ? -0.099 -8.445 -7.988 1 98.94 134 TYR B C 1
ATOM 2816 O O . TYR B 1 134 ? 0.351 -7.496 -7.344 1 98.94 134 TYR B O 1
ATOM 2824 N N . LEU B 1 135 ? -0.237 -9.703 -7.453 1 98.94 135 LEU B N 1
ATOM 2825 C CA . LEU B 1 135 ? 0.236 -10.008 -6.109 1 98.94 135 LEU B CA 1
ATOM 2826 C C . LEU B 1 135 ? 1.396 -11 -6.156 1 98.94 135 LEU B C 1
ATOM 2828 O O . LEU B 1 135 ? 1.372 -11.953 -6.934 1 98.94 135 LEU B O 1
ATOM 2832 N N . VAL B 1 136 ? 2.396 -10.711 -5.352 1 98.94 136 VAL B N 1
ATOM 2833 C CA . VAL B 1 136 ? 3.512 -11.633 -5.18 1 98.94 136 VAL B CA 1
ATOM 2834 C C . VAL B 1 136 ? 3.588 -12.086 -3.723 1 98.94 136 VAL B C 1
ATOM 2836 O O . VAL B 1 136 ? 3.713 -11.258 -2.816 1 98.94 136 VAL B O 1
ATOM 2839 N N . GLU B 1 137 ? 3.467 -13.406 -3.502 1 98.5 137 GLU B N 1
ATOM 2840 C CA . GLU B 1 137 ? 3.541 -14 -2.172 1 98.5 137 GLU B CA 1
ATOM 2841 C C . GLU B 1 137 ? 4.977 -14.383 -1.818 1 98.5 137 GLU B C 1
ATOM 2843 O O . GLU B 1 137 ? 5.832 -14.477 -2.699 1 98.5 137 GLU B O 1
ATOM 2848 N N . ASP B 1 138 ? 5.191 -14.562 -0.528 1 98.56 138 ASP B N 1
ATOM 2849 C CA . ASP B 1 138 ? 6.422 -15.109 0.042 1 98.56 138 ASP B CA 1
ATOM 2850 C C . ASP B 1 138 ? 7.629 -14.258 -0.352 1 98.56 138 ASP B C 1
ATOM 2852 O O . ASP B 1 138 ? 8.703 -14.797 -0.631 1 98.56 138 ASP B O 1
ATOM 2856 N N . VAL B 1 139 ? 7.484 -12.984 -0.395 1 98.81 139 VAL B N 1
ATOM 2857 C CA . VAL B 1 139 ? 8.594 -12.109 -0.768 1 98.81 139 VAL B CA 1
ATOM 2858 C C . VAL B 1 139 ? 9.586 -12.008 0.388 1 98.81 139 VAL B C 1
ATOM 2860 O O . VAL B 1 139 ? 10.648 -11.398 0.249 1 98.81 139 VAL B O 1
ATOM 2863 N N . HIS B 1 140 ? 9.258 -12.625 1.628 1 98.38 140 HIS B N 1
ATOM 2864 C CA . HIS B 1 140 ? 10.273 -12.75 2.668 1 98.38 140 HIS B CA 1
ATOM 2865 C C . HIS B 1 140 ? 11.508 -13.484 2.152 1 98.38 140 HIS B C 1
ATOM 2867 O O . HIS B 1 140 ? 12.602 -13.336 2.701 1 98.38 140 HIS B O 1
ATOM 2873 N N . THR B 1 141 ? 11.391 -14.273 1.072 1 98.75 141 THR B N 1
ATOM 2874 C CA . THR B 1 141 ? 12.516 -14.969 0.473 1 98.75 141 THR B CA 1
ATOM 2875 C C . THR B 1 141 ? 13.539 -13.977 -0.077 1 98.75 141 THR B C 1
ATOM 2877 O O . THR B 1 141 ? 14.695 -14.336 -0.325 1 98.75 141 THR B O 1
ATOM 2880 N N . SER B 1 142 ? 13.148 -12.734 -0.294 1 98.94 142 SER B N 1
ATOM 2881 C CA . SER B 1 142 ? 14.062 -11.672 -0.704 1 98.94 142 SER B CA 1
ATOM 2882 C C . SER B 1 142 ? 15.156 -11.445 0.336 1 98.94 142 SER B C 1
ATOM 2884 O O . SER B 1 142 ? 16.156 -10.781 0.061 1 98.94 142 SER B O 1
ATOM 2886 N N . TYR B 1 143 ? 14.969 -12.039 1.522 1 98.75 143 TYR B N 1
ATOM 2887 C CA . TYR B 1 143 ? 15.93 -11.828 2.6 1 98.75 143 TYR B CA 1
ATOM 2888 C C . TYR B 1 143 ? 16.703 -13.109 2.902 1 98.75 143 TYR B C 1
ATOM 2890 O O . TYR B 1 143 ? 17.594 -13.117 3.748 1 98.75 143 TYR B O 1
ATOM 2898 N N . MET B 1 144 ? 16.391 -14.172 2.182 1 98.5 144 MET B N 1
ATOM 2899 C CA . MET B 1 144 ? 16.922 -15.492 2.506 1 98.5 144 MET B CA 1
ATOM 2900 C C . MET B 1 144 ? 17.953 -15.922 1.478 1 98.5 144 MET B C 1
ATOM 2902 O O . MET B 1 144 ? 17.672 -15.969 0.279 1 98.5 144 MET B O 1
ATOM 2906 N N . GLU B 1 145 ? 19.062 -16.359 1.89 1 97.94 145 GLU B N 1
ATOM 2907 C CA . GLU B 1 145 ? 20.188 -16.703 1.03 1 97.94 145 GLU B CA 1
ATOM 2908 C C . GLU B 1 145 ? 19.812 -17.844 0.069 1 97.94 145 GLU B C 1
ATOM 2910 O O . GLU B 1 145 ? 20.203 -17.812 -1.101 1 97.94 145 GLU B O 1
ATOM 2915 N N . ARG B 1 146 ? 19.078 -18.797 0.502 1 97.56 146 ARG B N 1
ATOM 2916 C CA . ARG B 1 146 ? 18.719 -19.969 -0.297 1 97.56 146 ARG B CA 1
ATOM 2917 C C . ARG B 1 146 ? 17.938 -19.547 -1.538 1 97.56 146 ARG B C 1
ATOM 2919 O O . ARG B 1 146 ? 17.828 -20.312 -2.496 1 97.56 146 ARG B O 1
ATOM 2926 N N . TYR B 1 147 ? 17.391 -18.359 -1.583 1 98.44 147 TYR B N 1
ATOM 2927 C CA . TYR B 1 147 ? 16.625 -17.844 -2.707 1 98.44 147 TYR B CA 1
ATOM 2928 C C . TYR B 1 147 ? 17.359 -16.688 -3.393 1 98.44 147 TYR B C 1
ATOM 2930 O O . TYR B 1 147 ? 16.734 -15.844 -4.035 1 98.44 147 TYR B O 1
ATOM 2938 N N . ALA B 1 148 ? 18.641 -16.656 -3.104 1 98.25 148 ALA B N 1
ATOM 2939 C CA . ALA B 1 148 ? 19.5 -15.57 -3.592 1 98.25 148 ALA B CA 1
ATOM 2940 C C . ALA B 1 148 ? 19.047 -14.227 -3.023 1 98.25 148 ALA B C 1
ATOM 2942 O O . ALA B 1 148 ? 19.125 -13.203 -3.705 1 98.25 148 ALA B O 1
ATOM 2943 N N . GLY B 1 149 ? 18.531 -14.305 -1.808 1 98.62 149 GLY B N 1
ATOM 2944 C CA . GLY B 1 149 ? 18.109 -13.102 -1.11 1 98.62 149 GLY B CA 1
ATOM 2945 C C . GLY B 1 149 ? 19.172 -12.547 -0.182 1 98.62 149 GLY B C 1
ATOM 2946 O O . GLY B 1 149 ? 20.25 -13.125 -0.048 1 98.62 149 GLY B O 1
ATOM 2947 N N . GLY B 1 150 ? 18.891 -11.414 0.397 1 98.69 150 GLY B N 1
ATOM 2948 C CA . GLY B 1 150 ? 19.719 -10.664 1.317 1 98.69 150 GLY B CA 1
ATOM 2949 C C . GLY B 1 150 ? 19.312 -9.211 1.462 1 98.69 150 GLY B C 1
ATOM 2950 O O . GLY B 1 150 ? 18.875 -8.586 0.493 1 98.69 150 GLY B O 1
ATOM 2951 N N . LEU B 1 151 ? 19.484 -8.773 2.691 1 98.62 151 LEU B N 1
ATOM 2952 C CA . LEU B 1 151 ? 19.125 -7.379 2.953 1 98.62 151 LEU B CA 1
ATOM 2953 C C . LEU B 1 151 ? 19.844 -6.445 1.981 1 98.62 151 LEU B C 1
ATOM 2955 O O . LEU B 1 151 ? 21.062 -6.496 1.852 1 98.62 151 LEU B O 1
ATOM 2959 N N . HIS B 1 152 ? 19.109 -5.586 1.195 1 98 152 HIS B N 1
ATOM 2960 C CA . HIS B 1 152 ? 19.578 -4.57 0.263 1 98 152 HIS B CA 1
ATOM 2961 C C . HIS B 1 152 ? 20.281 -5.211 -0.935 1 98 152 HIS B C 1
ATOM 2963 O O . HIS B 1 152 ? 21 -4.531 -1.677 1 98 152 HIS B O 1
ATOM 2969 N N . ARG B 1 153 ? 20.062 -6.469 -1.129 1 98.31 153 ARG B N 1
ATOM 2970 C CA . ARG B 1 153 ? 20.734 -7.137 -2.24 1 98.31 153 ARG B CA 1
ATOM 2971 C C . ARG B 1 153 ? 19.984 -6.895 -3.553 1 98.31 153 ARG B C 1
ATOM 2973 O O . ARG B 1 153 ? 18.828 -7.273 -3.695 1 98.31 153 ARG B O 1
ATOM 2980 N N . GLU B 1 154 ? 20.688 -6.363 -4.496 1 98.25 154 GLU B N 1
ATOM 2981 C CA . GLU B 1 154 ? 20.109 -6.172 -5.82 1 98.25 154 GLU B CA 1
ATOM 2982 C C . GLU B 1 154 ? 19.703 -7.508 -6.445 1 98.25 154 GLU B C 1
ATOM 2984 O O . GLU B 1 154 ? 20.375 -8.516 -6.238 1 98.25 154 GLU B O 1
ATOM 2989 N N . GLY B 1 155 ? 18.641 -7.477 -7.148 1 98.44 155 GLY B N 1
ATOM 2990 C CA . GLY B 1 155 ? 18.172 -8.695 -7.793 1 98.44 155 GLY B CA 1
ATOM 2991 C C . GLY B 1 155 ? 17.094 -9.406 -7.008 1 98.44 155 GLY B C 1
ATOM 2992 O O . GLY B 1 155 ? 16.5 -10.383 -7.488 1 98.44 155 GLY B O 1
ATOM 2993 N N . THR B 1 156 ? 16.891 -8.984 -5.754 1 98.88 156 THR B N 1
ATOM 2994 C CA . THR B 1 156 ? 15.75 -9.523 -5.012 1 98.88 156 THR B CA 1
ATOM 2995 C C . THR B 1 156 ? 14.453 -8.859 -5.453 1 98.88 156 THR B C 1
ATOM 2997 O O . THR B 1 156 ? 14.477 -7.773 -6.039 1 98.88 156 THR B O 1
ATOM 3000 N N . PHE B 1 157 ? 13.344 -9.492 -5.211 1 98.94 157 PHE B N 1
ATOM 3001 C CA . PHE B 1 157 ? 12.07 -8.922 -5.621 1 98.94 157 PHE B CA 1
ATOM 3002 C C . PHE B 1 157 ? 11.773 -7.648 -4.836 1 98.94 157 PHE B C 1
ATOM 3004 O O . PHE B 1 157 ? 11.266 -6.672 -5.395 1 98.94 157 PHE B O 1
ATOM 3011 N N . ILE B 1 158 ? 12.055 -7.617 -3.5 1 98.94 158 ILE B N 1
ATOM 3012 C CA . ILE B 1 158 ? 11.789 -6.449 -2.664 1 98.94 158 ILE B CA 1
ATOM 3013 C C . ILE B 1 158 ? 12.594 -5.258 -3.18 1 98.94 158 ILE B C 1
ATOM 3015 O O . ILE B 1 158 ? 12.07 -4.148 -3.291 1 98.94 158 ILE B O 1
ATOM 3019 N N . GLU B 1 159 ? 13.859 -5.445 -3.555 1 98.88 159 GLU B N 1
ATOM 3020 C CA . GLU B 1 159 ? 14.641 -4.336 -4.094 1 98.88 159 GLU B CA 1
ATOM 3021 C C . GLU B 1 159 ? 14.086 -3.869 -5.438 1 98.88 159 GLU B C 1
ATOM 3023 O O . GLU B 1 159 ? 14.055 -2.67 -5.719 1 98.88 159 GLU B O 1
ATOM 3028 N N . ARG B 1 160 ? 13.672 -4.824 -6.258 1 98.88 160 ARG B N 1
ATOM 3029 C CA . ARG B 1 160 ? 13.023 -4.441 -7.504 1 98.88 160 ARG B CA 1
ATOM 3030 C C . ARG B 1 160 ? 11.773 -3.611 -7.242 1 98.88 160 ARG B C 1
ATOM 3032 O O . ARG B 1 160 ? 11.539 -2.6 -7.906 1 98.88 160 ARG B O 1
ATOM 3039 N N . ALA B 1 161 ? 10.992 -4.047 -6.301 1 98.94 161 ALA B N 1
ATOM 3040 C CA . ALA B 1 161 ? 9.773 -3.322 -5.945 1 98.94 161 ALA B CA 1
ATOM 3041 C C . ALA B 1 161 ? 10.094 -1.924 -5.426 1 98.94 161 ALA B C 1
ATOM 3043 O O . ALA B 1 161 ? 9.375 -0.965 -5.715 1 98.94 161 ALA B O 1
ATOM 3044 N N . LYS B 1 162 ? 11.156 -1.782 -4.645 1 98.88 162 LYS B N 1
ATOM 3045 C CA . LYS B 1 162 ? 11.594 -0.468 -4.184 1 98.88 162 LYS B CA 1
ATOM 3046 C C . LYS B 1 162 ? 11.945 0.439 -5.359 1 98.88 162 LYS B C 1
ATOM 3048 O O . LYS B 1 162 ? 11.617 1.628 -5.348 1 98.88 162 LYS B O 1
ATOM 3053 N N . HIS B 1 163 ? 12.57 -0.098 -6.379 1 98.75 163 HIS B N 1
ATOM 3054 C CA . HIS B 1 163 ? 12.867 0.675 -7.578 1 98.75 163 HIS B CA 1
ATOM 3055 C C . HIS B 1 163 ? 11.586 1.106 -8.281 1 98.75 163 HIS B C 1
ATOM 3057 O O . HIS B 1 163 ? 11.516 2.199 -8.852 1 98.75 163 HIS B O 1
ATOM 3063 N N . LEU B 1 164 ? 10.617 0.264 -8.25 1 98.88 164 LEU B N 1
ATOM 3064 C CA . LEU B 1 164 ? 9.352 0.569 -8.906 1 98.88 164 LEU B CA 1
ATOM 3065 C C . LEU B 1 164 ? 8.609 1.679 -8.172 1 98.88 164 LEU B C 1
ATOM 3067 O O . LEU B 1 164 ? 7.816 2.402 -8.773 1 98.88 164 LEU B O 1
ATOM 3071 N N . ILE B 1 165 ? 8.883 1.862 -6.844 1 98.88 165 ILE B N 1
ATOM 3072 C CA . ILE B 1 165 ? 8.367 3.023 -6.125 1 98.88 165 ILE B CA 1
ATOM 3073 C C . ILE B 1 165 ? 8.875 4.305 -6.785 1 98.88 165 ILE B C 1
ATOM 3075 O O . ILE B 1 165 ? 8.125 5.262 -6.957 1 98.88 165 ILE B O 1
ATOM 3079 N N . ASP B 1 166 ? 10.148 4.32 -7.168 1 98.88 166 ASP B N 1
ATOM 3080 C CA . ASP B 1 166 ? 10.703 5.477 -7.863 1 98.88 166 ASP B CA 1
ATOM 3081 C C . ASP B 1 166 ? 10.055 5.66 -9.234 1 98.88 166 ASP B C 1
ATOM 3083 O O . ASP B 1 166 ? 9.758 6.785 -9.633 1 98.88 166 ASP B O 1
ATOM 3087 N N . GLU B 1 167 ? 9.805 4.547 -9.938 1 98.5 167 GLU B N 1
ATOM 3088 C CA . GLU B 1 167 ? 9.148 4.645 -11.234 1 98.5 167 GLU B CA 1
ATOM 3089 C C . GLU B 1 167 ? 7.742 5.223 -11.102 1 98.5 167 GLU B C 1
ATOM 3091 O O . GLU B 1 167 ? 7.293 5.984 -11.953 1 98.5 167 GLU B O 1
ATOM 3096 N N . LEU B 1 168 ? 7.062 4.844 -10.047 1 98.25 168 LEU B N 1
ATOM 3097 C CA . LEU B 1 168 ? 5.742 5.395 -9.758 1 98.25 168 LEU B CA 1
ATOM 3098 C C . LEU B 1 168 ? 5.797 6.914 -9.664 1 98.25 168 LEU B C 1
ATOM 3100 O O . LEU B 1 168 ? 4.816 7.598 -9.953 1 98.25 168 LEU B O 1
ATOM 3104 N N . HIS B 1 169 ? 6.988 7.473 -9.328 1 98.31 169 HIS B N 1
ATOM 3105 C CA . HIS B 1 169 ? 7.148 8.898 -9.07 1 98.31 169 HIS B CA 1
ATOM 3106 C C . HIS B 1 169 ? 8.023 9.555 -10.133 1 98.31 169 HIS B C 1
ATOM 3108 O O . HIS B 1 169 ? 8.523 10.664 -9.93 1 98.31 169 HIS B O 1
ATOM 3114 N N . ALA B 1 170 ? 8.172 8.93 -11.242 1 98 170 ALA B N 1
ATOM 3115 C CA . ALA B 1 170 ? 9.133 9.352 -12.258 1 98 170 ALA B CA 1
ATOM 3116 C C . ALA B 1 170 ? 8.797 10.742 -12.781 1 98 170 ALA B C 1
ATOM 3118 O O . ALA B 1 170 ? 9.688 11.508 -13.164 1 98 170 ALA B O 1
ATOM 3119 N N . ASP B 1 171 ? 7.527 11.125 -12.758 1 97.19 171 ASP B N 1
ATOM 3120 C CA . ASP B 1 171 ? 7.082 12.422 -13.266 1 97.19 171 ASP B CA 1
ATOM 3121 C C . ASP B 1 171 ? 7.715 13.57 -12.469 1 97.19 171 ASP B C 1
ATOM 3123 O O . ASP B 1 171 ? 7.742 14.711 -12.93 1 97.19 171 ASP B O 1
ATOM 3127 N N . TYR B 1 172 ? 8.25 13.273 -11.305 1 97.25 172 TYR B N 1
ATOM 3128 C CA . TYR B 1 172 ? 8.719 14.32 -10.406 1 97.25 172 TYR B CA 1
ATOM 3129 C C . TYR B 1 172 ? 10.234 14.32 -10.305 1 97.25 172 TYR B C 1
ATOM 3131 O O . TYR B 1 172 ? 10.82 15.125 -9.578 1 97.25 172 TYR B O 1
ATOM 3139 N N . ALA B 1 173 ? 10.836 13.336 -10.969 1 97.44 173 ALA B N 1
ATOM 3140 C CA . ALA B 1 173 ? 12.266 13.117 -10.805 1 97.44 173 ALA B CA 1
ATOM 3141 C C . ALA B 1 173 ? 13.062 13.836 -11.891 1 97.44 173 ALA B C 1
ATOM 3143 O O . ALA B 1 173 ? 14.289 13.734 -11.945 1 97.44 173 ALA B O 1
ATOM 3144 N N . GLY B 1 174 ? 12.398 14.609 -12.773 1 95.94 174 GLY B N 1
ATOM 3145 C CA . GLY B 1 174 ? 13.07 15.328 -13.844 1 95.94 174 GLY B CA 1
ATOM 3146 C C . GLY B 1 174 ? 13.906 14.43 -14.734 1 95.94 174 GLY B C 1
ATOM 3147 O O . GLY B 1 174 ? 13.438 13.375 -15.164 1 95.94 174 GLY B O 1
ATOM 3148 N N . GLU B 1 175 ? 15.07 14.828 -14.992 1 97 175 GLU B N 1
ATOM 3149 C CA . GLU B 1 175 ? 15.938 14.102 -15.914 1 97 175 GLU B CA 1
ATOM 3150 C C . GLU B 1 175 ? 16.547 12.875 -15.25 1 97 175 GLU B C 1
ATOM 3152 O O . GLU B 1 175 ? 17.094 12 -15.93 1 97 175 GLU B O 1
ATOM 3157 N N . ALA B 1 176 ? 16.453 12.836 -13.953 1 97.62 176 ALA B N 1
ATOM 3158 C CA . ALA B 1 176 ? 17.094 11.742 -13.211 1 97.62 176 ALA B CA 1
ATOM 3159 C C . ALA B 1 176 ? 16.406 10.414 -13.492 1 97.62 176 ALA B C 1
ATOM 3161 O O . ALA B 1 176 ? 17.016 9.352 -13.359 1 97.62 176 ALA B O 1
ATOM 3162 N N . LEU B 1 177 ? 15.109 10.453 -13.828 1 98.12 177 LEU B N 1
ATOM 3163 C CA . LEU B 1 177 ? 14.336 9.242 -14.094 1 98.12 177 LEU B CA 1
ATOM 3164 C C . LEU B 1 177 ? 13.188 9.539 -15.047 1 98.12 177 LEU B C 1
ATOM 3166 O O . LEU B 1 177 ? 12.266 10.281 -14.711 1 98.12 177 LEU B O 1
ATOM 3170 N N . ALA B 1 178 ? 13.172 8.945 -16.172 1 97.81 178 ALA B N 1
ATOM 3171 C CA . ALA B 1 178 ? 12.109 9.148 -17.156 1 97.81 178 ALA B CA 1
ATOM 3172 C C . ALA B 1 178 ? 10.898 8.273 -16.844 1 97.81 178 ALA B C 1
ATOM 3174 O O . ALA B 1 178 ? 11.047 7.121 -16.438 1 97.81 178 ALA B O 1
ATOM 3175 N N . PRO B 1 179 ? 9.703 8.805 -17.062 1 97.12 179 PRO B N 1
ATOM 3176 C CA . PRO B 1 179 ? 8.523 7.949 -16.906 1 97.12 179 PRO B CA 1
ATOM 3177 C C . PRO B 1 179 ? 8.555 6.738 -17.844 1 97.12 179 PRO B C 1
ATOM 3179 O O . PRO B 1 179 ? 9.086 6.824 -18.953 1 97.12 179 PRO B O 1
ATOM 3182 N N . SER B 1 180 ? 8.039 5.66 -17.391 1 97.12 180 SER B N 1
ATOM 3183 C CA . SER B 1 180 ? 7.977 4.398 -18.109 1 97.12 180 SER B CA 1
ATOM 3184 C C . SER B 1 180 ? 6.535 3.932 -18.297 1 97.12 180 SER B C 1
ATOM 3186 O O . SER B 1 180 ? 5.602 4.625 -17.891 1 97.12 180 SER B O 1
ATOM 3188 N N . ALA B 1 181 ? 6.348 2.803 -18.953 1 97.38 181 ALA B N 1
ATOM 3189 C CA . ALA B 1 181 ? 5.027 2.189 -19.047 1 97.38 181 ALA B CA 1
ATOM 3190 C C . ALA B 1 181 ? 4.457 1.88 -17.672 1 97.38 181 ALA B C 1
ATOM 3192 O O . ALA B 1 181 ? 3.25 2.006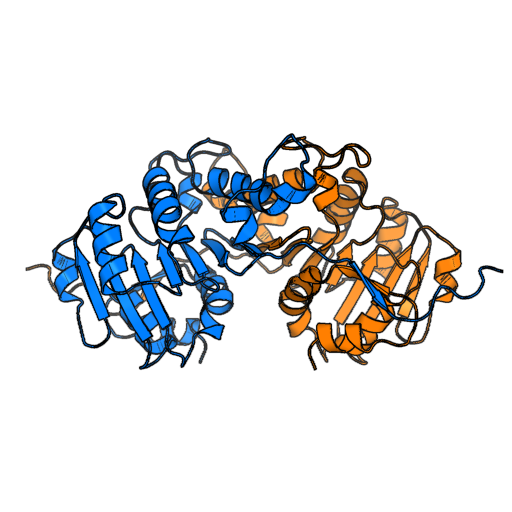 -17.453 1 97.38 181 ALA B O 1
ATOM 3193 N N . PHE B 1 182 ? 5.348 1.479 -16.766 1 98.19 182 PHE B N 1
ATOM 3194 C CA . PHE B 1 182 ? 4.918 1.232 -15.391 1 98.19 182 PHE B CA 1
ATOM 3195 C C . PHE B 1 182 ? 4.367 2.506 -14.758 1 98.19 182 PHE B C 1
ATOM 3197 O O . PHE B 1 182 ? 3.314 2.484 -14.125 1 98.19 182 PHE B O 1
ATOM 3204 N N . THR B 1 183 ? 5.051 3.625 -15 1 97.88 183 THR B N 1
ATOM 3205 C CA . THR B 1 183 ? 4.613 4.922 -14.5 1 97.88 183 THR B CA 1
ATOM 3206 C C . THR B 1 183 ? 3.201 5.242 -14.977 1 97.88 183 THR B C 1
ATOM 3208 O O . THR B 1 183 ? 2.383 5.758 -14.219 1 97.88 183 THR B O 1
ATOM 3211 N N . ARG B 1 184 ? 2.885 4.844 -16.156 1 97.75 184 ARG B N 1
ATOM 3212 C CA . ARG B 1 184 ? 1.659 5.277 -16.828 1 97.75 184 ARG B CA 1
ATOM 3213 C C . ARG B 1 184 ? 0.516 4.305 -16.562 1 97.75 184 ARG B C 1
ATOM 3215 O O . ARG B 1 184 ? -0.645 4.609 -16.828 1 97.75 184 ARG B O 1
ATOM 3222 N N . SER B 1 185 ? 0.848 3.137 -15.922 1 98.38 185 SER B N 1
ATOM 3223 C CA . SER B 1 185 ? -0.19 2.115 -15.836 1 98.38 185 SER B CA 1
ATOM 3224 C C . SER B 1 185 ? -0.382 1.64 -14.398 1 98.38 185 SER B C 1
ATOM 3226 O O . SER B 1 185 ? -1.124 0.688 -14.148 1 98.38 185 SER B O 1
ATOM 3228 N N . THR B 1 186 ? 0.329 2.24 -13.453 1 98.5 186 THR B N 1
ATOM 3229 C CA . THR B 1 186 ? 0.271 1.797 -12.062 1 98.5 186 THR B CA 1
ATOM 3230 C C . THR B 1 186 ? -0.165 2.938 -11.148 1 98.5 186 THR B C 1
ATOM 3232 O O . THR B 1 186 ? 0.315 4.066 -11.281 1 98.5 186 THR B O 1
ATOM 3235 N N . THR B 1 187 ? -1.044 2.627 -10.195 1 97.75 187 THR B N 1
ATOM 3236 C CA . THR B 1 187 ? -1.545 3.693 -9.336 1 97.75 187 THR B CA 1
ATOM 3237 C C . THR B 1 187 ? -0.984 3.555 -7.922 1 97.75 187 THR B C 1
ATOM 3239 O O . THR B 1 187 ? -0.97 4.52 -7.156 1 97.75 187 THR B O 1
ATOM 3242 N N . SER B 1 188 ? -0.537 2.287 -7.586 1 98.56 188 SER B N 1
ATOM 3243 C CA . SER B 1 188 ? -0.048 2.137 -6.219 1 98.56 188 SER B CA 1
ATOM 3244 C C . SER B 1 188 ? 0.676 0.808 -6.031 1 98.56 188 SER B C 1
ATOM 3246 O O . SER B 1 188 ? 0.475 -0.128 -6.809 1 98.56 188 SER B O 1
ATOM 3248 N N . LEU B 1 189 ? 1.556 0.752 -5.094 1 98.81 189 LEU B N 1
ATOM 3249 C CA . LEU B 1 189 ? 2.26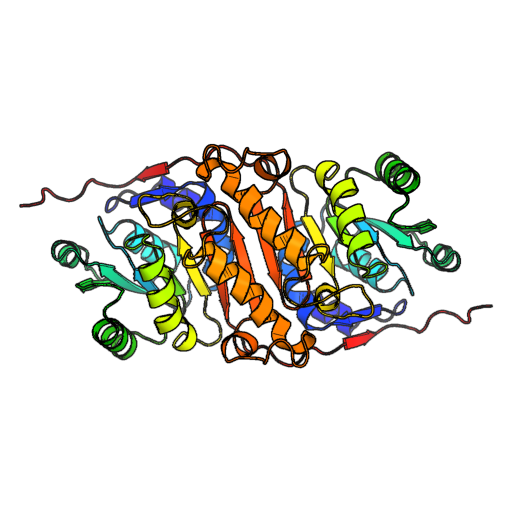4 -0.412 -4.57 1 98.81 189 LEU B CA 1
ATOM 3250 C C . LEU B 1 189 ? 1.972 -0.605 -3.088 1 98.81 189 LEU B C 1
ATOM 3252 O O . LEU B 1 189 ? 2.002 0.356 -2.314 1 98.81 189 LEU B O 1
ATOM 3256 N N . HIS B 1 190 ? 1.729 -1.819 -2.748 1 98.94 190 HIS B N 1
ATOM 3257 C CA . HIS B 1 190 ? 1.363 -2.129 -1.37 1 98.94 190 HIS B CA 1
ATOM 3258 C C . HIS B 1 190 ? 2.24 -3.24 -0.804 1 98.94 190 HIS B C 1
ATOM 3260 O O . HIS B 1 190 ? 2.318 -4.328 -1.378 1 98.94 190 HIS B O 1
ATOM 3266 N N . PHE B 1 191 ? 2.891 -2.938 0.292 1 98.88 191 PHE B N 1
ATOM 3267 C CA . PHE B 1 191 ? 3.75 -3.896 0.979 1 98.88 191 PHE B CA 1
ATOM 3268 C C . PHE B 1 191 ? 3.094 -4.387 2.264 1 98.88 191 PHE B C 1
ATOM 3270 O O . PHE B 1 191 ? 2.777 -3.592 3.148 1 98.88 191 PHE B O 1
ATOM 3277 N N . TYR B 1 192 ? 2.826 -5.641 2.326 1 98.56 192 TYR B N 1
ATOM 3278 C CA . TYR B 1 192 ? 2.395 -6.344 3.529 1 98.56 192 TYR B CA 1
ATOM 3279 C C . TYR B 1 192 ? 3.504 -7.242 4.062 1 98.56 192 TYR B C 1
ATOM 3281 O O . TYR B 1 192 ? 4.594 -7.301 3.486 1 98.56 192 TYR B O 1
ATOM 3289 N N . ASP B 1 193 ? 3.24 -7.844 5.223 1 97.75 193 ASP B N 1
ATOM 3290 C CA . ASP B 1 193 ? 4.168 -8.867 5.699 1 97.75 193 ASP B CA 1
ATOM 3291 C C . ASP B 1 193 ? 4.254 -10.031 4.719 1 97.75 193 ASP B C 1
ATOM 3293 O O . ASP B 1 193 ? 3.408 -10.93 4.73 1 97.75 193 ASP B O 1
ATOM 3297 N N . SER B 1 194 ? 5.223 -9.93 3.814 1 98.38 194 SER B N 1
ATOM 3298 C CA . SER B 1 194 ? 5.668 -10.961 2.885 1 98.38 194 SER B CA 1
ATOM 3299 C C . SER B 1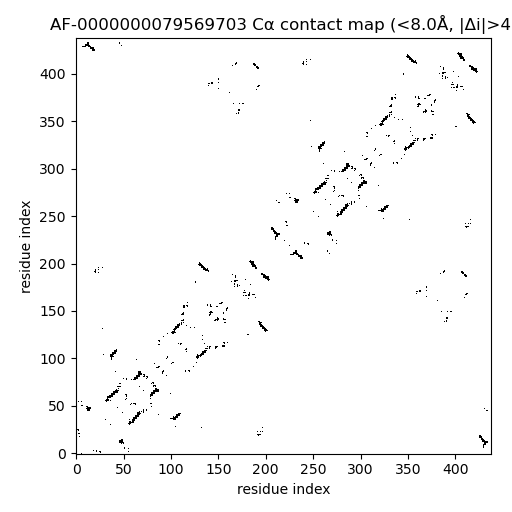 194 ? 4.762 -11.031 1.662 1 98.38 194 SER B C 1
ATOM 3301 O O . SER B 1 194 ? 4.711 -12.055 0.978 1 98.38 194 SER B O 1
ATOM 3303 N N . VAL B 1 195 ? 3.984 -10.008 1.359 1 98.81 195 VAL B N 1
ATOM 3304 C CA . VAL B 1 195 ? 3.221 -9.867 0.123 1 98.81 195 VAL B CA 1
ATOM 3305 C C . VAL B 1 195 ? 3.412 -8.469 -0.451 1 98.81 195 VAL B C 1
ATOM 3307 O O . VAL B 1 195 ? 3.418 -7.48 0.289 1 98.81 195 VAL B O 1
ATOM 3310 N N . VAL B 1 196 ? 3.584 -8.359 -1.729 1 98.94 196 VAL B N 1
ATOM 3311 C CA . VAL B 1 196 ? 3.547 -7.082 -2.436 1 98.94 196 VAL B CA 1
ATOM 3312 C C . VAL B 1 196 ? 2.422 -7.094 -3.467 1 98.94 196 VAL B C 1
ATOM 3314 O O . VAL B 1 196 ? 2.236 -8.078 -4.184 1 98.94 196 VAL B O 1
ATOM 3317 N N . ALA B 1 197 ? 1.644 -6.062 -3.512 1 98.94 197 ALA B N 1
ATOM 3318 C CA . ALA B 1 197 ? 0.574 -5.922 -4.496 1 98.94 197 ALA B CA 1
ATOM 3319 C C . ALA B 1 197 ? 0.758 -4.66 -5.332 1 98.94 197 ALA B C 1
ATOM 3321 O O . ALA B 1 197 ? 1.14 -3.611 -4.805 1 98.94 197 ALA B O 1
ATOM 3322 N N . PHE B 1 198 ? 0.545 -4.754 -6.602 1 98.94 198 PHE B N 1
ATOM 3323 C CA . PHE B 1 198 ? 0.559 -3.652 -7.559 1 98.94 198 PHE B CA 1
ATOM 3324 C C . PHE B 1 198 ? -0.826 -3.436 -8.156 1 98.94 198 PHE B C 1
ATOM 3326 O O . PHE B 1 198 ? -1.433 -4.371 -8.688 1 98.94 198 PHE B O 1
ATOM 3333 N N . GLU B 1 199 ? -1.32 -2.238 -8.086 1 98.81 199 GLU B N 1
ATOM 3334 C CA . GLU B 1 199 ? -2.615 -1.896 -8.672 1 98.81 199 GLU B CA 1
ATOM 3335 C C . GLU B 1 199 ? -2.445 -1.149 -9.992 1 98.81 199 GLU B C 1
ATOM 3337 O O . GLU B 1 199 ? -1.781 -0.113 -10.039 1 98.81 199 GLU B O 1
ATOM 3342 N N . ARG B 1 200 ? -3.076 -1.674 -11.008 1 98.62 200 ARG B N 1
ATOM 3343 C CA . ARG B 1 200 ? -3.023 -1.055 -12.328 1 98.62 200 ARG B CA 1
ATOM 3344 C C . ARG B 1 200 ? -4.219 -0.133 -12.547 1 98.62 200 ARG B C 1
ATOM 3346 O O . ARG B 1 200 ? -5.328 -0.43 -12.102 1 98.62 200 ARG B O 1
ATOM 3353 N N . ALA B 1 201 ? -4.062 0.922 -13.141 1 97.31 201 ALA B N 1
ATOM 3354 C CA . ALA B 1 201 ? -5.031 1.841 -13.734 1 97.31 201 ALA B CA 1
ATOM 3355 C C . ALA B 1 201 ? -4.328 2.91 -14.562 1 97.31 201 ALA B C 1
ATOM 3357 O O . ALA B 1 201 ? -3.152 3.211 -14.336 1 97.31 201 ALA B O 1
ATOM 3358 N N . PRO B 1 202 ? -5.047 3.387 -15.539 1 92.75 202 PRO B N 1
ATOM 3359 C CA . PRO B 1 202 ? -4.438 4.551 -16.188 1 92.75 202 PRO B CA 1
ATOM 3360 C C . PRO B 1 202 ? -4 5.621 -15.188 1 92.75 202 PRO B C 1
ATOM 3362 O O . PRO B 1 202 ? -4.738 5.93 -14.25 1 92.75 202 PRO B O 1
ATOM 3365 N N . HIS B 1 203 ? -2.807 5.996 -15.266 1 89.19 203 HIS B N 1
ATOM 3366 C CA . HIS B 1 203 ? -2.244 7.012 -14.375 1 89.19 203 HIS B CA 1
ATOM 3367 C C . HIS B 1 203 ? -2.17 8.367 -15.07 1 89.19 203 HIS B C 1
ATOM 3369 O O . HIS B 1 203 ? -1.092 8.797 -15.492 1 89.19 203 HIS B O 1
ATOM 3375 N N . PRO B 1 204 ? -3.336 9.055 -15.102 1 81.94 204 PRO B N 1
ATOM 3376 C CA . PRO B 1 204 ? -3.297 10.375 -15.734 1 81.94 204 PRO B CA 1
ATOM 3377 C C . PRO B 1 204 ? -2.406 11.367 -14.992 1 81.94 204 PRO B C 1
ATOM 3379 O O . PRO B 1 204 ? -2.014 11.109 -13.852 1 81.94 204 PRO B O 1
ATOM 3382 N N . GLN B 1 205 ? -2.062 12.383 -15.641 1 84.62 205 GLN B N 1
ATOM 3383 C CA . GLN B 1 205 ? -1.3 13.438 -14.984 1 84.62 205 GLN B CA 1
ATOM 3384 C C . GLN B 1 205 ? -2.047 13.984 -13.766 1 84.62 205 GLN B C 1
ATOM 3386 O O . GLN B 1 205 ? -3.26 14.195 -13.82 1 84.62 205 GLN B O 1
ATOM 3391 N N . ALA B 1 206 ? -1.305 14.07 -12.719 1 88.69 206 ALA B N 1
ATOM 3392 C CA . ALA B 1 206 ? -1.857 14.633 -11.484 1 88.69 206 ALA B CA 1
ATOM 3393 C C . ALA B 1 206 ? -2.379 16.047 -11.711 1 88.69 206 ALA B C 1
ATOM 3395 O O . ALA B 1 206 ? -1.746 16.844 -12.414 1 88.69 206 ALA B O 1
ATOM 3396 N N . VAL B 1 207 ? -3.562 16.281 -11.164 1 91.25 207 VAL B N 1
ATOM 3397 C CA . VAL B 1 207 ? -4.137 17.625 -11.273 1 91.25 207 VAL B CA 1
ATOM 3398 C C . VAL B 1 207 ? -4.457 18.156 -9.883 1 91.25 207 VAL B C 1
ATOM 3400 O O . VAL B 1 207 ? -5.082 17.469 -9.07 1 91.25 207 VAL B O 1
ATOM 3403 N N . SER B 1 208 ? -3.939 19.312 -9.617 1 94.06 208 SER B N 1
ATOM 3404 C CA . SER B 1 208 ? -4.309 20.016 -8.391 1 94.06 208 SER B CA 1
ATOM 3405 C C . SER B 1 208 ? -5.629 20.75 -8.555 1 94.06 208 SER B C 1
ATOM 3407 O O . SER B 1 208 ? -5.816 21.5 -9.516 1 94.06 208 SER B O 1
ATOM 3409 N N . VAL B 1 209 ? -6.531 20.547 -7.672 1 94.62 209 VAL B N 1
ATOM 3410 C CA . VAL B 1 209 ? -7.863 21.125 -7.754 1 94.62 209 VAL B CA 1
ATOM 3411 C C . VAL B 1 209 ? -8.125 21.984 -6.516 1 94.62 209 VAL B C 1
ATOM 3413 O O . VAL B 1 209 ? -7.816 21.578 -5.395 1 94.62 209 VAL B O 1
ATOM 3416 N N . ASP B 1 210 ? -8.594 23.125 -6.695 1 95.5 210 ASP B N 1
ATOM 3417 C CA . ASP B 1 210 ? -8.93 24.078 -5.629 1 95.5 210 ASP B CA 1
ATOM 3418 C C . ASP B 1 210 ? -10.438 24.234 -5.5 1 95.5 210 ASP B C 1
ATOM 3420 O O . ASP B 1 210 ? -11.141 24.391 -6.5 1 95.5 210 ASP B O 1
ATOM 3424 N N . ARG B 1 211 ? -10.914 24.125 -4.285 1 94.31 211 ARG B N 1
ATOM 3425 C CA . ARG B 1 211 ? -12.328 24.328 -3.99 1 94.31 211 ARG B CA 1
ATOM 3426 C C . ARG B 1 211 ? -12.508 25.219 -2.76 1 94.31 211 ARG B C 1
ATOM 3428 O O . ARG B 1 211 ? -11.562 25.422 -1.998 1 94.31 211 ARG B O 1
ATOM 3435 N N . GLY B 1 212 ? -13.664 25.672 -2.551 1 93.44 212 GLY B N 1
ATOM 3436 C CA . GLY B 1 212 ? -13.984 26.5 -1.388 1 93.44 212 GLY B CA 1
ATOM 3437 C C . GLY B 1 212 ? -13.602 27.953 -1.559 1 93.44 212 GLY B C 1
ATOM 3438 O O . GLY B 1 212 ? -13.43 28.422 -2.684 1 93.44 212 GLY B O 1
ATOM 3439 N N . HIS B 1 213 ? -13.672 28.688 -0.489 1 88.56 213 HIS B N 1
ATOM 3440 C CA . HIS B 1 213 ? -13.484 30.141 -0.522 1 88.56 213 HIS B CA 1
ATOM 3441 C C . HIS B 1 213 ? -12.055 30.531 -0.149 1 88.56 213 HIS B C 1
ATOM 3443 O O . HIS B 1 213 ? -11.414 29.828 0.639 1 88.56 213 HIS B O 1
ATOM 3449 N N . PRO B 1 214 ? -11.5 31.438 -0.959 1 74.12 214 PRO B N 1
ATOM 3450 C CA . PRO B 1 214 ? -10.172 31.922 -0.584 1 74.12 214 PRO B CA 1
ATOM 3451 C C . PRO B 1 214 ? -10.109 32.406 0.858 1 74.12 214 PRO B C 1
ATOM 3453 O O . PRO B 1 214 ? -11.148 32.625 1.491 1 74.12 214 PRO B O 1
ATOM 3456 N N . PRO B 1 215 ? -8.742 32.281 1.427 1 61.78 215 PRO B N 1
ATOM 3457 C CA . PRO B 1 215 ? -8.633 32.75 2.805 1 61.78 215 PRO B CA 1
ATOM 3458 C C . PRO B 1 215 ? -9.32 34.094 3.012 1 61.78 215 PRO B C 1
ATOM 3460 O O . PRO B 1 215 ? -9.438 34.906 2.072 1 61.78 215 PRO B O 1
ATOM 3463 N N . LEU B 1 216 ? -10.086 34.188 4.051 1 49.44 216 LEU B N 1
ATOM 3464 C CA . LEU B 1 216 ? -10.562 35.5 4.406 1 49.44 216 LEU B CA 1
ATOM 3465 C C . LEU B 1 216 ? -9.43 36.531 4.336 1 49.44 216 LEU B C 1
ATOM 3467 O O . LEU B 1 216 ? -8.266 36.188 4.562 1 49.44 216 LEU B O 1
ATOM 3471 N N . ASN B 1 217 ? -9.633 37.688 3.766 1 42.47 217 ASN B N 1
ATOM 3472 C CA . ASN B 1 217 ? -8.727 38.844 3.736 1 42.47 217 ASN B CA 1
ATOM 3473 C C . ASN B 1 217 ? -7.82 38.875 4.961 1 42.47 217 ASN B C 1
ATOM 3475 O O . ASN B 1 217 ? -8.305 38.812 6.098 1 42.47 217 ASN B O 1
ATOM 3479 N N . ARG B 1 218 ? -6.598 38.062 4.871 1 46.03 218 ARG B N 1
ATOM 3480 C CA . ARG B 1 218 ? -5.59 38.375 5.879 1 46.03 218 ARG B CA 1
ATOM 3481 C C . ARG B 1 218 ? -5.668 39.844 6.301 1 46.03 218 ARG B C 1
ATOM 3483 O O . ARG B 1 218 ? -5.633 40.75 5.453 1 46.03 218 ARG B O 1
ATOM 3490 N N . LYS B 1 219 ? -6.426 40.219 7.41 1 36.34 219 LYS B N 1
ATOM 3491 C CA . LYS B 1 219 ? -6.23 41.594 7.875 1 36.34 219 LYS B CA 1
ATOM 3492 C C . LYS B 1 219 ? -4.762 41.875 8.18 1 36.34 219 LYS B C 1
ATOM 3494 O O . LYS B 1 219 ? -4.055 40.969 8.68 1 36.34 219 LYS B O 1
#

Solvent-accessible surface area (backbone atoms only — not comparable to full-atom values): 22601 Å² total; per-residue (Å²): 133,55,70,60,57,51,50,74,65,38,74,50,46,19,32,74,46,50,63,68,48,46,61,57,47,48,72,72,47,54,88,42,44,72,29,80,38,30,36,39,31,31,40,39,76,50,31,15,58,61,52,49,48,46,62,64,27,25,90,56,31,41,38,35,31,33,22,64,54,66,74,42,51,73,59,45,47,94,59,36,44,52,47,70,42,58,75,70,37,61,70,57,52,47,53,50,39,72,72,62,40,57,31,36,32,37,37,39,51,54,88,50,31,18,62,47,54,45,50,33,46,68,62,48,58,84,56,32,36,63,72,14,38,43,34,38,46,55,47,48,32,23,30,29,63,95,31,67,20,27,86,92,35,80,68,9,40,57,50,51,51,53,53,46,54,51,37,51,45,10,87,47,32,59,88,82,33,71,66,48,72,64,25,43,36,35,48,35,41,34,39,41,70,35,32,41,37,39,37,29,24,79,39,70,81,82,44,79,46,76,35,40,36,72,68,69,79,82,124,132,54,70,59,58,52,50,73,65,38,74,52,45,19,32,73,45,49,62,66,46,47,60,57,47,49,72,72,46,53,87,43,44,71,30,78,37,30,35,38,30,32,41,40,76,49,31,15,55,62,51,50,49,46,64,64,26,26,91,55,31,41,38,36,31,33,23,65,55,69,74,41,51,73,60,44,46,94,59,36,43,52,47,70,41,59,75,71,37,60,68,58,52,47,54,50,38,72,72,62,41,58,30,36,32,37,38,40,52,53,89,51,32,18,63,47,54,44,51,33,46,68,62,47,59,84,57,33,36,63,70,14,38,43,34,37,46,54,47,47,31,24,30,29,61,95,31,66,20,27,88,92,35,80,69,9,41,59,50,50,51,53,53,46,55,51,37,51,46,11,86,47,32,58,88,82,32,72,67,48,72,62,26,43,35,35,50,36,42,35,38,42,70,35,31,41,37,38,37,30,23,80,40,71,81,83,44,78,46,77,36,41,36,74,68,68,78,82,126

Nearest PDB structures (foldseek):
  8ia9-assembly1_A-2  TM=8.651E-01  e=1.401E-20  Saccharopolyspora spinosa
  3ssn-assembly1_A  TM=8.554E-01  e=6.158E-20  Micromonospora griseorubida
  3ssm-assembly1_A  TM=8.607E-01  e=1.172E-19  Micromonospora griseorubida
  8iaa-assembly1_B  TM=8.657E-01  e=1.725E-19  Saccharopolyspora spinosa
  8ia9-assembly1_B-2  TM=8.621E-01  e=1.839E-19  Saccharopolyspora spinosa

Organism: NCBI:txid1891644

InterPro domains:
  IPR029063 S-adenosyl-L-methionine-dependent methyltransferase superfamily [G3DSA:3.40.50.150] (2-208)
  IPR029063 S-adenosyl-L-methionine-dependent methyltransferase superfamily [SSF53335] (5-156)

pLDDT: mean 96.31, std 8.09, range [36.34, 99.0]

Radius of gyration: 22.82 Å; Cα contacts (8 Å, |Δi|>4): 934; chains: 2; bounding box: 42×84×51 Å